Protein AF-A0A286EX34-F1 (afdb_monomer_lite)

Radius of gyration: 94.33 Å; chains: 1; bounding box: 183×58×293 Å

Structure (mmCIF, N/CA/C/O backbone):
data_AF-A0A286EX34-F1
#
_entry.id   AF-A0A286EX34-F1
#
loop_
_atom_site.group_PDB
_atom_site.id
_atom_site.type_symbol
_atom_site.label_atom_id
_atom_site.label_alt_id
_atom_site.label_comp_id
_atom_site.label_asym_id
_atom_site.label_entity_id
_atom_site.label_seq_id
_atom_site.pdbx_PDB_ins_code
_atom_site.Cartn_x
_atom_site.Cartn_y
_atom_site.Cartn_z
_atom_site.occupancy
_atom_site.B_iso_or_equiv
_atom_site.auth_seq_id
_atom_site.auth_comp_id
_atom_site.auth_asym_id
_atom_site.auth_atom_id
_atom_site.pdbx_PDB_model_num
ATOM 1 N N . ALA A 1 1 ? 34.248 15.245 -59.001 1.00 52.22 1 ALA A N 1
ATOM 2 C CA . ALA A 1 1 ? 34.476 13.835 -59.404 1.00 52.22 1 ALA A CA 1
ATOM 3 C C . ALA A 1 1 ? 33.704 13.433 -60.669 1.00 52.22 1 ALA A C 1
ATOM 5 O O . ALA A 1 1 ? 34.344 13.367 -61.707 1.00 52.22 1 ALA A O 1
ATOM 6 N N . LYS A 1 2 ? 32.371 13.229 -60.643 1.00 54.66 2 LYS A N 1
ATOM 7 C CA . LYS A 1 2 ? 31.597 12.780 -61.829 1.00 54.66 2 LYS A CA 1
ATOM 8 C C . LYS A 1 2 ? 31.810 13.655 -63.076 1.00 54.66 2 LYS A C 1
ATOM 10 O O . LYS A 1 2 ? 32.207 13.139 -64.111 1.00 54.66 2 LYS A O 1
ATOM 15 N N . THR A 1 3 ? 31.658 14.972 -62.943 1.00 65.94 3 THR A N 1
ATOM 16 C CA . THR A 1 3 ? 31.879 15.931 -64.041 1.00 65.94 3 THR A CA 1
ATOM 17 C C . THR A 1 3 ? 33.315 15.898 -64.576 1.00 65.94 3 THR A C 1
ATOM 19 O O . THR A 1 3 ? 33.521 15.935 -65.779 1.00 65.94 3 THR A O 1
ATOM 22 N N . ALA A 1 4 ? 34.314 15.757 -63.697 1.00 57.31 4 ALA A N 1
ATOM 23 C CA . ALA A 1 4 ? 35.721 15.661 -64.099 1.00 57.31 4 ALA A CA 1
ATOM 24 C C . ALA A 1 4 ? 36.020 14.351 -64.853 1.00 57.31 4 ALA A C 1
ATOM 26 O O . ALA A 1 4 ? 36.755 14.364 -65.835 1.00 57.31 4 ALA A O 1
ATOM 27 N N . ALA A 1 5 ? 35.417 13.234 -64.432 1.00 59.47 5 ALA A N 1
ATOM 28 C CA . ALA A 1 5 ? 35.526 11.954 -65.130 1.00 59.47 5 ALA A CA 1
ATOM 29 C C . ALA A 1 5 ? 34.844 11.990 -66.510 1.00 59.47 5 ALA A C 1
ATOM 31 O O . ALA A 1 5 ? 35.367 11.422 -67.464 1.00 59.47 5 ALA A O 1
ATOM 32 N N . GLU A 1 6 ? 33.715 12.694 -66.641 1.00 67.31 6 GLU A N 1
ATOM 33 C CA . GLU A 1 6 ? 33.034 12.903 -67.928 1.00 67.31 6 GLU A CA 1
ATOM 34 C C . GLU A 1 6 ? 33.867 13.765 -68.883 1.00 67.31 6 GLU A C 1
ATOM 36 O O . GLU A 1 6 ? 34.083 13.365 -70.025 1.00 67.31 6 GLU A O 1
ATOM 41 N N . SER A 1 7 ? 34.443 14.870 -68.408 1.00 69.25 7 SER A N 1
ATOM 42 C CA . SER A 1 7 ? 35.353 15.685 -69.223 1.00 69.25 7 SER A CA 1
ATOM 43 C C . SER A 1 7 ? 36.636 14.939 -69.616 1.00 69.25 7 SER A C 1
ATOM 45 O O . SER A 1 7 ? 37.125 15.095 -70.734 1.00 69.25 7 SER A O 1
ATOM 47 N N . ALA A 1 8 ? 37.192 14.108 -68.727 1.00 62.59 8 ALA A N 1
ATOM 48 C CA . ALA A 1 8 ? 38.349 13.268 -69.042 1.00 62.59 8 ALA A CA 1
ATOM 49 C C . ALA A 1 8 ? 38.011 12.192 -70.088 1.00 62.59 8 ALA A C 1
ATOM 51 O O . ALA A 1 8 ? 38.824 11.934 -70.977 1.00 62.59 8 ALA A O 1
ATOM 52 N N . LYS A 1 9 ? 36.804 11.610 -70.024 1.00 71.38 9 LYS A N 1
ATOM 53 C CA . LYS A 1 9 ? 36.296 10.666 -71.025 1.00 71.38 9 LYS A CA 1
ATOM 54 C C . LYS A 1 9 ? 36.205 11.314 -72.409 1.00 71.38 9 LYS A C 1
ATOM 56 O O . LYS A 1 9 ? 36.759 10.767 -73.356 1.00 71.38 9 LYS A O 1
ATOM 61 N N . GLU A 1 10 ? 35.575 12.484 -72.522 1.00 73.00 10 GLU A N 1
ATOM 62 C CA . GLU A 1 10 ? 35.437 13.201 -73.803 1.00 73.00 10 GLU A CA 1
ATOM 63 C C . GLU A 1 10 ? 36.799 13.542 -74.432 1.00 73.00 10 GLU A C 1
ATOM 65 O O . GLU A 1 10 ? 37.005 13.382 -75.639 1.00 73.00 10 GLU A O 1
ATOM 70 N N . LEU A 1 11 ? 37.765 13.964 -73.612 1.00 71.25 11 LEU A N 1
ATOM 71 C CA . LEU A 1 11 ? 39.119 14.271 -74.073 1.00 71.25 11 LEU A CA 1
ATOM 72 C C . LEU A 1 11 ? 39.893 13.020 -74.507 1.00 71.25 11 LEU A C 1
ATOM 74 O O . LEU A 1 11 ? 40.565 13.056 -75.538 1.00 71.25 11 LEU A O 1
ATOM 78 N N . ALA A 1 12 ? 39.785 11.916 -73.764 1.00 69.00 12 ALA A N 1
ATOM 79 C CA . ALA A 1 12 ? 40.402 10.643 -74.138 1.00 69.00 12 ALA A CA 1
ATOM 80 C C . ALA A 1 12 ? 39.794 10.079 -75.434 1.00 69.00 12 ALA A C 1
ATOM 82 O O . ALA A 1 12 ? 40.514 9.558 -76.286 1.00 69.00 12 ALA A O 1
ATOM 83 N N . GLU A 1 13 ? 38.484 10.235 -75.622 1.00 72.56 13 GLU A N 1
ATOM 84 C CA . GLU A 1 13 ? 37.777 9.804 -76.827 1.00 72.56 13 GLU A CA 1
ATOM 85 C C . GLU A 1 13 ? 38.179 10.630 -78.058 1.00 72.56 13 GLU A C 1
ATOM 87 O O . GLU A 1 13 ? 38.445 10.069 -79.123 1.00 72.56 13 GLU A O 1
ATOM 92 N N . THR A 1 14 ? 38.351 11.941 -77.885 1.00 74.44 14 THR A N 1
ATOM 93 C CA . THR A 1 14 ? 38.894 12.833 -78.921 1.00 74.44 14 THR A CA 1
ATOM 94 C C . THR A 1 14 ? 40.343 12.471 -79.275 1.00 74.44 14 THR A C 1
ATOM 96 O O . THR A 1 14 ? 40.706 12.401 -80.450 1.00 74.44 14 THR A O 1
ATOM 99 N N . ALA A 1 15 ? 41.186 12.195 -78.273 1.00 67.69 15 ALA A N 1
ATOM 100 C CA . ALA A 1 15 ? 42.570 11.774 -78.489 1.00 67.69 15 ALA A CA 1
ATOM 101 C C . ALA A 1 15 ? 42.657 10.429 -79.232 1.00 67.69 15 ALA A C 1
ATOM 103 O O . ALA A 1 15 ? 43.482 10.285 -80.135 1.00 67.69 15 ALA A O 1
ATOM 104 N N . ARG A 1 16 ? 41.769 9.475 -78.913 1.00 77.50 16 ARG A N 1
ATOM 105 C CA . ARG A 1 16 ? 41.654 8.195 -79.628 1.00 77.50 16 ARG A CA 1
ATOM 106 C C . ARG A 1 16 ? 41.312 8.406 -81.101 1.00 77.50 16 ARG A C 1
ATOM 108 O O . ARG A 1 16 ? 41.998 7.852 -81.953 1.00 77.50 16 ARG A O 1
ATOM 115 N N . GLN A 1 17 ? 40.299 9.222 -81.402 1.00 74.62 17 GLN A N 1
ATOM 116 C CA . GLN A 1 17 ? 39.898 9.510 -82.786 1.00 74.62 17 GLN A CA 1
ATOM 117 C C . GLN A 1 17 ? 41.037 10.148 -83.594 1.00 74.62 17 GLN A C 1
ATOM 119 O O . GLN A 1 17 ? 41.278 9.766 -84.738 1.00 74.62 17 GLN A O 1
ATOM 124 N N . ASN A 1 18 ? 41.787 11.076 -82.995 1.00 72.94 18 ASN A N 1
ATOM 125 C CA . ASN A 1 18 ? 42.942 11.688 -83.652 1.00 72.94 18 ASN A CA 1
ATOM 126 C C . ASN A 1 18 ? 44.066 10.677 -83.918 1.00 72.94 18 ASN A C 1
ATOM 128 O O . ASN A 1 18 ? 44.618 10.667 -85.018 1.00 72.94 18 ASN A O 1
ATOM 132 N N . ALA A 1 19 ? 44.374 9.805 -82.955 1.00 70.06 19 ALA A N 1
ATOM 133 C CA . ALA A 1 19 ? 45.373 8.751 -83.132 1.00 70.06 19 ALA A CA 1
ATOM 134 C C . ALA A 1 19 ? 44.953 7.730 -84.207 1.00 70.06 19 ALA A C 1
ATOM 136 O O . ALA A 1 19 ? 45.782 7.301 -85.005 1.00 70.06 19 ALA A O 1
ATOM 137 N N . GLU A 1 20 ? 43.666 7.379 -84.285 1.00 73.06 20 GLU A N 1
ATOM 138 C CA . GLU A 1 20 ? 43.122 6.504 -85.334 1.00 73.06 20 GLU A CA 1
ATOM 139 C C . GLU A 1 20 ? 43.231 7.137 -86.727 1.00 73.06 20 GLU A C 1
ATOM 141 O O . GLU A 1 20 ? 43.667 6.476 -87.670 1.00 73.06 20 GLU A O 1
ATOM 146 N N . ASN A 1 21 ? 42.929 8.431 -86.855 1.00 76.94 21 ASN A N 1
ATOM 147 C CA . ASN A 1 21 ? 43.105 9.163 -88.111 1.00 76.94 21 ASN A CA 1
ATOM 148 C C . ASN A 1 21 ? 44.584 9.226 -88.539 1.00 76.94 21 ASN A C 1
ATOM 150 O O . ASN A 1 21 ? 44.898 9.044 -89.716 1.00 76.94 21 ASN A O 1
ATOM 154 N N . GLN A 1 22 ? 45.502 9.446 -87.592 1.00 73.69 22 GLN A N 1
ATOM 155 C CA . GLN A 1 22 ? 46.946 9.446 -87.855 1.00 73.69 22 GLN A CA 1
ATOM 156 C C . GLN A 1 22 ? 47.465 8.057 -88.237 1.00 73.69 22 GLN A C 1
ATOM 158 O O . GLN A 1 22 ? 48.274 7.943 -89.157 1.00 73.69 22 GLN A O 1
ATOM 163 N N . LEU A 1 23 ? 46.962 7.001 -87.594 1.00 76.62 23 LEU A N 1
ATOM 164 C CA . LEU A 1 23 ? 47.280 5.621 -87.950 1.00 76.62 23 LEU A CA 1
ATOM 165 C C . LEU A 1 23 ? 46.834 5.312 -89.382 1.00 76.62 23 LEU A C 1
ATOM 167 O O . LEU A 1 23 ? 47.608 4.759 -90.160 1.00 76.62 23 LEU A O 1
ATOM 171 N N . GLN A 1 24 ? 45.626 5.733 -89.761 1.00 78.25 24 GLN A N 1
ATOM 172 C CA . GLN A 1 24 ? 45.113 5.551 -91.118 1.00 78.25 24 GLN A CA 1
ATOM 173 C C . GLN A 1 24 ? 45.962 6.294 -92.163 1.00 78.25 24 GLN A C 1
ATOM 175 O O . GLN A 1 24 ? 46.261 5.747 -93.229 1.00 78.25 24 GLN A O 1
ATOM 180 N N . ALA A 1 25 ? 46.392 7.522 -91.857 1.00 74.94 25 ALA A N 1
ATOM 181 C CA . ALA A 1 25 ? 47.283 8.295 -92.720 1.00 74.94 25 ALA A CA 1
ATOM 182 C C . ALA A 1 25 ? 48.669 7.638 -92.857 1.00 74.94 25 ALA A C 1
ATOM 184 O O . ALA A 1 25 ? 49.197 7.548 -93.965 1.00 74.94 25 ALA A O 1
ATOM 185 N N . ALA A 1 26 ? 49.234 7.128 -91.759 1.00 74.19 26 ALA A N 1
ATOM 186 C CA . ALA A 1 26 ? 50.521 6.435 -91.759 1.00 74.19 26 ALA A CA 1
ATOM 187 C C . ALA A 1 26 ? 50.475 5.114 -92.544 1.00 74.19 26 ALA A C 1
ATOM 189 O O . ALA A 1 26 ? 51.391 4.833 -93.315 1.00 74.19 26 ALA A O 1
ATOM 190 N N . LEU A 1 27 ? 49.395 4.337 -92.406 1.00 76.06 27 LEU A N 1
ATOM 191 C CA . LEU A 1 27 ? 49.167 3.124 -93.200 1.00 76.06 27 LEU A CA 1
ATOM 192 C C . LEU A 1 27 ? 49.080 3.448 -94.697 1.00 76.06 27 LEU A C 1
ATOM 194 O O . LEU A 1 27 ? 49.754 2.817 -95.503 1.00 76.06 27 LEU A O 1
ATOM 198 N N . THR A 1 28 ? 48.345 4.502 -95.058 1.00 79.56 28 THR A N 1
ATOM 199 C CA . THR A 1 28 ? 48.249 4.956 -96.455 1.00 79.56 28 THR A CA 1
ATOM 200 C C . THR A 1 28 ? 49.618 5.380 -97.005 1.00 79.56 28 THR A C 1
ATOM 202 O O . THR A 1 28 ? 49.979 5.024 -98.125 1.00 79.56 28 THR A O 1
ATOM 205 N N . ALA A 1 29 ? 50.413 6.115 -96.221 1.00 74.38 29 ALA A N 1
ATOM 206 C CA . ALA A 1 29 ? 51.760 6.531 -96.613 1.00 74.38 29 ALA A CA 1
ATOM 207 C C . ALA A 1 29 ? 52.719 5.339 -96.777 1.00 74.38 29 ALA A C 1
ATOM 209 O O . ALA A 1 29 ? 53.559 5.344 -97.678 1.00 74.38 29 ALA A O 1
ATOM 210 N N . LYS A 1 30 ? 52.574 4.307 -95.938 1.00 77.56 30 LYS A N 1
ATOM 211 C CA . LYS A 1 30 ? 53.333 3.059 -96.046 1.00 77.56 30 LYS A CA 1
ATOM 212 C C . LYS A 1 30 ? 53.011 2.326 -97.346 1.00 77.56 30 LYS A C 1
ATOM 214 O O . LYS A 1 30 ? 53.942 1.967 -98.061 1.00 77.56 30 LYS A O 1
ATOM 219 N N . ASP A 1 31 ? 51.730 2.187 -97.685 1.00 79.25 31 ASP A N 1
ATOM 220 C CA . ASP A 1 31 ? 51.295 1.542 -98.931 1.00 79.25 31 ASP A CA 1
ATOM 221 C C . ASP A 1 31 ? 51.842 2.278 -100.169 1.00 79.25 31 ASP A C 1
ATOM 223 O O . ASP A 1 31 ? 52.289 1.655 -101.135 1.00 79.25 31 ASP A O 1
ATOM 227 N N . VAL A 1 32 ? 51.854 3.616 -100.147 1.00 79.44 32 VAL A N 1
ATOM 228 C CA . VAL A 1 32 ? 52.444 4.435 -101.223 1.00 79.44 32 VAL A CA 1
ATOM 229 C C . VAL A 1 32 ? 53.957 4.217 -101.317 1.00 79.44 32 VAL A C 1
ATOM 231 O O . VAL A 1 32 ? 54.465 3.934 -102.401 1.00 79.44 32 VAL A O 1
ATOM 234 N N . ALA A 1 33 ? 54.675 4.276 -100.193 1.00 76.12 33 ALA A N 1
ATOM 235 C CA . ALA A 1 33 ? 56.125 4.087 -100.170 1.00 76.12 33 ALA A CA 1
ATOM 236 C C . ALA A 1 33 ? 56.549 2.670 -100.605 1.00 76.12 33 ALA A C 1
ATOM 238 O O . ALA A 1 33 ? 57.570 2.500 -101.274 1.00 76.12 33 ALA A O 1
ATOM 239 N N . GLU A 1 34 ? 55.765 1.645 -100.263 1.00 78.94 34 GLU A N 1
ATOM 240 C CA . GLU A 1 34 ? 56.010 0.259 -100.671 1.00 78.94 34 GLU A CA 1
ATOM 241 C C . GLU A 1 34 ? 55.800 0.060 -102.182 1.00 78.94 34 GLU A C 1
ATOM 243 O O . GLU A 1 34 ? 56.613 -0.594 -102.850 1.00 78.94 34 GLU A O 1
ATOM 248 N N . ASN A 1 35 ? 54.779 0.705 -102.753 1.00 80.38 35 ASN A N 1
ATOM 249 C CA . ASN A 1 35 ? 54.565 0.745 -104.200 1.00 80.38 35 ASN A CA 1
ATOM 250 C C . ASN A 1 35 ? 55.704 1.477 -104.932 1.00 80.38 35 ASN A C 1
ATOM 252 O O . ASN A 1 35 ? 56.231 0.957 -105.920 1.00 80.38 35 ASN A O 1
ATOM 256 N N . ASP A 1 36 ? 56.136 2.636 -104.429 1.00 78.75 36 ASP A N 1
ATOM 257 C CA . ASP A 1 36 ? 57.233 3.415 -105.016 1.00 78.75 36 ASP A CA 1
ATOM 258 C C . ASP A 1 36 ? 58.569 2.672 -104.947 1.00 78.75 36 ASP A C 1
ATOM 260 O O . ASP A 1 36 ? 59.330 2.665 -105.916 1.00 78.75 36 ASP A O 1
ATOM 264 N N . LYS A 1 37 ? 58.838 1.966 -103.843 1.00 81.75 37 LYS A N 1
ATOM 265 C CA . LYS A 1 37 ? 60.002 1.083 -103.721 1.00 81.75 37 LYS A CA 1
ATOM 266 C C . LYS A 1 37 ? 59.957 -0.036 -104.753 1.00 81.75 37 LYS A C 1
ATOM 268 O O . LYS A 1 37 ? 60.956 -0.273 -105.429 1.00 81.75 37 LYS A O 1
ATOM 273 N N . THR A 1 38 ? 58.814 -0.703 -104.898 1.00 81.00 38 THR A N 1
ATOM 274 C CA . THR A 1 38 ? 58.636 -1.786 -105.879 1.00 81.00 38 THR A CA 1
ATOM 275 C C . THR A 1 38 ? 58.875 -1.276 -107.302 1.00 81.00 38 THR A C 1
ATOM 277 O O . THR A 1 38 ? 59.588 -1.907 -108.088 1.00 81.00 38 THR A O 1
ATOM 280 N N . LYS A 1 39 ? 58.355 -0.086 -107.620 1.00 82.25 39 LYS A N 1
ATOM 281 C CA . LYS A 1 39 ? 58.572 0.583 -108.905 1.00 82.25 39 LYS A CA 1
ATOM 282 C C . LYS A 1 39 ? 60.043 0.954 -109.122 1.00 82.25 39 LYS A C 1
ATOM 284 O O . LYS A 1 39 ? 60.600 0.615 -110.163 1.00 82.25 39 LYS A O 1
ATOM 289 N N . ALA A 1 40 ? 60.696 1.575 -108.141 1.00 78.38 40 ALA A N 1
ATOM 290 C CA . ALA A 1 40 ? 62.107 1.952 -108.219 1.00 78.38 40 ALA A CA 1
ATOM 291 C C . ALA A 1 40 ? 63.031 0.729 -108.373 1.00 78.38 40 ALA A C 1
ATOM 293 O O . ALA A 1 40 ? 63.992 0.775 -109.139 1.00 78.38 40 ALA A O 1
ATOM 294 N N . GLN A 1 41 ? 62.714 -0.395 -107.718 1.00 80.00 41 GLN A N 1
ATOM 295 C CA . GLN A 1 41 ? 63.430 -1.664 -107.901 1.00 80.00 41 GLN A CA 1
ATOM 296 C C . GLN A 1 41 ? 63.294 -2.204 -109.330 1.00 80.00 41 GLN A C 1
ATOM 298 O O . GLN A 1 41 ? 64.286 -2.641 -109.916 1.00 80.00 41 GLN A O 1
ATOM 303 N N . ALA A 1 42 ? 62.089 -2.159 -109.909 1.00 79.88 42 ALA A N 1
ATOM 304 C CA . ALA A 1 42 ? 61.852 -2.595 -111.285 1.00 79.88 42 ALA A CA 1
ATOM 305 C C . ALA A 1 42 ? 62.577 -1.703 -112.311 1.00 79.88 42 ALA A C 1
ATOM 307 O O . ALA A 1 42 ? 63.172 -2.201 -113.274 1.00 79.88 42 ALA A O 1
ATOM 308 N N . GLU A 1 43 ? 62.574 -0.388 -112.090 1.00 82.25 43 GLU A N 1
ATOM 309 C CA . GLU A 1 43 ? 63.277 0.580 -112.936 1.00 82.25 43 GLU A CA 1
ATOM 310 C C . GLU A 1 43 ? 64.802 0.425 -112.841 1.00 82.25 43 GLU A C 1
ATOM 312 O O . GLU A 1 43 ? 65.475 0.424 -113.872 1.00 82.25 43 GLU A O 1
ATOM 317 N N . LEU A 1 44 ? 65.351 0.207 -111.640 1.00 84.25 44 LEU A N 1
ATOM 318 C CA . LEU A 1 44 ? 66.775 -0.079 -111.446 1.00 84.25 44 LEU A CA 1
ATOM 319 C C . LEU A 1 44 ? 67.192 -1.389 -112.129 1.00 84.25 44 LEU A C 1
ATOM 321 O O . LEU A 1 44 ? 68.220 -1.440 -112.801 1.00 84.25 44 LEU A O 1
ATOM 325 N N . ALA A 1 45 ? 66.380 -2.443 -112.014 1.00 79.62 45 ALA A N 1
ATOM 326 C CA . ALA A 1 45 ? 66.643 -3.714 -112.688 1.00 79.62 45 ALA A CA 1
ATOM 327 C C . ALA A 1 45 ? 66.669 -3.569 -114.221 1.00 79.62 45 ALA A C 1
ATOM 329 O O . ALA A 1 45 ? 67.444 -4.253 -114.893 1.00 79.62 45 ALA A O 1
ATOM 330 N N . THR A 1 46 ? 65.848 -2.671 -114.771 1.00 82.19 46 THR A N 1
ATOM 331 C CA . THR A 1 46 ? 65.842 -2.343 -116.205 1.00 82.19 46 THR A CA 1
ATOM 332 C C . THR A 1 46 ? 67.099 -1.561 -116.590 1.00 82.19 46 THR A C 1
ATOM 334 O O . THR A 1 46 ? 67.817 -1.985 -117.491 1.00 82.19 46 THR A O 1
ATOM 337 N N . ALA A 1 47 ? 67.450 -0.515 -115.835 1.00 81.06 47 ALA A N 1
ATOM 338 C CA . ALA A 1 47 ? 68.659 0.279 -116.072 1.00 81.06 47 ALA A CA 1
ATOM 339 C C . ALA A 1 47 ? 69.949 -0.564 -116.004 1.00 81.06 47 ALA A C 1
ATOM 341 O O . ALA A 1 47 ? 70.854 -0.390 -116.818 1.00 81.06 47 ALA A O 1
ATOM 342 N N . LEU A 1 48 ? 70.024 -1.530 -115.081 1.00 80.44 48 LEU A N 1
ATOM 343 C CA . LEU A 1 48 ? 71.150 -2.466 -114.987 1.00 80.44 48 LEU A CA 1
ATOM 344 C C . LEU A 1 48 ? 71.243 -3.407 -116.199 1.00 80.44 48 LEU A C 1
ATOM 346 O O . LEU A 1 48 ? 72.349 -3.749 -116.621 1.00 80.44 48 LEU A O 1
ATOM 350 N N . ARG A 1 49 ? 70.107 -3.826 -116.778 1.00 82.75 49 ARG A N 1
ATOM 351 C CA . ARG A 1 49 ? 70.102 -4.595 -118.034 1.00 82.75 49 ARG A CA 1
ATOM 352 C C . ARG A 1 49 ? 70.588 -3.747 -119.201 1.00 82.75 49 ARG A C 1
ATOM 354 O O . ARG A 1 49 ? 71.426 -4.225 -119.959 1.00 82.75 49 ARG A O 1
ATOM 361 N N . ASP A 1 50 ? 70.112 -2.512 -119.314 1.00 80.44 50 ASP A N 1
ATOM 362 C CA . ASP A 1 50 ? 70.502 -1.598 -120.392 1.00 80.44 50 ASP A CA 1
ATOM 363 C C . ASP A 1 50 ? 71.996 -1.260 -120.319 1.00 80.44 50 ASP A C 1
ATOM 365 O O . ASP A 1 50 ? 72.697 -1.306 -121.330 1.00 80.44 50 ASP A O 1
ATOM 369 N N . LYS A 1 51 ? 72.519 -1.047 -119.103 1.00 83.94 51 LYS A N 1
ATOM 370 C CA . LYS A 1 51 ? 73.960 -0.935 -118.850 1.00 83.94 51 LYS A CA 1
ATOM 371 C C . LYS A 1 51 ? 74.716 -2.168 -119.336 1.00 83.94 51 LYS A C 1
ATOM 373 O O . LYS A 1 51 ? 75.697 -2.021 -120.056 1.00 83.94 51 LYS A O 1
ATOM 378 N N . LYS A 1 52 ? 74.259 -3.373 -118.988 1.00 82.06 52 LYS A N 1
ATOM 379 C CA . LYS A 1 52 ? 74.912 -4.616 -119.417 1.00 82.06 52 LYS A CA 1
ATOM 380 C C . LYS A 1 52 ? 74.922 -4.773 -120.943 1.00 82.06 52 LYS A C 1
ATOM 382 O O . LYS A 1 52 ? 75.935 -5.171 -121.505 1.00 82.06 52 LYS A O 1
ATOM 387 N N . ILE A 1 53 ? 73.827 -4.414 -121.616 1.00 81.38 53 ILE A N 1
ATOM 388 C CA . ILE A 1 53 ? 73.753 -4.409 -123.085 1.00 81.38 53 ILE A CA 1
ATOM 389 C C . ILE A 1 53 ? 74.773 -3.419 -123.671 1.00 81.38 53 ILE A C 1
ATOM 391 O O . ILE A 1 53 ? 75.465 -3.759 -124.630 1.00 81.38 53 ILE A O 1
ATOM 395 N N . ALA A 1 54 ? 74.904 -2.224 -123.086 1.00 78.69 54 ALA A N 1
ATOM 396 C CA . ALA A 1 54 ? 75.887 -1.227 -123.512 1.00 78.69 54 ALA A CA 1
ATOM 397 C C . ALA A 1 54 ? 77.342 -1.685 -123.274 1.00 78.69 54 ALA A C 1
ATOM 399 O O . ALA A 1 54 ? 78.200 -1.453 -124.126 1.00 78.69 54 ALA A O 1
ATOM 400 N N . GLU A 1 55 ? 77.624 -2.376 -122.163 1.00 79.56 55 GLU A N 1
ATOM 401 C CA . GLU A 1 55 ? 78.937 -2.978 -121.870 1.00 79.56 55 GLU A CA 1
ATOM 402 C C . GLU A 1 55 ? 79.302 -4.075 -122.879 1.00 79.56 55 GLU A C 1
ATOM 404 O O . GLU A 1 55 ? 80.400 -4.057 -123.443 1.00 79.56 55 GLU A O 1
ATOM 409 N N . ASP A 1 56 ? 78.378 -5.003 -123.144 1.00 79.62 56 ASP A N 1
ATOM 410 C CA . ASP A 1 56 ? 78.581 -6.104 -124.090 1.00 79.62 56 ASP A CA 1
ATOM 411 C C . ASP A 1 56 ? 78.772 -5.575 -125.525 1.00 79.62 56 ASP A C 1
ATOM 413 O O . ASP A 1 56 ? 79.657 -6.039 -126.251 1.00 79.62 56 ASP A O 1
ATOM 417 N N . ALA A 1 57 ? 78.000 -4.554 -125.922 1.00 75.94 57 ALA A N 1
ATOM 418 C CA . ALA A 1 57 ? 78.136 -3.892 -127.218 1.00 75.94 57 ALA A CA 1
ATOM 419 C C . ALA A 1 57 ? 79.486 -3.169 -127.362 1.00 75.94 57 ALA A C 1
ATOM 421 O O . ALA A 1 57 ? 80.139 -3.284 -128.403 1.00 75.94 57 ALA A O 1
ATOM 422 N N . LEU A 1 58 ? 79.935 -2.464 -126.317 1.00 77.75 58 LEU A N 1
ATOM 423 C CA . LEU A 1 58 ? 81.232 -1.789 -126.306 1.00 77.75 58 LEU A CA 1
ATOM 424 C C . LEU A 1 58 ? 82.393 -2.788 -126.417 1.00 77.75 58 LEU A C 1
ATOM 426 O O . LEU A 1 58 ? 83.318 -2.565 -127.199 1.00 77.75 58 LEU A O 1
ATOM 430 N N . LYS A 1 59 ? 82.327 -3.905 -125.685 1.00 78.44 59 LYS A N 1
ATOM 431 C CA . LYS A 1 59 ? 83.343 -4.963 -125.725 1.00 78.44 59 LYS A CA 1
ATOM 432 C C . LYS A 1 59 ? 83.444 -5.606 -127.112 1.00 78.44 59 LYS A C 1
ATOM 434 O O . LYS A 1 59 ? 84.539 -5.743 -127.649 1.00 78.44 59 LYS A O 1
ATOM 439 N N . LEU A 1 60 ? 82.303 -5.904 -127.739 1.00 76.19 60 LEU A N 1
ATOM 440 C CA . LEU A 1 60 ? 82.252 -6.455 -129.097 1.00 76.19 60 LEU A CA 1
ATOM 441 C C . LEU A 1 60 ? 82.867 -5.499 -130.140 1.00 76.19 60 LEU A C 1
ATOM 443 O O . LEU A 1 60 ? 83.559 -5.939 -131.059 1.00 76.19 60 LEU A O 1
ATOM 447 N N . ALA A 1 61 ? 82.638 -4.188 -130.003 1.00 68.75 61 ALA A N 1
ATOM 448 C CA . ALA A 1 61 ? 83.204 -3.171 -130.893 1.00 68.75 61 ALA A CA 1
ATOM 449 C C . ALA A 1 61 ? 84.723 -2.991 -130.711 1.00 68.75 61 ALA A C 1
ATOM 451 O O . ALA A 1 61 ? 85.434 -2.762 -131.690 1.00 68.75 61 ALA A O 1
ATOM 452 N N . GLN A 1 62 ? 85.225 -3.139 -129.480 1.00 71.75 62 GLN A N 1
ATOM 453 C CA . GLN A 1 62 ? 86.659 -3.109 -129.176 1.00 71.75 62 GLN A CA 1
ATOM 454 C C . GLN A 1 62 ? 87.393 -4.342 -129.729 1.00 71.75 62 GLN A C 1
ATOM 456 O O . GLN A 1 62 ? 88.470 -4.193 -130.304 1.00 71.75 62 GLN A O 1
ATOM 461 N N . ASP A 1 63 ? 86.787 -5.530 -129.641 1.00 70.19 63 ASP A N 1
ATOM 462 C CA . ASP A 1 63 ? 87.372 -6.787 -130.137 1.00 70.19 63 ASP A CA 1
ATOM 463 C C . ASP A 1 63 ? 87.388 -6.887 -131.680 1.00 70.19 63 ASP A C 1
ATOM 465 O O . ASP A 1 63 ? 88.192 -7.623 -132.252 1.00 70.19 63 ASP A O 1
ATOM 469 N N . SER A 1 64 ? 86.520 -6.141 -132.376 1.00 65.88 64 SER A N 1
ATOM 470 C CA . SER A 1 64 ? 86.354 -6.194 -133.841 1.00 65.88 64 SER A CA 1
ATOM 471 C C . SER A 1 64 ? 87.091 -5.092 -134.619 1.00 65.88 64 SER A C 1
ATOM 473 O O . SER A 1 64 ? 87.028 -5.071 -135.849 1.00 65.88 64 SER A O 1
ATOM 475 N N . GLY A 1 65 ? 87.808 -4.187 -133.939 1.00 57.97 65 GLY A N 1
ATOM 476 C CA . GLY A 1 65 ? 88.560 -3.095 -134.579 1.00 57.97 65 GLY A CA 1
ATOM 477 C C . GLY A 1 65 ? 87.683 -2.049 -135.283 1.00 57.97 65 GLY A C 1
ATOM 478 O O . GLY A 1 65 ? 88.144 -1.376 -136.206 1.00 57.97 65 GLY A O 1
ATOM 479 N N . ASN A 1 66 ? 86.414 -1.936 -134.882 1.00 59.41 66 ASN A N 1
ATOM 480 C CA . ASN A 1 66 ? 85.411 -1.102 -135.540 1.00 59.41 66 ASN A CA 1
ATOM 481 C C . ASN A 1 66 ? 85.483 0.372 -135.075 1.00 59.41 66 ASN A C 1
ATOM 483 O O . ASN A 1 66 ? 85.816 0.649 -133.924 1.00 59.41 66 ASN A O 1
ATOM 487 N N . GLN A 1 67 ? 85.153 1.338 -135.942 1.00 56.16 67 GLN A N 1
ATOM 488 C CA . GLN A 1 67 ? 85.348 2.779 -135.671 1.00 56.16 67 GLN A CA 1
ATOM 489 C C . GLN A 1 67 ? 84.299 3.422 -134.728 1.00 56.16 67 GLN A C 1
ATOM 491 O O . GLN A 1 67 ? 84.438 4.591 -134.374 1.00 56.16 67 GLN A O 1
ATOM 496 N N . ASP A 1 68 ? 83.298 2.671 -134.251 1.00 67.38 68 ASP A N 1
ATOM 497 C CA . ASP A 1 68 ? 82.166 3.182 -133.447 1.00 67.38 68 ASP A CA 1
ATOM 498 C C . ASP A 1 68 ? 82.381 3.177 -131.914 1.00 67.38 68 ASP A C 1
ATOM 500 O O . ASP A 1 68 ? 81.473 3.516 -131.148 1.00 67.38 68 ASP A O 1
ATOM 504 N N . VAL A 1 69 ? 83.581 2.825 -131.436 1.00 69.62 69 VAL A N 1
ATOM 505 C CA . VAL A 1 69 ? 83.903 2.681 -129.997 1.00 69.62 69 VAL A CA 1
ATOM 506 C C . VAL A 1 69 ? 83.564 3.939 -129.181 1.00 69.62 69 VAL A C 1
ATOM 508 O O . VAL A 1 69 ? 83.061 3.824 -128.065 1.00 69.62 69 VAL A O 1
ATOM 511 N N . ALA A 1 70 ? 83.761 5.138 -129.737 1.00 70.88 70 ALA A N 1
ATOM 512 C CA . ALA A 1 70 ? 83.487 6.398 -129.036 1.00 70.88 70 ALA A CA 1
ATOM 513 C C . ALA A 1 70 ? 81.991 6.617 -128.734 1.00 70.88 70 ALA A C 1
ATOM 515 O O . ALA A 1 70 ? 81.638 7.146 -127.680 1.00 70.88 70 ALA A O 1
ATOM 516 N N . LYS A 1 71 ? 81.095 6.179 -129.629 1.00 77.25 71 LYS A N 1
ATOM 517 C CA . LYS A 1 71 ? 79.644 6.296 -129.428 1.00 77.25 71 LYS A CA 1
ATOM 518 C C . LYS A 1 71 ? 79.165 5.329 -128.344 1.00 77.25 71 LYS A C 1
ATOM 520 O O . LYS A 1 71 ? 78.452 5.736 -127.434 1.00 77.25 71 LYS A O 1
ATOM 525 N N . LEU A 1 72 ? 79.634 4.082 -128.386 1.00 79.38 72 LEU A N 1
ATOM 526 C CA . LEU A 1 72 ? 79.289 3.059 -127.393 1.00 79.38 72 LEU A CA 1
ATOM 527 C C . LEU A 1 72 ? 79.846 3.379 -125.996 1.00 79.38 72 LEU A C 1
ATOM 529 O O . LEU A 1 72 ? 79.214 3.057 -124.994 1.00 79.38 72 LEU A O 1
ATOM 533 N N . GLN A 1 73 ? 80.984 4.077 -125.909 1.00 76.88 73 GLN A N 1
ATOM 534 C CA . GLN A 1 73 ? 81.474 4.632 -124.642 1.00 76.88 73 GLN A CA 1
ATOM 535 C C . GLN A 1 73 ? 80.531 5.700 -124.079 1.00 76.88 73 GLN A C 1
ATOM 537 O O . GLN A 1 73 ? 80.305 5.735 -122.870 1.00 76.88 73 GLN A O 1
ATOM 542 N N . SER A 1 74 ? 79.957 6.548 -124.938 1.00 78.06 74 SER A N 1
ATOM 543 C CA . SER A 1 74 ? 78.971 7.543 -124.511 1.00 78.06 74 SER A CA 1
ATOM 544 C C . SER A 1 74 ? 77.657 6.898 -124.065 1.00 78.06 74 SER A C 1
ATOM 546 O O . SER A 1 74 ? 77.100 7.326 -123.056 1.00 78.06 74 SER A O 1
ATOM 548 N N . ASP A 1 75 ? 77.179 5.875 -124.775 1.00 78.38 75 ASP A N 1
ATOM 549 C CA . ASP A 1 75 ? 75.962 5.137 -124.412 1.00 78.38 75 ASP A CA 1
ATOM 550 C C . ASP A 1 75 ? 76.149 4.393 -123.076 1.00 78.38 75 ASP A C 1
ATOM 552 O O . ASP A 1 75 ? 75.273 4.424 -122.212 1.00 78.38 75 ASP A O 1
ATOM 556 N N . LEU A 1 76 ? 77.332 3.812 -122.839 1.00 81.62 76 LEU A N 1
ATOM 557 C CA . LEU A 1 76 ? 77.679 3.212 -121.549 1.00 81.62 76 LEU A CA 1
ATOM 558 C C . LEU A 1 76 ? 77.766 4.255 -120.421 1.00 81.62 76 LEU A C 1
ATOM 560 O O . LEU A 1 76 ? 77.332 3.987 -119.300 1.00 81.62 76 LEU A O 1
ATOM 564 N N . ALA A 1 77 ? 78.303 5.449 -120.687 1.00 76.31 77 ALA A N 1
ATOM 565 C CA . ALA A 1 77 ? 78.328 6.533 -119.705 1.00 76.31 77 ALA A CA 1
ATOM 566 C C . ALA A 1 77 ? 76.908 6.998 -119.333 1.00 76.31 77 ALA A C 1
ATOM 568 O O . ALA A 1 77 ?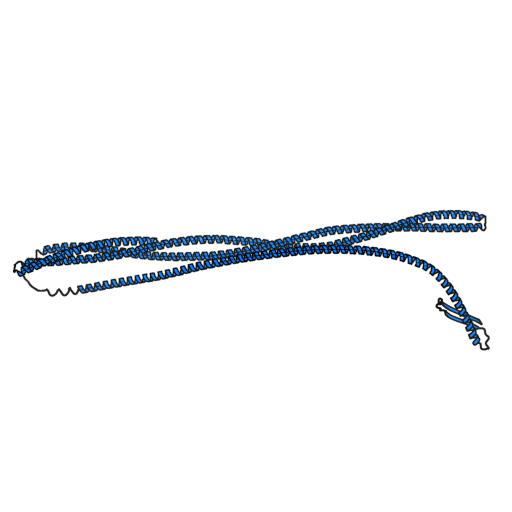 76.618 7.187 -118.152 1.00 76.31 77 ALA A O 1
ATOM 569 N N . GLN A 1 78 ? 76.002 7.101 -120.312 1.00 79.12 78 GLN A N 1
ATOM 570 C CA . GLN A 1 78 ? 74.588 7.403 -120.065 1.00 79.12 78 GLN A CA 1
ATOM 571 C C . GLN A 1 78 ? 73.890 6.287 -119.281 1.00 79.12 78 GLN A C 1
ATOM 573 O O . GLN A 1 78 ? 73.155 6.574 -118.339 1.00 79.12 78 GLN A O 1
ATOM 578 N N . ALA A 1 79 ? 74.152 5.020 -119.610 1.00 78.69 79 ALA A N 1
ATOM 579 C CA . ALA A 1 79 ? 73.592 3.891 -118.874 1.00 78.69 79 ALA A CA 1
ATOM 580 C C . ALA A 1 79 ? 74.116 3.819 -117.426 1.00 78.69 79 ALA A C 1
ATOM 582 O O . ALA A 1 79 ? 73.359 3.502 -116.511 1.00 78.69 79 ALA A O 1
ATOM 583 N N . ASN A 1 80 ? 75.383 4.175 -117.189 1.00 79.31 80 ASN A N 1
ATOM 584 C CA . ASN A 1 80 ? 75.943 4.300 -115.841 1.00 79.31 80 ASN A CA 1
ATOM 585 C C . ASN A 1 80 ? 75.282 5.425 -115.038 1.00 79.31 80 ASN A C 1
ATOM 587 O O . ASN A 1 80 ? 74.940 5.208 -113.877 1.00 79.31 80 ASN A O 1
ATOM 591 N N . GLN A 1 81 ? 75.059 6.589 -115.655 1.00 81.25 81 GLN A N 1
ATOM 592 C CA . GLN A 1 81 ? 74.336 7.684 -115.009 1.00 81.25 81 GLN A CA 1
ATOM 593 C C . GLN A 1 81 ? 72.899 7.272 -114.671 1.00 81.25 81 GLN A C 1
ATOM 595 O O . GLN A 1 81 ? 72.437 7.499 -113.559 1.00 81.25 81 GLN A O 1
ATOM 600 N N . LEU A 1 82 ? 72.214 6.586 -115.592 1.00 80.94 82 LEU A N 1
ATOM 601 C CA . LEU A 1 82 ? 70.852 6.107 -115.367 1.00 80.94 82 LEU A CA 1
ATOM 602 C C . LEU A 1 82 ? 70.779 5.109 -114.202 1.00 80.94 82 LEU A C 1
ATOM 604 O O . LEU A 1 82 ? 69.859 5.184 -113.393 1.00 80.94 82 LEU A O 1
ATOM 608 N N . VAL A 1 83 ? 71.745 4.191 -114.085 1.00 81.31 83 VAL A N 1
ATOM 609 C CA . VAL A 1 83 ? 71.835 3.282 -112.930 1.00 81.31 83 VAL A CA 1
ATOM 610 C C . VAL A 1 83 ? 72.022 4.071 -111.636 1.00 81.31 83 VAL A C 1
ATOM 612 O O . VAL A 1 83 ? 71.300 3.814 -110.677 1.00 81.31 83 VAL A O 1
ATOM 615 N N . GLN A 1 84 ? 72.913 5.064 -111.619 1.00 79.31 84 GLN A N 1
ATOM 616 C CA . GLN A 1 84 ? 73.148 5.899 -110.441 1.00 79.31 84 GLN A CA 1
ATOM 617 C C . GLN A 1 84 ? 71.886 6.672 -110.017 1.00 79.31 84 GLN A C 1
ATOM 619 O O . GLN A 1 84 ? 71.534 6.679 -108.837 1.00 79.31 84 GLN A O 1
ATOM 624 N N . ASP A 1 85 ? 71.160 7.255 -110.972 1.00 78.88 85 ASP A N 1
ATOM 625 C CA . ASP A 1 85 ? 69.907 7.972 -110.713 1.00 78.88 85 ASP A CA 1
ATOM 626 C C . ASP A 1 85 ? 68.822 7.022 -110.161 1.00 78.88 85 ASP A C 1
ATOM 628 O O . ASP A 1 85 ? 68.067 7.376 -109.251 1.00 78.88 85 ASP A O 1
ATOM 632 N N . LYS A 1 86 ? 68.745 5.782 -110.673 1.00 83.69 86 LYS A N 1
ATOM 633 C CA . LYS A 1 86 ? 67.786 4.772 -110.190 1.00 83.69 86 LYS A CA 1
ATOM 634 C C . LYS A 1 86 ? 68.168 4.170 -108.838 1.00 83.69 86 LYS A C 1
ATOM 636 O O . LYS A 1 86 ? 67.273 3.869 -108.049 1.00 83.69 86 LYS A O 1
ATOM 641 N N . GLU A 1 87 ? 69.455 4.047 -108.526 1.00 79.44 87 GLU A N 1
ATOM 642 C CA . GLU A 1 87 ? 69.930 3.678 -107.186 1.00 79.44 87 GLU A CA 1
ATOM 643 C C . GLU A 1 87 ? 69.563 4.752 -106.156 1.00 79.44 87 GLU A C 1
ATOM 645 O O . GLU A 1 87 ? 69.047 4.424 -105.085 1.00 79.44 87 GLU A O 1
ATOM 650 N N . GLN A 1 88 ? 69.729 6.033 -106.500 1.00 78.81 88 GLN A N 1
ATOM 651 C CA . GLN A 1 88 ? 69.294 7.145 -105.650 1.00 78.81 88 GLN A CA 1
ATOM 652 C C . GLN A 1 88 ? 67.773 7.157 -105.450 1.00 78.81 88 GLN A C 1
ATOM 654 O O . GLN A 1 88 ? 67.305 7.319 -104.321 1.00 78.81 88 GLN A O 1
ATOM 659 N N . ALA A 1 89 ? 66.990 6.918 -106.508 1.00 75.31 89 ALA A N 1
ATOM 660 C CA . ALA A 1 89 ? 65.532 6.817 -106.410 1.00 75.31 89 ALA A CA 1
ATOM 661 C C . ALA A 1 89 ? 65.086 5.652 -105.505 1.00 75.31 89 ALA A C 1
ATOM 663 O O . ALA A 1 89 ? 64.173 5.808 -104.691 1.00 75.31 89 ALA A O 1
ATOM 664 N N . LEU A 1 90 ? 65.756 4.497 -105.588 1.00 80.50 90 LEU A N 1
ATOM 665 C CA . LEU A 1 90 ? 65.496 3.365 -104.699 1.00 80.50 90 LEU A CA 1
ATOM 666 C C . LEU A 1 90 ? 65.845 3.691 -103.240 1.00 80.50 90 LEU A C 1
ATOM 668 O O . LEU A 1 90 ? 65.084 3.345 -102.335 1.00 80.50 90 LEU A O 1
ATOM 672 N N . GLN A 1 91 ? 66.964 4.375 -102.999 1.00 77.38 91 GLN A N 1
ATOM 673 C CA . GLN A 1 91 ? 67.368 4.792 -101.656 1.00 77.38 91 GLN A CA 1
ATOM 674 C C . GLN A 1 91 ? 66.378 5.801 -101.049 1.00 77.38 91 GLN A C 1
ATOM 676 O O . GLN A 1 91 ? 66.027 5.694 -99.869 1.00 77.38 91 GLN A O 1
ATOM 681 N N . ALA A 1 92 ? 65.863 6.734 -101.856 1.00 74.06 92 ALA A N 1
ATOM 682 C CA . ALA A 1 92 ? 64.809 7.661 -101.452 1.00 74.06 92 ALA A CA 1
ATOM 683 C C . ALA A 1 92 ? 63.509 6.921 -101.079 1.00 74.06 92 ALA A C 1
ATOM 685 O O . ALA A 1 92 ? 62.947 7.173 -100.012 1.00 74.06 92 ALA A O 1
ATOM 686 N N . ALA A 1 93 ? 63.080 5.946 -101.889 1.00 75.50 93 ALA A N 1
ATOM 687 C CA . ALA A 1 93 ? 61.891 5.138 -101.606 1.00 75.50 93 ALA A CA 1
ATOM 688 C C . ALA A 1 93 ? 62.042 4.273 -100.337 1.00 75.50 93 ALA A C 1
ATOM 690 O O . ALA A 1 93 ? 61.116 4.166 -99.534 1.00 75.50 93 ALA A O 1
ATOM 691 N N . GLN A 1 94 ? 63.226 3.698 -100.095 1.00 78.31 94 GLN A N 1
ATOM 692 C CA . GLN A 1 94 ? 63.513 2.956 -98.859 1.00 78.31 94 GLN A CA 1
ATOM 693 C C . GLN A 1 94 ? 63.482 3.854 -97.615 1.00 78.31 94 GLN A C 1
ATOM 695 O O . GLN A 1 94 ? 62.980 3.446 -96.569 1.00 78.31 94 GLN A O 1
ATOM 700 N N . THR A 1 95 ? 63.976 5.086 -97.736 1.00 77.19 95 THR A N 1
ATOM 701 C CA . THR A 1 95 ? 63.937 6.077 -96.650 1.00 77.19 95 THR A CA 1
ATOM 702 C C . THR A 1 95 ? 62.495 6.493 -96.343 1.00 77.19 95 THR A C 1
ATOM 704 O O . THR A 1 95 ? 62.108 6.567 -95.177 1.00 77.19 95 THR A O 1
ATOM 707 N N . ALA A 1 96 ? 61.672 6.691 -97.379 1.00 72.19 96 ALA A N 1
ATOM 708 C CA . ALA A 1 96 ? 60.247 6.982 -97.233 1.00 72.19 96 ALA A CA 1
ATOM 709 C C . ALA A 1 96 ? 59.484 5.833 -96.545 1.00 72.19 96 ALA A C 1
ATOM 711 O O . ALA A 1 96 ? 58.671 6.089 -95.657 1.00 72.19 96 ALA A O 1
ATOM 712 N N . GLN A 1 97 ? 59.797 4.572 -96.871 1.00 78.44 97 GLN A N 1
ATOM 713 C CA . GLN A 1 97 ? 59.210 3.405 -96.198 1.00 78.44 97 GLN A CA 1
ATOM 714 C C . GLN A 1 97 ? 59.545 3.382 -94.697 1.00 78.44 97 GLN A C 1
ATOM 716 O O . GLN A 1 97 ? 58.650 3.220 -93.869 1.00 78.44 97 GLN A O 1
ATOM 721 N N . GLN A 1 98 ? 60.815 3.575 -94.329 1.00 77.19 98 GLN A N 1
ATOM 722 C CA . GLN A 1 98 ? 61.235 3.579 -92.920 1.00 77.19 98 GLN A CA 1
ATOM 723 C C . GLN A 1 98 ? 60.578 4.714 -92.118 1.00 77.19 98 GLN A C 1
ATOM 725 O O . GLN A 1 98 ? 60.218 4.530 -90.950 1.00 77.19 98 GLN A O 1
ATOM 730 N N . ALA A 1 99 ? 60.386 5.879 -92.744 1.00 71.06 99 ALA A N 1
ATOM 731 C CA . ALA A 1 99 ? 59.660 6.993 -92.144 1.00 71.06 99 ALA A CA 1
ATOM 732 C C . ALA A 1 99 ? 58.174 6.653 -91.922 1.00 71.06 99 ALA A C 1
ATOM 734 O O . ALA A 1 99 ? 57.645 6.919 -90.842 1.00 71.06 99 ALA A O 1
ATOM 735 N N . ALA A 1 100 ? 57.521 6.005 -92.893 1.00 72.44 100 ALA A N 1
ATOM 736 C CA . ALA A 1 100 ? 56.124 5.588 -92.780 1.00 72.44 100 ALA A CA 1
ATOM 737 C C . ALA A 1 100 ? 55.909 4.509 -91.699 1.00 72.44 100 ALA A C 1
ATOM 739 O O . ALA A 1 100 ? 54.976 4.608 -90.905 1.00 72.44 100 ALA A O 1
ATOM 740 N N . GLU A 1 101 ? 56.802 3.521 -91.595 1.00 77.06 101 GLU A N 1
ATOM 741 C CA . GLU A 1 101 ? 56.756 2.494 -90.539 1.00 77.06 101 GLU A CA 1
ATOM 742 C C . GLU A 1 101 ? 56.979 3.089 -89.140 1.00 77.06 101 GLU A C 1
ATOM 744 O O . GLU A 1 101 ? 56.317 2.706 -88.172 1.00 77.06 101 GLU A O 1
ATOM 749 N N . SER A 1 102 ? 57.870 4.077 -89.030 1.00 74.94 102 SER A N 1
ATOM 750 C CA . SER A 1 102 ? 58.083 4.813 -87.779 1.00 74.94 102 SER A CA 1
ATOM 751 C C . SER A 1 102 ? 56.843 5.623 -87.386 1.00 74.94 102 SER A C 1
ATOM 753 O O . SER A 1 102 ? 56.446 5.605 -86.219 1.00 74.94 102 SER A O 1
ATOM 755 N N . ALA A 1 103 ? 56.191 6.281 -88.351 1.00 70.50 103 ALA A N 1
ATOM 756 C CA . ALA A 1 103 ? 54.944 7.012 -88.133 1.00 70.50 103 ALA A CA 1
ATOM 757 C C . ALA A 1 103 ? 53.790 6.083 -87.712 1.00 70.50 103 ALA A C 1
ATOM 759 O O . ALA A 1 103 ? 53.058 6.413 -86.778 1.00 70.50 103 ALA A O 1
ATOM 760 N N . GLN A 1 104 ? 53.674 4.895 -88.323 1.00 78.19 104 GLN A N 1
ATOM 761 C CA . GLN A 1 104 ? 52.693 3.874 -87.937 1.00 78.19 104 GLN A CA 1
ATOM 762 C C . GLN A 1 104 ? 52.862 3.488 -86.460 1.00 78.19 104 GLN A C 1
ATOM 764 O O . GLN A 1 104 ? 51.907 3.546 -85.687 1.00 78.19 104 GLN A O 1
ATOM 769 N N . LYS A 1 105 ? 54.091 3.161 -86.043 1.00 75.50 105 LYS A N 1
ATOM 770 C CA . LYS A 1 105 ? 54.387 2.745 -84.664 1.00 75.50 105 LYS A CA 1
ATOM 771 C C . LYS A 1 105 ? 54.090 3.843 -83.635 1.00 75.50 105 LYS A C 1
ATOM 773 O O . LYS A 1 105 ? 53.654 3.551 -82.522 1.00 75.50 105 LYS A O 1
ATOM 778 N N . ILE A 1 106 ? 54.324 5.109 -83.985 1.00 74.56 106 ILE A N 1
ATOM 779 C CA . ILE A 1 106 ? 53.990 6.253 -83.123 1.00 74.56 106 ILE A CA 1
ATOM 780 C C . ILE A 1 106 ? 52.470 6.372 -82.955 1.00 74.56 106 ILE A C 1
ATOM 782 O O . ILE A 1 106 ? 51.999 6.504 -81.825 1.00 74.56 106 ILE A O 1
ATOM 786 N N . ALA A 1 107 ? 51.711 6.265 -84.047 1.00 69.19 107 ALA A N 1
ATOM 787 C CA . ALA A 1 107 ? 50.254 6.351 -84.009 1.00 69.19 107 ALA A CA 1
ATOM 788 C C . ALA A 1 107 ? 49.612 5.182 -83.232 1.00 69.19 107 ALA A C 1
ATOM 790 O O . ALA A 1 107 ? 48.673 5.394 -82.464 1.00 69.19 107 ALA A O 1
ATOM 791 N N . GLU A 1 108 ? 50.150 3.962 -83.351 1.00 73.44 108 GLU A N 1
ATOM 792 C CA . GLU A 1 108 ? 49.713 2.796 -82.562 1.00 73.44 108 GLU A CA 1
ATOM 793 C C . GLU A 1 108 ? 49.920 3.016 -81.055 1.00 73.44 108 GLU A C 1
ATOM 795 O O . GLU A 1 108 ? 48.982 2.861 -80.271 1.00 73.44 108 GLU A O 1
ATOM 800 N N . ASN A 1 109 ? 51.105 3.481 -80.647 1.00 73.12 109 ASN A N 1
ATOM 801 C CA . ASN A 1 109 ? 51.393 3.783 -79.240 1.00 73.12 109 ASN A CA 1
ATOM 802 C C . ASN A 1 109 ? 50.483 4.891 -78.678 1.00 73.12 109 ASN A C 1
ATOM 804 O O . ASN A 1 109 ? 50.063 4.839 -77.517 1.00 73.12 109 ASN A O 1
ATOM 808 N N . GLN A 1 110 ? 50.166 5.904 -79.489 1.00 71.12 110 GLN A N 1
ATOM 809 C CA . GLN A 1 110 ? 49.245 6.976 -79.104 1.00 71.12 110 GLN A CA 1
ATOM 810 C C . GLN A 1 110 ? 47.811 6.462 -78.935 1.00 71.12 110 GLN A C 1
ATOM 812 O O . GLN A 1 110 ? 47.148 6.822 -77.959 1.00 71.12 110 GLN A O 1
ATOM 817 N N . ARG A 1 111 ? 47.347 5.577 -79.827 1.00 75.94 111 ARG A N 1
ATOM 818 C CA . ARG A 1 111 ? 46.028 4.938 -79.722 1.00 75.94 111 ARG A CA 1
ATOM 819 C C . ARG A 1 111 ? 45.910 4.108 -78.443 1.00 75.94 111 ARG A C 1
ATOM 821 O O . ARG A 1 111 ? 44.925 4.240 -77.719 1.00 75.94 111 ARG A O 1
ATOM 828 N N . ASP A 1 112 ? 46.916 3.295 -78.137 1.00 73.81 112 ASP A N 1
ATOM 829 C CA . ASP A 1 112 ? 46.900 2.418 -76.961 1.00 73.81 112 ASP A CA 1
ATOM 830 C C . ASP A 1 112 ? 46.958 3.223 -75.644 1.00 73.81 112 ASP A C 1
ATOM 832 O O . ASP A 1 112 ? 46.284 2.892 -74.660 1.00 73.81 112 ASP A O 1
ATOM 836 N N . THR A 1 113 ? 47.679 4.350 -75.648 1.00 71.69 113 THR A N 1
ATOM 837 C CA . THR A 1 113 ? 47.677 5.317 -74.537 1.00 71.69 113 THR A CA 1
ATOM 838 C C . THR A 1 113 ? 46.286 5.926 -74.338 1.00 71.69 113 THR A C 1
ATOM 840 O O . THR A 1 113 ? 45.775 5.939 -73.217 1.00 71.69 113 THR A O 1
ATOM 843 N N . ALA A 1 114 ? 45.632 6.370 -75.417 1.00 66.06 114 ALA A N 1
ATOM 844 C CA . ALA A 1 114 ? 44.292 6.952 -75.353 1.00 66.06 114 ALA A CA 1
ATOM 845 C C . ALA A 1 114 ? 43.235 5.947 -74.853 1.00 66.06 114 ALA A C 1
ATOM 847 O O . ALA A 1 114 ? 42.388 6.301 -74.032 1.00 66.06 114 ALA A O 1
ATOM 848 N N . LEU A 1 115 ? 43.317 4.681 -75.281 1.00 71.25 115 LEU A N 1
ATOM 849 C CA . LEU A 1 115 ? 42.445 3.601 -74.799 1.00 71.25 115 LEU A CA 1
ATOM 850 C C . LEU A 1 115 ? 42.625 3.333 -73.299 1.00 71.25 115 LEU A C 1
ATOM 852 O O . LEU A 1 115 ? 41.643 3.156 -72.577 1.00 71.25 115 LEU A O 1
ATOM 856 N N . THR A 1 116 ? 43.866 3.357 -72.813 1.00 70.56 116 THR A N 1
ATOM 857 C CA . THR A 1 116 ? 44.163 3.189 -71.384 1.00 70.56 116 THR A CA 1
ATOM 858 C C . THR A 1 116 ? 43.584 4.341 -70.556 1.00 70.56 116 THR A C 1
ATOM 860 O O . THR A 1 116 ? 42.957 4.107 -69.520 1.00 70.56 116 THR A O 1
ATOM 863 N N . SER A 1 117 ? 43.728 5.584 -71.026 1.00 65.38 117 SER A N 1
ATOM 864 C CA . SER A 1 117 ? 43.142 6.760 -70.368 1.00 65.38 117 SER A CA 1
ATOM 865 C C . SER A 1 117 ? 41.609 6.729 -70.359 1.00 65.38 117 SER A C 1
ATOM 867 O O . SER A 1 117 ? 40.999 7.102 -69.356 1.00 65.38 117 SER A O 1
ATOM 869 N N . LEU A 1 118 ? 40.981 6.233 -71.430 1.00 70.25 118 LEU A N 1
ATOM 870 C CA . LEU A 1 118 ? 39.528 6.068 -71.503 1.00 70.25 118 LEU A CA 1
ATOM 871 C C . LEU A 1 118 ? 39.021 5.067 -70.451 1.00 70.25 118 LEU A C 1
ATOM 873 O O . LEU A 1 118 ? 38.103 5.382 -69.693 1.00 70.25 118 LEU A O 1
ATOM 877 N N . ALA A 1 119 ? 39.667 3.903 -70.338 1.00 69.00 119 ALA A N 1
ATOM 878 C CA . ALA A 1 119 ? 39.308 2.883 -69.351 1.00 69.00 119 ALA A CA 1
ATOM 879 C C . ALA A 1 119 ? 39.447 3.390 -67.900 1.00 69.00 119 ALA A C 1
ATOM 881 O O . ALA A 1 119 ? 38.609 3.100 -67.043 1.00 69.00 119 ALA A O 1
ATOM 882 N N . GLN A 1 120 ? 40.481 4.191 -67.618 1.00 68.25 120 GLN A N 1
ATOM 883 C CA . GLN A 1 120 ? 40.675 4.813 -66.304 1.00 68.25 120 GLN A CA 1
ATOM 884 C C . GLN A 1 120 ? 39.577 5.838 -65.978 1.00 68.25 120 GLN A C 1
ATOM 886 O O . GLN A 1 120 ? 39.078 5.858 -64.849 1.00 68.25 120 GLN A O 1
ATOM 891 N N . ALA A 1 121 ? 39.163 6.649 -66.956 1.00 61.25 121 ALA A N 1
ATOM 892 C CA . ALA A 1 121 ? 38.087 7.623 -66.782 1.00 61.25 121 ALA A CA 1
ATOM 893 C C . ALA A 1 121 ? 36.725 6.947 -66.523 1.00 61.25 121 ALA A C 1
ATOM 895 O O . ALA A 1 121 ? 35.981 7.371 -65.635 1.00 61.25 121 ALA A O 1
ATOM 896 N N . GLU A 1 122 ? 36.411 5.859 -67.232 1.00 68.81 122 GLU A N 1
ATOM 897 C CA . GLU A 1 122 ? 35.164 5.103 -67.033 1.00 68.81 122 GLU A CA 1
ATOM 898 C C . GLU A 1 122 ? 35.107 4.401 -65.673 1.00 68.81 122 GLU A C 1
ATOM 900 O O . GLU A 1 122 ? 34.072 4.425 -64.993 1.00 68.81 122 GLU A O 1
ATOM 905 N N . LYS A 1 123 ? 36.236 3.844 -65.223 1.00 70.75 123 LYS A N 1
ATOM 906 C CA . LYS A 1 123 ? 36.345 3.282 -63.877 1.00 70.75 123 LYS A CA 1
ATOM 907 C C . LYS A 1 123 ? 36.127 4.356 -62.805 1.00 70.75 123 LYS A C 1
ATOM 909 O O . LYS A 1 123 ? 35.326 4.155 -61.896 1.00 70.75 123 LYS A O 1
ATOM 914 N N . ALA A 1 124 ? 36.768 5.519 -62.940 1.00 60.91 124 ALA A N 1
ATOM 915 C CA . ALA A 1 124 ? 36.610 6.628 -61.997 1.00 60.91 124 ALA A CA 1
ATOM 916 C C . ALA A 1 124 ? 35.167 7.164 -61.939 1.00 60.91 124 ALA A C 1
ATOM 918 O O . ALA A 1 124 ? 34.689 7.536 -60.865 1.00 60.91 124 ALA A O 1
ATOM 919 N N . LYS A 1 125 ? 34.449 7.174 -63.073 1.00 67.00 125 LYS A N 1
ATOM 920 C CA . LYS A 1 125 ? 33.021 7.523 -63.114 1.00 67.00 125 LYS A CA 1
ATOM 921 C C . LYS A 1 125 ? 32.178 6.532 -62.308 1.00 67.00 125 LYS A C 1
ATOM 923 O O . LYS A 1 125 ? 31.372 6.959 -61.483 1.00 67.00 125 LYS A O 1
ATOM 928 N N . THR A 1 126 ? 32.397 5.235 -62.512 1.00 67.81 126 THR A N 1
ATOM 929 C CA . THR A 1 126 ? 31.657 4.167 -61.819 1.00 67.81 126 THR A CA 1
ATOM 930 C C . THR A 1 126 ? 31.892 4.215 -60.307 1.00 67.81 126 THR A C 1
ATOM 932 O O . THR A 1 126 ? 30.937 4.192 -59.530 1.00 67.81 126 THR A O 1
ATOM 935 N N . ASP A 1 127 ? 33.150 4.377 -59.888 1.00 67.25 127 ASP A N 1
ATOM 936 C CA . ASP A 1 127 ? 33.526 4.479 -58.474 1.00 67.25 127 ASP A CA 1
ATOM 937 C C . ASP A 1 127 ? 32.862 5.708 -57.807 1.00 67.25 127 ASP A C 1
ATOM 939 O O . ASP A 1 127 ? 32.376 5.635 -56.675 1.00 67.25 127 ASP A O 1
ATOM 943 N N . ALA A 1 128 ? 32.767 6.836 -58.524 1.00 58.94 128 ALA A N 1
ATOM 944 C CA . ALA A 1 128 ? 32.102 8.042 -58.030 1.00 58.94 128 ALA A CA 1
ATOM 945 C C . ALA A 1 128 ? 30.574 7.879 -57.894 1.00 58.94 128 ALA A C 1
ATOM 947 O O . ALA A 1 128 ? 29.992 8.366 -56.924 1.00 58.94 128 ALA A O 1
ATOM 948 N N . GLU A 1 129 ? 29.912 7.201 -58.835 1.00 69.38 129 GLU A N 1
ATOM 949 C CA . GLU A 1 129 ? 28.460 6.954 -58.787 1.00 69.38 129 GLU A CA 1
ATOM 950 C C . GLU A 1 129 ? 28.074 5.986 -57.655 1.00 69.38 129 GLU A C 1
ATOM 952 O O . GLU A 1 129 ? 27.081 6.205 -56.949 1.00 69.38 129 GLU A O 1
ATOM 957 N N . GLN A 1 130 ? 28.897 4.964 -57.411 1.00 69.50 130 GLN A N 1
ATOM 958 C CA . GLN A 1 130 ? 28.719 4.057 -56.276 1.00 69.50 130 GLN A CA 1
ATOM 959 C C . GLN A 1 130 ? 28.895 4.776 -54.931 1.00 69.50 130 GLN A C 1
ATOM 961 O O . GLN A 1 130 ? 28.079 4.585 -54.028 1.00 69.50 130 GLN A O 1
ATOM 966 N N . ALA A 1 131 ? 29.899 5.649 -54.806 1.00 61.62 131 ALA A N 1
ATOM 967 C CA . ALA A 1 131 ? 30.127 6.422 -53.585 1.00 61.62 131 ALA A CA 1
ATOM 968 C C . ALA A 1 131 ? 28.947 7.352 -53.249 1.00 61.62 131 ALA A C 1
ATOM 970 O O . ALA A 1 131 ? 28.516 7.406 -52.099 1.00 61.62 131 ALA A O 1
ATOM 971 N N . VAL A 1 132 ? 28.369 8.034 -54.246 1.00 66.25 132 VAL A N 1
ATOM 972 C CA . VAL A 1 132 ? 27.181 8.888 -54.041 1.00 66.25 132 VAL A CA 1
ATOM 973 C C . VAL A 1 132 ? 25.997 8.069 -53.525 1.00 66.25 132 VAL A C 1
ATOM 975 O O . VAL A 1 132 ? 25.351 8.467 -52.558 1.00 66.25 132 VAL A O 1
ATOM 978 N N . THR A 1 133 ? 25.755 6.894 -54.111 1.00 70.94 133 THR A N 1
ATOM 979 C CA . THR A 1 133 ? 24.658 6.005 -53.697 1.00 70.94 133 THR A CA 1
ATOM 980 C C . THR A 1 133 ? 24.819 5.544 -52.243 1.00 70.94 133 THR A C 1
ATOM 982 O O . THR A 1 133 ? 23.858 5.560 -51.473 1.00 70.94 133 THR A O 1
ATOM 985 N N . GLN A 1 134 ? 26.041 5.189 -51.835 1.00 69.06 134 GLN A N 1
ATOM 986 C CA . GLN A 1 134 ? 26.341 4.774 -50.461 1.00 69.06 134 GLN A CA 1
ATOM 987 C C . GLN A 1 134 ? 26.165 5.915 -49.451 1.00 69.06 134 GLN A C 1
ATOM 989 O O . GLN A 1 134 ? 25.558 5.709 -48.400 1.00 69.06 134 GLN A O 1
ATOM 994 N N . ILE A 1 135 ? 26.633 7.124 -49.779 1.00 67.69 135 ILE A N 1
ATOM 995 C CA . ILE A 1 135 ? 26.464 8.309 -48.924 1.00 67.69 135 ILE A CA 1
ATOM 996 C C . ILE A 1 135 ? 24.978 8.625 -48.736 1.00 67.69 135 ILE A C 1
ATOM 998 O O . ILE A 1 135 ? 24.541 8.930 -47.628 1.00 67.69 135 ILE A O 1
ATOM 1002 N N . GLN A 1 136 ? 24.183 8.519 -49.800 1.00 69.38 136 GLN A N 1
ATOM 1003 C CA . GLN A 1 136 ? 22.759 8.837 -49.756 1.00 69.38 136 GLN A CA 1
ATOM 1004 C C . GLN A 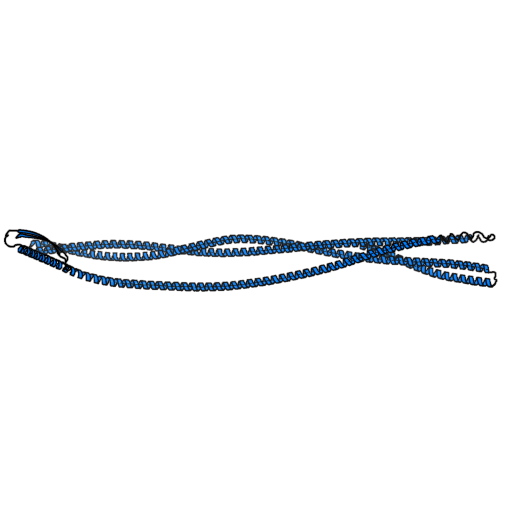1 136 ? 21.962 7.822 -48.919 1.00 69.38 136 GLN A C 1
ATOM 1006 O O . GLN A 1 136 ? 21.086 8.213 -48.143 1.00 69.38 136 GLN A O 1
ATOM 1011 N N . ALA A 1 137 ? 22.316 6.535 -49.002 1.00 67.44 137 ALA A N 1
ATOM 1012 C CA . ALA A 1 137 ? 21.761 5.494 -48.138 1.00 67.44 137 ALA A CA 1
ATOM 1013 C C . ALA A 1 137 ? 22.139 5.710 -46.660 1.00 67.44 137 ALA A C 1
ATOM 1015 O O . ALA A 1 137 ? 21.266 5.674 -45.793 1.00 67.44 137 ALA A O 1
ATOM 1016 N N . ALA A 1 138 ? 23.410 6.014 -46.374 1.00 63.41 138 ALA A N 1
ATOM 1017 C CA . ALA A 1 138 ? 23.884 6.283 -45.015 1.00 63.41 138 ALA A CA 1
ATOM 1018 C C . ALA A 1 138 ? 23.221 7.526 -44.395 1.00 63.41 138 ALA A C 1
ATOM 1020 O O . ALA A 1 138 ? 22.844 7.508 -43.224 1.00 63.41 138 ALA A O 1
ATOM 1021 N N . LEU A 1 139 ? 23.021 8.590 -45.181 1.00 65.69 139 LEU A N 1
ATOM 1022 C CA . LEU A 1 139 ? 22.344 9.807 -44.728 1.00 65.69 139 LEU A CA 1
ATOM 1023 C C . LEU A 1 139 ? 20.868 9.546 -44.392 1.00 65.69 139 LEU A C 1
ATOM 1025 O O . LEU A 1 139 ? 20.370 10.036 -43.380 1.00 65.69 139 LEU A O 1
ATOM 1029 N N . THR A 1 140 ? 20.187 8.754 -45.224 1.00 70.69 140 THR A N 1
ATOM 1030 C CA . THR A 1 140 ? 18.783 8.375 -45.005 1.00 70.69 140 THR A CA 1
ATOM 1031 C C . THR A 1 140 ? 18.643 7.540 -43.734 1.00 70.69 140 THR A C 1
ATOM 1033 O O . THR A 1 140 ? 17.781 7.825 -42.904 1.00 70.69 140 THR A O 1
ATOM 1036 N N . GLN A 1 141 ? 19.531 6.562 -43.532 1.00 69.50 141 GLN A N 1
ATOM 1037 C CA . GLN A 1 141 ? 19.538 5.740 -42.323 1.00 69.50 141 GLN A CA 1
ATOM 1038 C C . GLN A 1 141 ? 19.795 6.585 -41.065 1.00 69.50 141 GLN A C 1
ATOM 1040 O O . GLN A 1 141 ? 19.040 6.491 -40.103 1.00 69.50 141 GLN A O 1
ATOM 1045 N N . ALA A 1 142 ? 20.774 7.495 -41.101 1.00 62.72 142 ALA A N 1
ATOM 1046 C CA . ALA A 1 142 ? 21.066 8.385 -39.977 1.00 62.72 142 ALA A CA 1
ATOM 1047 C C . ALA A 1 142 ? 19.892 9.324 -39.628 1.00 62.72 142 ALA A C 1
ATOM 1049 O O . ALA A 1 142 ? 19.670 9.638 -38.458 1.00 62.72 142 ALA A O 1
ATOM 1050 N N . GLN A 1 143 ? 19.117 9.773 -40.623 1.00 69.94 143 GLN A N 1
ATOM 1051 C CA . GLN A 1 143 ? 17.908 10.571 -40.387 1.00 69.94 143 GLN A CA 1
ATOM 1052 C C . GLN A 1 143 ? 16.799 9.758 -39.708 1.00 69.94 143 GLN A C 1
ATOM 1054 O O . GLN A 1 143 ? 16.163 10.267 -38.784 1.00 69.94 143 GLN A O 1
ATOM 1059 N N . VAL A 1 144 ? 16.597 8.504 -40.123 1.00 71.06 144 VAL A N 1
ATOM 1060 C CA . VAL A 1 144 ? 15.624 7.588 -39.504 1.00 71.06 144 VAL A CA 1
ATOM 1061 C C . VAL A 1 144 ? 16.023 7.257 -38.064 1.00 71.06 144 VAL A C 1
ATOM 1063 O O . VAL A 1 144 ? 15.188 7.352 -37.163 1.00 71.06 144 VAL A O 1
ATOM 1066 N N . ASP A 1 145 ? 17.298 6.952 -37.821 1.00 66.75 145 ASP A N 1
ATOM 1067 C CA . ASP A 1 145 ? 17.806 6.624 -36.484 1.00 66.75 145 ASP A CA 1
ATOM 1068 C C . ASP A 1 145 ? 17.665 7.813 -35.520 1.00 66.75 145 ASP A C 1
ATOM 1070 O O . ASP A 1 145 ? 17.261 7.646 -34.365 1.00 66.75 145 ASP A O 1
ATOM 1074 N N . LYS A 1 146 ? 17.903 9.039 -36.009 1.00 70.69 146 LYS A N 1
ATOM 1075 C CA . LYS A 1 146 ? 17.680 10.267 -35.235 1.00 70.69 146 LYS A CA 1
ATOM 1076 C C . LYS A 1 146 ? 16.205 10.456 -34.868 1.00 70.69 146 LYS A C 1
ATOM 1078 O O . LYS A 1 146 ? 15.901 10.733 -33.711 1.00 70.69 146 LYS A O 1
ATOM 1083 N N . GLN A 1 147 ? 15.286 10.279 -35.819 1.00 72.62 147 GLN A N 1
ATOM 1084 C CA . GLN A 1 147 ? 13.846 10.407 -35.556 1.00 72.62 147 GLN A CA 1
ATOM 1085 C C . GLN A 1 147 ? 13.344 9.364 -34.548 1.00 72.62 147 GLN A C 1
ATOM 1087 O O . GLN A 1 147 ? 12.567 9.699 -33.654 1.00 72.62 147 GLN A O 1
ATOM 1092 N N . ALA A 1 148 ? 13.806 8.115 -34.655 1.00 68.12 148 ALA A N 1
ATOM 1093 C CA . ALA A 1 148 ? 13.461 7.058 -33.706 1.00 68.12 148 ALA A CA 1
ATOM 1094 C C . ALA A 1 148 ? 13.981 7.363 -32.288 1.00 68.12 148 ALA A C 1
ATOM 1096 O O . ALA A 1 148 ? 13.266 7.151 -31.308 1.00 68.12 148 ALA A O 1
ATOM 1097 N N . SER A 1 149 ? 15.195 7.911 -32.186 1.00 65.50 149 SER A N 1
ATOM 1098 C CA . SER A 1 149 ? 15.801 8.345 -30.922 1.00 65.50 149 SER A CA 1
ATOM 1099 C C . SER A 1 149 ? 15.031 9.499 -30.266 1.00 65.50 149 SER A C 1
ATOM 1101 O O . SER A 1 149 ? 14.750 9.451 -29.067 1.00 65.50 149 SER A O 1
ATOM 1103 N N . ASP A 1 150 ? 14.662 10.527 -31.036 1.00 71.25 150 ASP A N 1
ATOM 1104 C CA . ASP A 1 150 ? 13.916 11.685 -30.524 1.00 71.25 150 ASP A CA 1
ATOM 1105 C C . ASP A 1 150 ? 12.527 11.271 -29.997 1.00 71.25 150 ASP A C 1
ATOM 1107 O O . ASP A 1 150 ? 12.101 11.717 -28.928 1.00 71.25 150 ASP A O 1
ATOM 1111 N N . LEU A 1 151 ? 11.846 10.353 -30.695 1.00 71.56 151 LEU A N 1
ATOM 1112 C CA . LEU A 1 151 ? 10.550 9.815 -30.269 1.00 71.56 151 LEU A CA 1
ATOM 1113 C C . LEU A 1 151 ? 10.662 8.970 -28.989 1.00 71.56 151 LEU A C 1
ATOM 1115 O O . LEU A 1 151 ? 9.825 9.081 -28.090 1.00 71.56 151 LEU A O 1
ATOM 1119 N N . ALA A 1 152 ? 11.706 8.144 -28.877 1.00 67.94 152 ALA A N 1
ATOM 1120 C CA . ALA A 1 152 ? 11.960 7.355 -27.675 1.00 67.94 152 ALA A CA 1
ATOM 1121 C C . ALA A 1 152 ? 12.268 8.245 -26.456 1.00 67.94 152 ALA A C 1
ATOM 1123 O O . ALA A 1 152 ? 11.823 7.939 -25.349 1.00 67.94 152 ALA A O 1
ATOM 1124 N N . LYS A 1 153 ? 12.937 9.391 -26.663 1.00 69.44 153 LYS A N 1
ATOM 1125 C CA . LYS A 1 153 ? 13.179 10.393 -25.615 1.00 69.44 153 LYS A CA 1
ATOM 1126 C C . LYS A 1 153 ? 11.885 10.973 -25.059 1.00 69.44 153 LYS A C 1
ATOM 1128 O O . LYS A 1 153 ? 11.700 10.964 -23.846 1.00 69.44 153 LYS A O 1
ATOM 1133 N N . GLN A 1 154 ? 11.005 11.457 -25.939 1.00 73.31 154 GLN A N 1
ATOM 1134 C CA . GLN A 1 154 ? 9.722 12.033 -25.528 1.00 73.31 154 GLN A CA 1
ATOM 1135 C C . GLN A 1 154 ? 8.924 11.042 -24.685 1.00 73.31 154 GLN A C 1
ATOM 1137 O O . GLN A 1 154 ? 8.436 11.397 -23.616 1.00 73.31 154 GLN A O 1
ATOM 1142 N N . LYS A 1 155 ? 8.870 9.782 -25.126 1.00 72.81 155 LYS A N 1
ATOM 1143 C CA . LYS A 1 155 ? 8.146 8.734 -24.412 1.00 72.81 155 LYS A CA 1
ATOM 1144 C C . LYS A 1 155 ? 8.772 8.398 -23.055 1.00 72.81 155 LYS A C 1
ATOM 1146 O O . LYS A 1 155 ? 8.050 8.239 -22.080 1.00 72.81 155 LYS A O 1
ATOM 1151 N N . ALA A 1 156 ? 10.101 8.343 -22.962 1.00 66.12 156 ALA A N 1
ATOM 1152 C CA . ALA A 1 156 ? 10.790 8.101 -21.694 1.00 66.12 156 ALA A CA 1
ATOM 1153 C C . ALA A 1 156 ? 10.644 9.270 -20.698 1.00 66.12 156 ALA A C 1
ATOM 1155 O O . ALA A 1 156 ? 10.518 9.036 -19.496 1.00 66.12 156 ALA A O 1
ATOM 1156 N N . GLU A 1 157 ? 10.650 10.522 -21.173 1.00 71.12 157 GLU A N 1
ATOM 1157 C CA . GLU A 1 157 ? 10.395 11.708 -20.340 1.00 71.12 157 GLU A CA 1
ATOM 1158 C C . GLU A 1 157 ? 8.946 11.756 -19.843 1.00 71.12 157 GLU A C 1
ATOM 1160 O O . GLU A 1 157 ? 8.720 12.035 -18.665 1.00 71.12 157 GLU A O 1
ATOM 1165 N N . GLU A 1 158 ? 7.981 11.424 -20.700 1.00 74.25 158 GLU A N 1
ATOM 1166 C CA . GLU A 1 158 ? 6.565 11.325 -20.335 1.00 74.25 158 GLU A CA 1
ATOM 1167 C C . GLU A 1 158 ? 6.315 10.198 -19.319 1.00 74.25 158 GLU A C 1
ATOM 1169 O O . GLU A 1 158 ? 5.708 10.434 -18.273 1.00 74.25 158 GLU A O 1
ATOM 1174 N N . ASP A 1 159 ? 6.857 9.000 -19.559 1.00 71.56 159 ASP A N 1
ATOM 1175 C CA . ASP A 1 159 ? 6.753 7.861 -18.639 1.00 71.56 159 ASP A CA 1
ATOM 1176 C C . ASP A 1 159 ? 7.385 8.182 -17.274 1.00 71.56 159 ASP A C 1
ATOM 1178 O O . ASP A 1 159 ? 6.833 7.833 -16.227 1.00 71.56 159 ASP A O 1
ATOM 1182 N N . LYS A 1 160 ? 8.522 8.893 -17.258 1.00 73.31 160 LYS A N 1
ATOM 1183 C CA . LYS A 1 160 ? 9.166 9.356 -16.022 1.00 73.31 160 LYS A CA 1
ATOM 1184 C C . LYS A 1 160 ? 8.303 10.381 -15.284 1.00 73.31 160 LYS A C 1
ATOM 1186 O O . LYS A 1 160 ? 8.155 10.270 -14.069 1.00 73.31 160 LYS A O 1
ATOM 1191 N N . ALA A 1 161 ? 7.747 11.368 -15.987 1.00 73.56 161 ALA A N 1
ATOM 1192 C CA . ALA A 1 161 ? 6.896 12.391 -15.384 1.00 73.56 161 ALA A CA 1
ATOM 1193 C C . ALA A 1 161 ? 5.624 11.780 -14.776 1.00 73.56 161 ALA A C 1
ATOM 1195 O O . ALA A 1 161 ? 5.290 12.075 -13.628 1.00 73.56 161 ALA A O 1
ATOM 1196 N N . ASN A 1 162 ? 4.973 10.864 -15.498 1.00 74.12 162 ASN A N 1
ATOM 1197 C CA . ASN A 1 162 ? 3.790 10.150 -15.020 1.00 74.12 162 ASN A CA 1
ATOM 1198 C C . ASN A 1 162 ? 4.105 9.272 -13.802 1.00 74.12 162 ASN A C 1
ATOM 1200 O O . ASN A 1 162 ? 3.347 9.269 -12.833 1.00 74.12 162 ASN A O 1
ATOM 1204 N N . ALA A 1 163 ? 5.241 8.570 -13.809 1.00 69.56 163 ALA A N 1
ATOM 1205 C CA . ALA A 1 163 ? 5.645 7.736 -12.682 1.00 69.56 163 ALA A CA 1
ATOM 1206 C C . ALA A 1 163 ? 5.983 8.553 -11.421 1.00 69.56 163 ALA A C 1
ATOM 1208 O O . ALA A 1 163 ? 5.666 8.121 -10.315 1.00 69.56 163 ALA A O 1
ATOM 1209 N N . ILE A 1 164 ? 6.592 9.737 -11.571 1.00 74.06 164 ILE A N 1
ATOM 1210 C CA . ILE A 1 164 ? 6.855 10.652 -10.447 1.00 74.06 164 ILE A CA 1
ATOM 1211 C C . ILE A 1 164 ? 5.541 11.201 -9.884 1.00 74.06 164 ILE A C 1
ATOM 1213 O O . ILE A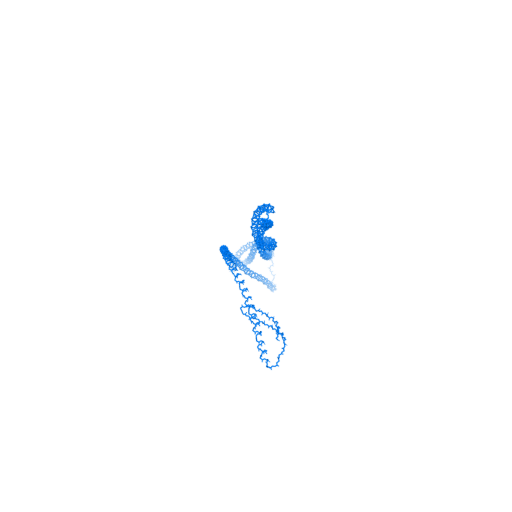 1 164 ? 5.337 11.145 -8.675 1.00 74.06 164 ILE A O 1
ATOM 1217 N N . ALA A 1 165 ? 4.634 11.672 -10.743 1.00 74.75 165 ALA A N 1
ATOM 1218 C CA . ALA A 1 165 ? 3.347 12.214 -10.311 1.00 74.75 165 ALA A CA 1
ATOM 1219 C C . ALA A 1 165 ? 2.491 11.167 -9.573 1.00 74.75 165 ALA A C 1
ATOM 1221 O O . ALA A 1 165 ? 1.890 11.468 -8.540 1.00 74.75 165 ALA A O 1
ATOM 1222 N N . GLU A 1 166 ? 2.467 9.923 -10.061 1.00 71.50 166 GLU A N 1
ATOM 1223 C CA . GLU A 1 166 ? 1.767 8.829 -9.383 1.00 71.50 166 GLU A CA 1
ATOM 1224 C C . GLU A 1 166 ? 2.446 8.469 -8.052 1.00 71.50 166 GLU A C 1
ATOM 1226 O O . GLU A 1 166 ? 1.761 8.296 -7.045 1.00 71.50 166 GLU A O 1
ATOM 1231 N N . ALA A 1 167 ? 3.782 8.436 -7.993 1.00 70.00 167 ALA A N 1
ATOM 1232 C CA . ALA A 1 167 ? 4.504 8.195 -6.743 1.00 70.00 167 ALA A CA 1
ATOM 1233 C C . ALA A 1 167 ? 4.241 9.286 -5.690 1.00 70.00 167 ALA A C 1
ATOM 1235 O O . ALA A 1 167 ? 4.033 8.964 -4.521 1.00 70.00 167 ALA A O 1
ATOM 1236 N N . GLU A 1 168 ? 4.195 10.561 -6.083 1.00 75.38 168 GLU A N 1
ATOM 1237 C CA . GLU A 1 168 ? 3.864 11.674 -5.184 1.00 75.38 168 GLU A CA 1
ATOM 1238 C C . GLU A 1 168 ? 2.424 11.583 -4.668 1.00 75.38 168 GLU A C 1
ATOM 1240 O O . GLU A 1 168 ? 2.184 11.712 -3.464 1.00 75.38 168 GLU A O 1
ATOM 1245 N N . ARG A 1 169 ? 1.462 11.290 -5.553 1.00 76.56 169 ARG A N 1
ATOM 1246 C CA . ARG A 1 169 ? 0.057 11.091 -5.174 1.00 76.56 169 ARG A CA 1
ATOM 1247 C C . ARG A 1 169 ? -0.098 9.947 -4.171 1.00 76.56 169 ARG A C 1
ATOM 1249 O O . ARG A 1 169 ? -0.837 10.078 -3.194 1.00 76.56 169 ARG A O 1
ATOM 1256 N N . GLN A 1 170 ? 0.594 8.836 -4.400 1.00 73.69 170 GLN A N 1
ATOM 1257 C CA . GLN A 1 170 ? 0.532 7.664 -3.530 1.00 73.69 170 GLN A CA 1
ATOM 1258 C C . GLN A 1 170 ? 1.268 7.891 -2.201 1.00 73.69 170 GLN A C 1
ATOM 1260 O O . GLN A 1 170 ? 0.794 7.449 -1.156 1.00 73.69 170 GLN A O 1
ATOM 1265 N N . ALA A 1 171 ? 2.368 8.651 -2.194 1.00 71.50 171 ALA A N 1
ATOM 1266 C CA . ALA A 1 171 ? 3.051 9.060 -0.966 1.00 71.50 171 ALA A CA 1
ATOM 1267 C C . ALA A 1 171 ? 2.173 9.965 -0.081 1.00 71.50 171 ALA A C 1
ATOM 1269 O O . ALA A 1 171 ? 2.168 9.823 1.145 1.00 71.50 171 ALA A O 1
ATOM 1270 N N . GLU A 1 172 ? 1.394 10.864 -0.685 1.00 76.75 172 GLU A N 1
ATOM 1271 C CA . GLU A 1 172 ? 0.434 11.700 0.041 1.00 76.75 172 GLU A CA 1
ATOM 1272 C C . GLU A 1 172 ? -0.731 10.869 0.608 1.00 76.75 172 GLU A C 1
ATOM 1274 O O . GLU A 1 172 ? -1.082 11.010 1.781 1.00 76.75 172 GLU A O 1
ATOM 1279 N N . LEU A 1 173 ? -1.265 9.917 -0.168 1.00 72.69 173 LEU A N 1
ATOM 1280 C CA . LEU A 1 173 ? -2.250 8.947 0.329 1.00 72.69 173 LEU A CA 1
ATOM 1281 C C . LEU A 1 173 ? -1.697 8.107 1.492 1.00 72.69 173 LEU A C 1
ATOM 1283 O O . LEU A 1 173 ? -2.408 7.883 2.471 1.00 72.69 173 LEU A O 1
ATOM 1287 N N . ALA A 1 174 ? -0.425 7.699 1.445 1.00 69.94 174 ALA A N 1
ATOM 1288 C CA . ALA A 1 174 ? 0.225 6.984 2.543 1.00 69.94 174 ALA A CA 1
ATOM 1289 C C . ALA A 1 174 ? 0.381 7.846 3.807 1.00 69.94 174 ALA A C 1
ATOM 1291 O O . ALA A 1 174 ? 0.175 7.350 4.915 1.00 69.94 174 ALA A O 1
ATOM 1292 N N . ARG A 1 175 ? 0.686 9.145 3.677 1.00 76.50 175 ARG A N 1
ATOM 1293 C CA . ARG A 1 175 ? 0.698 10.075 4.823 1.00 76.50 175 ARG A CA 1
ATOM 1294 C C . ARG A 1 175 ? -0.680 10.220 5.459 1.00 76.50 175 ARG A C 1
ATOM 1296 O O . ARG A 1 175 ? -0.800 10.188 6.687 1.00 76.50 175 ARG A O 1
ATOM 1303 N N . GLN A 1 176 ? -1.719 10.353 4.638 1.00 74.25 176 GLN A N 1
ATOM 1304 C CA . GLN A 1 176 ? -3.101 10.403 5.114 1.00 74.25 176 GLN A CA 1
ATOM 1305 C C . GLN A 1 176 ? -3.501 9.085 5.785 1.00 74.25 176 GLN A C 1
ATOM 1307 O O . GLN A 1 176 ? -4.132 9.102 6.840 1.00 74.25 176 GLN A O 1
ATOM 1312 N N . ALA A 1 177 ? -3.061 7.949 5.242 1.00 70.00 177 ALA A N 1
ATOM 1313 C CA . ALA A 1 177 ? -3.276 6.634 5.828 1.00 70.00 177 ALA A CA 1
ATOM 1314 C C . ALA A 1 177 ? -2.561 6.454 7.177 1.00 70.00 177 ALA A C 1
ATOM 1316 O O . ALA A 1 177 ? -3.154 5.894 8.099 1.00 70.00 177 ALA A O 1
ATOM 1317 N N . GLU A 1 178 ? -1.325 6.936 7.340 1.00 73.88 178 GLU A N 1
ATOM 1318 C CA . GLU A 1 178 ? -0.622 6.876 8.632 1.00 73.88 178 GLU A CA 1
ATOM 1319 C C . GLU A 1 178 ? -1.294 7.797 9.661 1.00 73.88 178 GLU A C 1
ATOM 1321 O O . GLU A 1 178 ? -1.504 7.405 10.807 1.00 73.88 178 GLU A O 1
ATOM 1326 N N . THR A 1 179 ? -1.744 8.981 9.236 1.00 75.88 179 THR A N 1
ATOM 1327 C CA . THR A 1 179 ? -2.544 9.882 10.083 1.00 75.88 179 THR A CA 1
ATOM 1328 C C . THR A 1 179 ? -3.847 9.210 10.528 1.00 75.88 179 THR A C 1
ATOM 1330 O O . THR A 1 179 ? -4.194 9.234 11.711 1.00 75.88 179 THR A O 1
ATOM 1333 N N . ALA A 1 180 ? -4.545 8.543 9.604 1.00 70.50 180 ALA A N 1
ATOM 1334 C CA . ALA A 1 180 ? -5.764 7.793 9.891 1.00 70.50 180 ALA A CA 1
ATOM 1335 C C . ALA A 1 180 ? -5.511 6.593 10.817 1.00 70.50 180 ALA A C 1
ATOM 1337 O O . ALA A 1 180 ? -6.343 6.296 11.670 1.00 70.50 180 ALA A O 1
ATOM 1338 N N . LYS A 1 181 ? -4.357 5.928 10.710 1.00 75.00 181 LYS A N 1
ATOM 1339 C CA . LYS A 1 181 ? -3.955 4.837 11.608 1.00 75.00 181 LYS A CA 1
ATOM 1340 C C . LYS A 1 181 ? -3.690 5.322 13.025 1.00 75.00 181 LYS A C 1
ATOM 1342 O O . LYS A 1 181 ? -4.141 4.673 13.962 1.00 75.00 181 LYS A O 1
ATOM 1347 N N . VAL A 1 182 ? -3.013 6.457 13.195 1.00 78.50 182 VAL A N 1
ATOM 1348 C CA . VAL A 1 182 ? -2.830 7.071 14.522 1.00 78.50 182 VAL A CA 1
ATOM 1349 C C . VAL A 1 182 ? -4.188 7.448 15.119 1.00 78.50 182 VAL A C 1
ATOM 1351 O O . VAL A 1 182 ? -4.454 7.157 16.285 1.00 78.50 182 VAL A O 1
ATOM 1354 N N . ALA A 1 183 ? -5.090 8.021 14.316 1.00 71.44 183 ALA A N 1
ATOM 1355 C CA . ALA A 1 183 ? -6.455 8.307 14.750 1.00 71.44 183 ALA A CA 1
ATOM 1356 C C . ALA A 1 183 ? -7.223 7.029 15.143 1.00 71.44 183 ALA A C 1
ATOM 1358 O O . ALA A 1 183 ? -7.873 7.008 16.186 1.00 71.44 183 ALA A O 1
ATOM 1359 N N . ALA A 1 184 ? -7.096 5.947 14.367 1.00 69.12 184 ALA A N 1
ATOM 1360 C CA . ALA A 1 184 ? -7.704 4.654 14.670 1.00 69.12 184 ALA A CA 1
ATOM 1361 C C . ALA A 1 184 ? -7.143 4.043 15.963 1.00 69.12 184 ALA A C 1
ATOM 1363 O O . ALA A 1 184 ? -7.910 3.577 16.800 1.00 69.12 184 ALA A O 1
ATOM 1364 N N . GLN A 1 185 ? -5.827 4.100 16.186 1.00 76.94 185 GLN A N 1
ATOM 1365 C CA . GLN A 1 185 ? -5.199 3.638 17.429 1.00 76.94 185 GLN A CA 1
ATOM 1366 C C . GLN A 1 185 ? -5.696 4.421 18.649 1.00 76.94 185 GLN A C 1
ATOM 1368 O O . GLN A 1 185 ? -6.011 3.824 19.676 1.00 76.94 185 GLN A O 1
ATOM 1373 N N . ASN A 1 186 ? -5.826 5.744 18.526 1.00 75.06 186 ASN A N 1
ATOM 1374 C CA . ASN A 1 186 ? -6.399 6.572 19.585 1.00 75.06 186 ASN A CA 1
ATOM 1375 C C . ASN A 1 186 ? -7.870 6.213 19.848 1.00 75.06 186 ASN A C 1
ATOM 1377 O O . ASN A 1 186 ? -8.269 6.098 21.004 1.00 75.06 186 ASN A O 1
ATOM 1381 N N . ALA A 1 187 ? -8.660 5.985 18.795 1.00 70.19 187 ALA A N 1
ATOM 1382 C CA . ALA A 1 187 ? -10.050 5.548 18.915 1.00 70.19 187 ALA A CA 1
ATOM 1383 C C . ALA A 1 187 ? -10.174 4.149 19.545 1.00 70.19 187 ALA A C 1
ATOM 1385 O O . ALA A 1 187 ? -11.046 3.937 20.380 1.00 70.19 187 ALA A O 1
ATOM 1386 N N . LEU A 1 188 ? -9.273 3.217 19.211 1.00 75.94 188 LEU A N 1
ATOM 1387 C CA . LEU A 1 188 ? -9.224 1.882 19.814 1.00 75.94 188 LEU A CA 1
ATOM 1388 C C . LEU A 1 188 ? -8.962 1.973 21.315 1.00 75.94 188 LEU A C 1
ATOM 1390 O O . LEU A 1 188 ? -9.656 1.331 22.096 1.00 75.94 188 LEU A O 1
ATOM 1394 N N . LYS A 1 189 ? -7.992 2.804 21.711 1.00 82.25 189 LYS A N 1
ATOM 1395 C CA . LYS A 1 189 ? -7.683 3.037 23.120 1.00 82.25 189 LYS A CA 1
ATOM 1396 C C . LYS A 1 189 ? -8.896 3.601 23.864 1.00 82.25 189 LYS A C 1
ATOM 1398 O O . LYS A 1 189 ? -9.238 3.101 24.926 1.00 82.25 189 LYS A O 1
ATOM 1403 N N . LEU A 1 190 ? -9.575 4.596 23.288 1.00 74.81 190 LEU A N 1
ATOM 1404 C CA . LEU A 1 190 ? -10.798 5.159 23.870 1.00 74.81 190 LEU A CA 1
ATOM 1405 C C . LEU A 1 190 ? -11.918 4.116 23.989 1.00 74.81 190 LEU A C 1
ATOM 1407 O O . LEU A 1 190 ? -12.612 4.091 25.001 1.00 74.81 190 LEU A O 1
ATOM 1411 N N . ALA A 1 191 ? -12.078 3.241 22.993 1.00 69.44 191 ALA A N 1
ATOM 1412 C CA . ALA A 1 191 ? -13.055 2.156 23.033 1.00 69.44 191 ALA A CA 1
ATOM 1413 C C . ALA A 1 191 ? -12.710 1.101 24.103 1.00 69.44 191 ALA A C 1
ATOM 1415 O O . ALA A 1 191 ? -13.605 0.601 24.783 1.00 69.44 191 ALA A O 1
ATOM 1416 N N . GLU A 1 192 ? -11.428 0.778 24.296 1.00 75.38 192 GLU A N 1
ATOM 1417 C CA . GLU A 1 192 ? -10.971 -0.094 25.386 1.00 75.38 192 GLU A CA 1
ATOM 1418 C C . GLU A 1 192 ? -11.179 0.540 26.763 1.00 75.38 192 GLU A C 1
ATOM 1420 O O . GLU A 1 192 ? -11.717 -0.119 27.652 1.00 75.38 192 GLU A O 1
ATOM 1425 N N . ASP A 1 193 ? -10.830 1.816 26.931 1.00 77.75 193 ASP A N 1
ATOM 1426 C CA . ASP A 1 193 ? -11.064 2.562 28.170 1.00 77.75 193 ASP A CA 1
ATOM 1427 C C . ASP A 1 193 ? -12.573 2.609 28.495 1.00 77.75 193 ASP A C 1
ATOM 1429 O O . ASP A 1 193 ? -12.979 2.309 29.620 1.00 77.75 193 ASP A O 1
ATOM 1433 N N . ALA A 1 194 ? -13.422 2.884 27.496 1.00 71.00 194 ALA A N 1
ATOM 1434 C CA . ALA A 1 194 ? -14.879 2.877 27.637 1.00 71.00 194 ALA A CA 1
ATOM 1435 C C . ALA A 1 194 ? -15.430 1.487 27.989 1.00 71.00 194 ALA A C 1
ATOM 1437 O O . ALA A 1 194 ? -16.316 1.370 28.836 1.00 71.00 194 ALA A O 1
ATOM 1438 N N . LYS A 1 195 ? -14.890 0.420 27.388 1.00 76.25 195 LYS A N 1
ATOM 1439 C CA . LYS A 1 195 ? -15.257 -0.959 27.729 1.00 76.25 195 LYS A CA 1
ATOM 1440 C C . LYS A 1 195 ? -14.891 -1.292 29.177 1.00 76.25 195 LYS A C 1
ATOM 1442 O O . LYS A 1 195 ? -15.715 -1.867 29.884 1.00 76.25 195 LYS A O 1
ATOM 1447 N N . ASN A 1 196 ? -13.684 -0.942 29.619 1.00 79.75 196 ASN A N 1
ATOM 1448 C CA . ASN A 1 196 ? -13.232 -1.188 30.991 1.00 79.75 196 ASN A CA 1
ATOM 1449 C C . ASN A 1 196 ? -14.098 -0.427 32.007 1.00 79.75 196 ASN A C 1
ATOM 1451 O O . ASN A 1 196 ? -14.467 -0.977 33.049 1.00 79.75 196 ASN A O 1
ATOM 1455 N N . GLN A 1 197 ? -14.478 0.812 31.680 1.00 78.88 197 GLN A N 1
ATOM 1456 C CA . GLN A 1 197 ? -15.407 1.592 32.493 1.00 78.88 197 GLN A CA 1
ATOM 1457 C C . GLN A 1 197 ? -16.789 0.929 32.547 1.00 78.88 197 GLN A C 1
ATOM 1459 O O . GLN A 1 197 ? -17.290 0.672 33.636 1.00 78.88 197 GLN A O 1
ATOM 1464 N N . ALA A 1 198 ? -17.358 0.543 31.402 1.00 71.69 198 ALA A N 1
ATOM 1465 C CA . ALA A 1 198 ? -18.655 -0.129 31.346 1.00 71.69 198 ALA A CA 1
ATOM 1466 C C . ALA A 1 198 ? -18.663 -1.468 32.109 1.00 71.69 198 ALA A C 1
ATOM 1468 O O . ALA A 1 198 ? -19.660 -1.815 32.731 1.00 71.69 198 ALA A O 1
ATOM 1469 N N . GLN A 1 199 ? -17.553 -2.213 32.115 1.00 75.50 199 GLN A N 1
ATOM 1470 C CA . GLN A 1 199 ? -17.410 -3.429 32.927 1.00 75.50 199 GLN A CA 1
ATOM 1471 C C . GLN A 1 199 ? -17.368 -3.137 34.434 1.00 75.50 199 GLN A C 1
ATOM 1473 O O . GLN A 1 199 ? -17.920 -3.899 35.226 1.00 75.50 199 GLN A O 1
ATOM 1478 N N . THR A 1 200 ? -16.744 -2.030 34.837 1.00 76.56 200 THR A N 1
ATOM 1479 C CA . THR A 1 200 ? -16.739 -1.576 36.237 1.00 76.56 200 THR A CA 1
ATOM 1480 C C . THR A 1 200 ? -18.140 -1.138 36.674 1.00 76.56 200 THR A C 1
ATOM 1482 O O . THR A 1 200 ? -18.610 -1.498 37.758 1.00 76.56 200 THR A O 1
ATOM 1485 N N . ASP A 1 201 ? -18.835 -0.411 35.802 1.00 74.94 201 ASP A N 1
ATOM 1486 C CA . ASP A 1 201 ? -20.207 0.035 36.029 1.00 74.94 201 ASP A CA 1
ATOM 1487 C C . ASP A 1 201 ? -21.167 -1.162 36.082 1.00 74.94 201 ASP A C 1
ATOM 1489 O O . ASP A 1 201 ? -22.059 -1.186 36.929 1.00 74.94 201 ASP A O 1
ATOM 1493 N N . LEU A 1 202 ? -20.946 -2.194 35.252 1.00 77.06 202 LEU A N 1
ATOM 1494 C CA . LEU A 1 202 ? -21.702 -3.452 35.273 1.00 77.06 202 LEU A CA 1
ATOM 1495 C C . LEU A 1 202 ? -21.617 -4.124 36.643 1.00 77.06 202 LEU A C 1
ATOM 1497 O O . LEU A 1 202 ? -22.649 -4.385 37.256 1.00 77.06 202 LEU A O 1
ATOM 1501 N N . ALA A 1 203 ? -20.400 -4.330 37.155 1.00 78.38 203 ALA A N 1
ATOM 1502 C CA . ALA A 1 203 ? -20.193 -4.931 38.472 1.00 78.38 203 ALA A CA 1
ATOM 1503 C C . ALA A 1 203 ? -20.870 -4.112 39.587 1.00 78.38 203 ALA A C 1
ATOM 1505 O O . ALA A 1 203 ? -21.461 -4.667 40.514 1.00 78.38 203 ALA A O 1
ATOM 1506 N N . THR A 1 204 ? -20.832 -2.782 39.475 1.00 78.38 204 THR A N 1
ATOM 1507 C CA . THR A 1 204 ? -21.484 -1.874 40.429 1.00 78.38 204 THR A CA 1
ATOM 1508 C C . THR A 1 204 ? -23.010 -1.989 40.366 1.00 78.38 204 THR A C 1
ATOM 1510 O O . THR A 1 204 ? -23.668 -2.063 41.405 1.00 78.38 204 THR A O 1
ATOM 1513 N N . ALA A 1 205 ? -23.587 -2.039 39.165 1.00 73.69 205 ALA A N 1
ATOM 1514 C CA . ALA A 1 205 ? -25.026 -2.162 38.964 1.00 73.69 205 ALA A CA 1
ATOM 1515 C C . ALA A 1 205 ? -25.560 -3.542 39.393 1.00 73.69 205 ALA A C 1
ATOM 1517 O O . ALA A 1 205 ? -26.618 -3.621 40.016 1.00 73.69 205 ALA A O 1
ATOM 1518 N N . GLU A 1 206 ? -24.817 -4.622 39.138 1.00 76.44 206 GLU A N 1
ATOM 1519 C CA . GLU A 1 206 ? -25.148 -5.974 39.612 1.00 76.44 206 GLU A CA 1
ATOM 1520 C C . GLU A 1 206 ? -25.109 -6.071 41.144 1.00 76.44 206 GLU A C 1
ATOM 1522 O O . GLU A 1 206 ? -26.016 -6.646 41.758 1.00 76.44 206 GLU A O 1
ATOM 1527 N N . ALA A 1 207 ? -24.112 -5.448 41.782 1.00 76.88 207 ALA A N 1
ATOM 1528 C CA . ALA A 1 207 ? -24.043 -5.350 43.237 1.00 76.88 207 ALA A CA 1
ATOM 1529 C C . ALA A 1 207 ? -25.221 -4.542 43.809 1.00 76.88 207 ALA A C 1
ATOM 1531 O O . ALA A 1 207 ? -25.847 -4.968 44.781 1.00 76.88 207 ALA A O 1
ATOM 1532 N N . ALA A 1 208 ? -25.572 -3.413 43.183 1.00 74.00 208 ALA A N 1
ATOM 1533 C CA . ALA A 1 208 ? -26.716 -2.596 43.582 1.00 74.00 208 ALA A CA 1
ATOM 1534 C C . ALA A 1 208 ? -28.048 -3.352 43.440 1.00 74.00 208 ALA A C 1
ATOM 1536 O O . ALA A 1 208 ? -28.883 -3.293 44.343 1.00 74.00 208 ALA A O 1
ATOM 1537 N N . LYS A 1 209 ? -28.230 -4.112 42.352 1.00 78.62 209 LYS A N 1
ATOM 1538 C CA . LYS A 1 209 ? -29.403 -4.976 42.155 1.00 78.62 209 LYS A CA 1
ATOM 1539 C C . LYS A 1 209 ? -29.497 -6.046 43.245 1.00 78.62 209 LYS A C 1
ATOM 1541 O O . LYS A 1 209 ? -30.553 -6.193 43.855 1.00 78.62 209 LYS A O 1
ATOM 1546 N N . SER A 1 210 ? -28.391 -6.731 43.534 1.00 79.19 210 SER A N 1
ATOM 1547 C CA . SER A 1 210 ? -28.332 -7.767 44.578 1.00 79.19 210 SER A CA 1
ATOM 1548 C C . SER A 1 210 ? -28.648 -7.194 45.968 1.00 79.19 210 SER A C 1
ATOM 1550 O O . SER A 1 210 ? -29.378 -7.800 46.757 1.00 79.19 210 SER A O 1
ATOM 1552 N N . ALA A 1 211 ? -28.151 -5.987 46.262 1.00 75.25 211 ALA A N 1
ATOM 1553 C CA . ALA A 1 211 ? -28.450 -5.274 47.501 1.00 75.25 211 ALA A CA 1
ATOM 1554 C C . ALA A 1 211 ? -29.927 -4.856 47.592 1.00 75.25 211 ALA A C 1
ATOM 1556 O O . ALA A 1 211 ? -30.531 -4.979 48.658 1.00 75.25 211 ALA A O 1
ATOM 1557 N N . ALA A 1 212 ? -30.526 -4.401 46.487 1.00 73.88 212 ALA A N 1
ATOM 1558 C CA . ALA A 1 212 ? -31.945 -4.057 46.428 1.00 73.88 212 ALA A CA 1
ATOM 1559 C C . ALA A 1 212 ? -32.846 -5.289 46.623 1.00 73.88 212 ALA A C 1
ATOM 1561 O O . ALA A 1 212 ? -33.845 -5.208 47.336 1.00 73.88 212 ALA A O 1
ATOM 1562 N N . GLU A 1 213 ? -32.482 -6.439 46.049 1.00 79.19 213 GLU A N 1
ATOM 1563 C CA . GLU A 1 213 ? -33.199 -7.706 46.251 1.00 79.19 213 GLU A CA 1
ATOM 1564 C C . GLU A 1 213 ? -33.115 -8.176 47.709 1.00 79.19 213 GLU A C 1
ATOM 1566 O O . GLU A 1 213 ? -34.145 -8.478 48.311 1.00 79.19 213 GLU A O 1
ATOM 1571 N N . SER A 1 214 ? -31.930 -8.102 48.320 1.00 80.12 214 SER A N 1
ATOM 1572 C CA . SER A 1 214 ? -31.753 -8.403 49.751 1.00 80.12 214 SER A CA 1
ATOM 1573 C C . SER A 1 214 ? -32.573 -7.459 50.646 1.00 80.12 214 SER A C 1
ATOM 1575 O O . SER A 1 214 ? -33.213 -7.886 51.607 1.00 80.12 214 SER A O 1
ATOM 1577 N N . ALA A 1 215 ? -32.595 -6.158 50.328 1.00 76.50 215 ALA A N 1
ATOM 1578 C CA . ALA A 1 215 ? -33.385 -5.168 51.061 1.00 76.50 215 ALA A CA 1
ATOM 1579 C C . ALA A 1 215 ? -34.895 -5.413 50.924 1.00 76.50 215 ALA A C 1
ATOM 1581 O O . ALA A 1 215 ? -35.632 -5.242 51.898 1.00 76.50 215 ALA A O 1
ATOM 1582 N N . LYS A 1 216 ? -35.353 -5.846 49.741 1.00 81.56 216 LYS A N 1
ATOM 1583 C CA . LYS A 1 216 ? -36.747 -6.234 49.508 1.00 81.56 216 LYS A CA 1
ATOM 1584 C C . LYS A 1 216 ? -37.141 -7.408 50.404 1.00 81.56 216 LYS A C 1
ATOM 1586 O O . LYS A 1 216 ? -38.163 -7.329 51.077 1.00 81.56 216 LYS A O 1
ATOM 1591 N N . GLU A 1 217 ? -36.322 -8.454 50.461 1.00 83.06 217 GLU A N 1
ATOM 1592 C CA . GLU A 1 217 ? -36.591 -9.656 51.262 1.00 83.06 217 GLU A CA 1
ATOM 1593 C C . GLU A 1 217 ? -36.640 -9.356 52.774 1.00 83.06 217 GLU A C 1
ATOM 1595 O O . GLU A 1 217 ? -37.527 -9.828 53.497 1.00 83.06 217 GLU A O 1
ATOM 1600 N N . LEU A 1 218 ? -35.752 -8.477 53.253 1.00 82.50 218 LEU A N 1
ATOM 1601 C CA . LEU A 1 218 ? -35.780 -7.973 54.630 1.00 82.50 218 LEU A CA 1
ATOM 1602 C C . LEU A 1 218 ? -37.045 -7.154 54.926 1.00 82.50 218 LEU A C 1
ATOM 1604 O O . LEU A 1 218 ? -37.659 -7.332 55.981 1.00 82.50 218 LEU A O 1
ATOM 1608 N N . ALA A 1 219 ? -37.453 -6.271 54.010 1.00 80.38 219 ALA A N 1
ATOM 1609 C CA . ALA A 1 219 ? -38.669 -5.471 54.160 1.00 80.38 219 ALA A CA 1
ATOM 1610 C C . ALA A 1 219 ? -39.937 -6.345 54.147 1.00 80.38 219 ALA A C 1
ATOM 1612 O O . ALA A 1 219 ? -40.848 -6.121 54.945 1.00 80.38 219 ALA A O 1
ATOM 1613 N N . GLU A 1 220 ? -39.975 -7.378 53.304 1.00 84.31 220 GLU A N 1
ATOM 1614 C CA . GLU A 1 220 ? -41.053 -8.370 53.244 1.00 84.31 220 GLU A CA 1
ATOM 1615 C C . GLU A 1 220 ? -41.167 -9.143 54.569 1.00 84.31 220 GLU A C 1
ATOM 1617 O O . GLU A 1 220 ? -42.251 -9.256 55.146 1.00 84.31 220 GLU A O 1
ATOM 1622 N N . THR A 1 221 ? -40.030 -9.575 55.122 1.00 87.19 221 THR A N 1
ATOM 1623 C CA . THR A 1 221 ? -39.962 -10.231 56.436 1.00 87.19 221 THR A CA 1
ATOM 1624 C C . THR A 1 221 ? -40.455 -9.306 57.554 1.00 87.19 221 THR A C 1
ATOM 1626 O O . THR A 1 221 ? -41.234 -9.718 58.418 1.00 87.19 221 THR A O 1
ATOM 1629 N N . ALA A 1 222 ? -40.046 -8.033 57.537 1.00 81.81 222 ALA A N 1
ATOM 1630 C CA . ALA A 1 222 ? -40.502 -7.035 58.502 1.00 81.81 222 ALA A CA 1
ATOM 1631 C C . ALA A 1 222 ? -42.017 -6.786 58.405 1.00 81.81 222 ALA A C 1
ATOM 1633 O O . ALA A 1 222 ? -42.686 -6.707 59.438 1.00 81.81 222 ALA A O 1
ATOM 1634 N N . ARG A 1 223 ? -42.574 -6.735 57.185 1.00 89.62 223 ARG A N 1
ATOM 1635 C CA . ARG A 1 223 ? -44.022 -6.620 56.944 1.00 89.62 223 ARG A CA 1
ATOM 1636 C C . ARG A 1 223 ? -44.771 -7.810 57.542 1.00 89.62 223 ARG A C 1
ATOM 1638 O O . ARG A 1 223 ? -45.730 -7.604 58.282 1.00 89.62 223 ARG A O 1
ATOM 1645 N N . GLN A 1 224 ? -44.305 -9.032 57.280 1.00 89.19 224 GLN A N 1
ATOM 1646 C CA . GLN A 1 224 ? -44.912 -10.259 57.802 1.00 89.19 224 GLN A CA 1
ATOM 1647 C C . GLN A 1 224 ? -44.910 -10.281 59.342 1.00 89.19 224 GLN A C 1
ATOM 1649 O O . GLN A 1 224 ? -45.907 -10.633 59.973 1.00 89.19 224 GLN A O 1
ATOM 1654 N N . ASN A 1 225 ? -43.805 -9.858 59.964 1.00 86.31 225 ASN A N 1
ATOM 1655 C CA . ASN A 1 225 ? -43.695 -9.757 61.419 1.00 86.31 225 ASN A CA 1
ATOM 1656 C C . ASN A 1 225 ? -44.656 -8.715 62.003 1.00 86.31 225 ASN A C 1
ATOM 1658 O O . ASN A 1 225 ? -45.318 -8.995 63.003 1.00 86.31 225 ASN A O 1
ATOM 1662 N N . ALA A 1 226 ? -44.762 -7.541 61.376 1.00 85.38 226 ALA A N 1
ATOM 1663 C CA . ALA A 1 226 ? -45.697 -6.502 61.794 1.00 85.38 226 ALA A CA 1
ATOM 1664 C C . ALA A 1 226 ? -47.160 -6.960 61.654 1.00 85.38 226 ALA A C 1
ATOM 1666 O O . ALA A 1 226 ? -47.970 -6.702 62.540 1.00 85.38 226 ALA A O 1
ATOM 1667 N N . GLU A 1 227 ? -47.499 -7.703 60.596 1.00 88.50 227 GLU A N 1
ATOM 1668 C CA . GLU A 1 227 ? -48.831 -8.299 60.417 1.00 88.50 227 GLU A CA 1
ATOM 1669 C C . GLU A 1 227 ? -49.155 -9.340 61.492 1.00 88.50 227 GLU A C 1
ATOM 1671 O O . GLU A 1 227 ? -50.244 -9.311 62.066 1.00 88.50 227 GLU A O 1
ATOM 1676 N N . ASN A 1 228 ? -48.199 -10.204 61.840 1.00 90.75 228 ASN A N 1
ATOM 1677 C CA . ASN A 1 228 ? -48.367 -11.162 62.933 1.00 90.75 228 ASN A CA 1
ATOM 1678 C C . ASN A 1 228 ? -48.581 -10.455 64.284 1.00 90.75 228 ASN A C 1
ATOM 1680 O O . ASN A 1 228 ? -49.436 -10.865 65.073 1.00 90.75 228 ASN A O 1
ATOM 1684 N N . GLN A 1 229 ? -47.839 -9.374 64.552 1.00 90.25 229 GLN A N 1
ATOM 1685 C CA . GLN A 1 229 ? -48.016 -8.562 65.761 1.00 90.25 229 GLN A CA 1
ATOM 1686 C C . GLN A 1 229 ? -49.363 -7.837 65.782 1.00 90.25 229 GLN A C 1
ATOM 1688 O O . GLN A 1 229 ? -50.013 -7.792 66.826 1.00 90.25 229 GLN A O 1
ATOM 1693 N N . LEU A 1 230 ? -49.808 -7.314 64.637 1.00 91.56 230 LEU A N 1
ATOM 1694 C CA . LEU A 1 230 ? -51.114 -6.677 64.500 1.00 91.56 230 LEU A CA 1
ATOM 1695 C C . LEU A 1 230 ? -52.233 -7.675 64.810 1.00 91.56 230 LEU A C 1
ATOM 1697 O O . LEU A 1 230 ? -53.128 -7.372 65.596 1.00 91.56 230 LEU A O 1
ATOM 1701 N N . GLN A 1 231 ? -52.141 -8.891 64.268 1.00 92.31 231 GLN A N 1
ATOM 1702 C CA . GLN A 1 231 ? -53.105 -9.954 64.536 1.00 92.31 231 GLN A CA 1
ATOM 1703 C C . GLN A 1 231 ? -53.139 -10.343 66.023 1.00 92.31 231 GLN A C 1
ATOM 1705 O O . GLN A 1 231 ? -54.217 -10.525 66.597 1.00 92.31 231 GLN A O 1
ATOM 1710 N N . ALA A 1 232 ? -51.973 -10.436 66.670 1.00 90.50 232 ALA A N 1
ATOM 1711 C CA . ALA A 1 232 ? -51.878 -10.707 68.103 1.00 90.50 232 ALA A CA 1
ATOM 1712 C C . ALA A 1 232 ? -52.488 -9.574 68.948 1.00 90.50 232 ALA A C 1
ATOM 1714 O O . ALA A 1 232 ? -53.208 -9.847 69.908 1.00 90.50 232 ALA A O 1
ATOM 1715 N N . ALA A 1 233 ? -52.252 -8.312 68.575 1.00 91.75 233 ALA A N 1
ATOM 1716 C CA . ALA A 1 233 ? -52.812 -7.149 69.260 1.00 91.75 233 ALA A CA 1
ATOM 1717 C C . ALA A 1 233 ? -54.341 -7.072 69.125 1.00 91.75 233 ALA A C 1
ATOM 1719 O O . ALA A 1 233 ? -55.024 -6.817 70.117 1.00 91.75 233 ALA A O 1
ATOM 1720 N N . LEU A 1 234 ? -54.885 -7.354 67.935 1.00 91.56 234 LEU A N 1
ATOM 1721 C CA . LEU A 1 234 ? -56.333 -7.444 67.710 1.00 91.56 234 LEU A CA 1
ATOM 1722 C C . LEU A 1 234 ? -56.957 -8.555 68.563 1.00 91.56 234 LEU A C 1
ATOM 1724 O O . LEU A 1 234 ? -57.931 -8.315 69.268 1.00 91.56 234 LEU A O 1
ATOM 1728 N N . THR A 1 235 ? -56.325 -9.730 68.600 1.00 93.56 235 THR A N 1
ATOM 1729 C CA . THR A 1 235 ? -56.779 -10.846 69.447 1.00 93.56 235 THR A CA 1
ATOM 1730 C C . THR A 1 235 ? -56.773 -10.464 70.933 1.00 93.56 235 THR A C 1
ATOM 1732 O O . THR A 1 235 ? -57.725 -10.746 71.658 1.00 93.56 235 THR A O 1
ATOM 1735 N N . ALA A 1 236 ? -55.717 -9.793 71.408 1.00 90.75 236 ALA A N 1
ATOM 1736 C CA . ALA A 1 236 ? -55.623 -9.331 72.793 1.00 90.75 236 ALA A CA 1
ATOM 1737 C C . ALA A 1 236 ? -56.685 -8.273 73.133 1.00 90.75 236 ALA A C 1
ATOM 1739 O O . ALA A 1 236 ? -57.208 -8.265 74.249 1.00 90.75 236 ALA A O 1
ATOM 1740 N N . LYS A 1 237 ? -57.023 -7.404 72.173 1.00 92.31 237 LYS A N 1
ATOM 1741 C CA . LYS A 1 237 ? -58.091 -6.413 72.313 1.00 92.31 237 LYS A CA 1
ATOM 1742 C C . LYS A 1 237 ? -59.451 -7.090 72.475 1.00 92.31 237 LYS A C 1
ATOM 1744 O O . LYS A 1 237 ? -60.156 -6.757 73.423 1.00 92.31 237 LYS A O 1
ATOM 1749 N N . ASP A 1 238 ? -59.769 -8.074 71.634 1.00 92.38 238 ASP A N 1
ATOM 1750 C CA . ASP A 1 238 ? -61.029 -8.828 71.709 1.00 92.38 238 ASP A CA 1
ATOM 1751 C C . ASP A 1 238 ? -61.176 -9.559 73.058 1.00 92.38 238 ASP A C 1
ATOM 1753 O O . ASP A 1 238 ? -62.246 -9.555 73.677 1.00 92.38 238 ASP A O 1
ATOM 1757 N N . VAL A 1 239 ? -60.083 -10.147 73.564 1.00 92.81 239 VAL A N 1
ATOM 1758 C CA . VAL A 1 239 ? -60.044 -10.786 74.893 1.00 92.81 239 VAL A CA 1
ATOM 1759 C C . VAL A 1 239 ? -60.264 -9.761 76.005 1.00 92.81 239 VAL A C 1
ATOM 1761 O O . VAL A 1 239 ? -61.080 -9.992 76.898 1.00 92.81 239 VAL A O 1
ATOM 1764 N N . ALA A 1 240 ? -59.572 -8.620 75.960 1.00 91.06 240 ALA A N 1
ATOM 1765 C CA . ALA A 1 240 ? -59.722 -7.570 76.963 1.00 91.06 240 ALA A CA 1
ATOM 1766 C C . ALA A 1 240 ? -61.136 -6.968 76.963 1.00 91.06 240 ALA A C 1
ATOM 1768 O O . ALA A 1 240 ? -61.682 -6.678 78.027 1.00 91.06 240 ALA A O 1
ATOM 1769 N N . GLU A 1 241 ? -61.750 -6.813 75.789 1.00 92.62 241 GLU A N 1
ATOM 1770 C CA . GLU A 1 241 ? -63.125 -6.337 75.642 1.00 92.62 241 GLU A CA 1
ATOM 1771 C C . GLU A 1 241 ? -64.128 -7.349 76.214 1.00 92.62 241 GLU A C 1
ATOM 1773 O O . GLU A 1 241 ? -65.012 -6.971 76.985 1.00 92.62 241 GLU A O 1
ATOM 1778 N N . THR A 1 242 ? -63.914 -8.643 75.959 1.00 93.00 242 THR A N 1
ATOM 1779 C CA . THR A 1 242 ? -64.706 -9.731 76.552 1.00 93.00 242 THR A CA 1
ATOM 1780 C C . THR A 1 242 ? -64.611 -9.740 78.083 1.00 93.00 242 THR A C 1
ATOM 1782 O O . THR A 1 242 ? -65.636 -9.756 78.772 1.00 93.00 242 THR A O 1
ATOM 1785 N N . GLU A 1 243 ? -63.396 -9.680 78.641 1.00 91.12 243 GLU A N 1
ATOM 1786 C CA . GLU A 1 243 ? -63.175 -9.650 80.095 1.00 91.12 243 GLU A CA 1
ATOM 1787 C C . GLU A 1 243 ? -63.725 -8.372 80.737 1.00 91.12 243 GLU A C 1
ATOM 1789 O O . GLU A 1 243 ? -64.278 -8.413 81.836 1.00 91.12 243 GLU A O 1
ATOM 1794 N N . LYS A 1 244 ? -63.664 -7.234 80.039 1.00 93.12 244 LYS A N 1
ATOM 1795 C CA . LYS A 1 244 ? -64.282 -5.984 80.489 1.00 93.12 244 LYS A CA 1
ATOM 1796 C C . LYS A 1 244 ? -65.797 -6.124 80.591 1.00 93.12 244 LYS A C 1
ATOM 1798 O O . LYS A 1 244 ? -66.359 -5.753 81.619 1.00 93.12 244 LYS A O 1
ATOM 1803 N N . THR A 1 245 ? -66.464 -6.675 79.574 1.00 93.31 245 THR A N 1
ATOM 1804 C CA . THR A 1 245 ? -67.916 -6.919 79.611 1.00 93.31 245 THR A CA 1
ATOM 1805 C C . THR A 1 245 ? -68.296 -7.877 80.742 1.00 93.31 245 THR A C 1
ATOM 1807 O O . THR A 1 245 ? -69.278 -7.642 81.455 1.00 93.31 245 THR A O 1
ATOM 1810 N N . LYS A 1 246 ? -67.497 -8.927 80.961 1.00 93.44 246 LYS A N 1
ATOM 1811 C CA . LYS A 1 246 ? -67.682 -9.869 82.069 1.00 93.44 246 LYS A CA 1
ATOM 1812 C C . LYS A 1 246 ? -67.540 -9.180 83.430 1.00 93.44 246 LYS A C 1
ATOM 1814 O O . LYS A 1 246 ? -68.470 -9.242 84.231 1.00 93.44 246 LYS A O 1
ATOM 1819 N N . ALA A 1 247 ? -66.451 -8.447 83.658 1.00 91.75 247 ALA A N 1
ATOM 1820 C CA . ALA A 1 247 ? -66.210 -7.724 84.905 1.00 91.75 247 ALA A CA 1
ATOM 1821 C C . ALA A 1 247 ? -67.281 -6.656 85.182 1.00 91.75 247 ALA A C 1
ATOM 1823 O O . ALA A 1 247 ? -67.708 -6.494 86.322 1.00 91.75 247 ALA A O 1
ATOM 1824 N N . GLN A 1 248 ? -67.775 -5.958 84.151 1.00 92.12 248 GLN A N 1
ATOM 1825 C CA . GLN A 1 248 ? -68.901 -5.023 84.281 1.00 92.12 248 GLN A CA 1
ATOM 1826 C C . GLN A 1 248 ? -70.185 -5.725 84.738 1.00 92.12 248 GLN A C 1
ATOM 1828 O O . GLN A 1 248 ? -70.897 -5.209 85.600 1.00 92.12 248 GLN A O 1
ATOM 1833 N N . THR A 1 249 ? -70.470 -6.900 84.175 1.00 92.69 249 THR A N 1
ATOM 1834 C CA . THR A 1 249 ? -71.653 -7.698 84.525 1.00 92.69 249 THR A CA 1
ATOM 1835 C C . THR A 1 249 ? -71.566 -8.207 85.964 1.00 92.69 249 THR A C 1
ATOM 1837 O O . THR A 1 249 ? -72.518 -8.068 86.734 1.00 92.69 249 THR A O 1
ATOM 1840 N N . GLU A 1 250 ? -70.413 -8.750 86.355 1.00 93.06 250 GLU A N 1
ATOM 1841 C CA . GLU A 1 250 ? -70.171 -9.255 87.708 1.00 93.06 250 GLU A CA 1
ATOM 1842 C C . GLU A 1 250 ? -70.171 -8.132 88.756 1.00 93.06 250 GLU A C 1
ATOM 1844 O O . GLU A 1 250 ? -70.764 -8.288 89.824 1.00 93.06 250 GLU A O 1
ATOM 1849 N N . LEU A 1 251 ? -69.599 -6.964 88.439 1.00 93.56 251 LEU A N 1
ATOM 1850 C CA . LEU A 1 251 ? -69.648 -5.785 89.304 1.00 93.56 251 LEU A CA 1
ATOM 1851 C C . LEU A 1 251 ? -71.086 -5.298 89.515 1.00 93.56 251 LEU A C 1
ATOM 1853 O O . LEU A 1 251 ? -71.474 -5.011 90.647 1.00 93.56 251 LEU A O 1
ATOM 1857 N N . ALA A 1 252 ? -71.895 -5.236 88.452 1.00 91.88 252 ALA A N 1
ATOM 1858 C CA . ALA A 1 252 ? -73.304 -4.864 88.559 1.00 91.88 252 ALA A CA 1
ATOM 1859 C C . ALA A 1 252 ? -74.077 -5.829 89.476 1.00 91.88 252 ALA A C 1
ATOM 1861 O O . ALA A 1 252 ? -74.873 -5.387 90.308 1.00 91.88 252 ALA A O 1
ATOM 1862 N N . GLN A 1 253 ? -73.800 -7.134 89.380 1.00 92.44 253 GLN A N 1
ATOM 1863 C CA . GLN A 1 253 ? -74.390 -8.136 90.266 1.00 92.44 253 GLN A CA 1
ATOM 1864 C C . GLN A 1 253 ? -73.902 -7.986 91.715 1.00 92.44 253 GLN A C 1
ATOM 1866 O O . GLN A 1 253 ? -74.714 -8.011 92.634 1.00 92.44 253 GLN A O 1
ATOM 1871 N N . ALA A 1 254 ? -72.607 -7.765 91.943 1.00 92.06 254 ALA A N 1
ATOM 1872 C CA . ALA A 1 254 ? -72.056 -7.578 93.286 1.00 92.06 254 ALA A CA 1
ATOM 1873 C C . ALA A 1 254 ? -72.572 -6.299 93.970 1.00 92.06 254 ALA A C 1
ATOM 1875 O O . ALA A 1 254 ? -72.793 -6.289 95.182 1.00 92.06 254 ALA A O 1
ATOM 1876 N N . LEU A 1 255 ? -72.805 -5.226 93.207 1.00 92.38 255 LEU A N 1
ATOM 1877 C CA . LEU A 1 255 ? -73.442 -4.005 93.709 1.00 92.38 255 LEU A CA 1
ATOM 1878 C C . LEU A 1 255 ? -74.888 -4.261 94.146 1.00 92.38 255 LEU A C 1
ATOM 1880 O O . LEU A 1 255 ? -75.302 -3.756 95.190 1.00 92.38 255 LEU A O 1
ATOM 1884 N N . LYS A 1 256 ? -75.627 -5.085 93.397 1.00 92.50 256 LYS A N 1
ATOM 1885 C CA . LYS A 1 256 ? -76.973 -5.525 93.776 1.00 92.50 256 LYS A CA 1
ATOM 1886 C C . LYS A 1 256 ? -76.952 -6.384 95.045 1.00 92.50 256 LYS A C 1
ATOM 1888 O O . LYS A 1 256 ? -77.686 -6.086 95.983 1.00 92.50 256 LYS A O 1
ATOM 1893 N N . ASP A 1 257 ? -76.058 -7.372 95.122 1.00 89.94 257 ASP A N 1
ATOM 1894 C CA . ASP A 1 257 ? -75.873 -8.215 96.314 1.00 89.94 257 ASP A CA 1
ATOM 1895 C C . ASP A 1 257 ? -75.517 -7.371 97.554 1.00 89.94 257 ASP A C 1
ATOM 1897 O O . ASP A 1 257 ? -75.986 -7.639 98.662 1.00 89.94 257 ASP A O 1
ATOM 1901 N N . LYS A 1 258 ? -74.701 -6.322 97.379 1.00 92.44 258 LYS A N 1
ATOM 1902 C CA . LYS A 1 258 ? -74.370 -5.355 98.433 1.00 92.44 258 LYS A CA 1
ATOM 1903 C C . LYS A 1 258 ? -75.595 -4.568 98.887 1.00 92.44 258 LYS A C 1
ATOM 1905 O O . LYS A 1 258 ? -75.770 -4.398 100.091 1.00 92.44 258 LYS A O 1
ATOM 1910 N N . GLU A 1 259 ? -76.426 -4.088 97.965 1.00 91.62 259 GLU A N 1
ATOM 1911 C CA . GLU A 1 259 ? -77.667 -3.378 98.296 1.00 91.62 259 GLU A CA 1
ATOM 1912 C C . GLU A 1 259 ? -78.630 -4.282 99.087 1.00 91.62 259 GLU A C 1
ATOM 1914 O O . GLU A 1 259 ? -79.185 -3.870 100.109 1.00 91.62 259 GLU A O 1
ATOM 1919 N N . ASP A 1 260 ? -78.773 -5.541 98.668 1.00 90.06 260 ASP A N 1
ATOM 1920 C CA . ASP A 1 260 ? -79.596 -6.538 99.357 1.00 90.06 260 ASP A CA 1
ATOM 1921 C C . ASP A 1 260 ? -79.036 -6.869 100.755 1.00 90.06 260 ASP A C 1
ATOM 1923 O O . ASP A 1 260 ? -79.789 -6.919 101.733 1.00 90.06 260 ASP A O 1
ATOM 1927 N N . ALA A 1 261 ? -77.711 -6.999 100.896 1.00 88.56 261 ALA A N 1
ATOM 1928 C CA . ALA A 1 261 ? -77.050 -7.192 102.188 1.00 88.56 261 ALA A CA 1
ATOM 1929 C C . ALA A 1 261 ? -77.183 -5.967 103.117 1.00 88.56 261 ALA A C 1
ATOM 1931 O O . ALA A 1 261 ? -77.364 -6.129 104.324 1.00 88.56 261 ALA A O 1
ATOM 1932 N N . GLN A 1 262 ? -77.147 -4.741 102.578 1.00 89.69 262 GLN A N 1
ATOM 1933 C CA . GLN A 1 262 ? -77.396 -3.510 103.342 1.00 89.69 262 GLN A CA 1
ATOM 1934 C C . GLN A 1 262 ? -78.831 -3.461 103.881 1.00 89.69 262 GLN A C 1
ATOM 1936 O O . GLN A 1 262 ? -79.029 -3.164 105.061 1.00 89.69 262 GLN A O 1
ATOM 1941 N N . LYS A 1 263 ? -79.825 -3.807 103.050 1.00 88.00 263 LYS A N 1
ATOM 1942 C CA . LYS A 1 263 ? -81.231 -3.927 103.476 1.00 88.00 263 LYS A CA 1
ATOM 1943 C C . LYS A 1 263 ? -81.395 -4.996 104.562 1.00 88.00 263 LYS A C 1
ATOM 1945 O O . LYS A 1 263 ? -82.078 -4.763 105.558 1.00 88.00 263 LYS A O 1
ATOM 1950 N N . ALA A 1 264 ? -80.740 -6.150 104.410 1.00 84.94 264 ALA A N 1
ATOM 1951 C CA . ALA A 1 264 ? -80.759 -7.220 105.408 1.00 84.94 264 ALA A CA 1
ATOM 1952 C C . ALA A 1 264 ? -80.133 -6.788 106.748 1.00 84.94 264 ALA A C 1
ATOM 1954 O O . ALA A 1 264 ? -80.700 -7.071 107.804 1.00 84.94 264 ALA A O 1
ATOM 1955 N N . LEU A 1 265 ? -79.016 -6.051 106.717 1.00 86.44 265 LEU A N 1
ATOM 1956 C CA . LEU A 1 265 ? -78.387 -5.484 107.912 1.00 86.44 265 LEU A CA 1
ATOM 1957 C C . LEU A 1 265 ? -79.311 -4.484 108.620 1.00 86.44 265 LEU A C 1
ATOM 1959 O O . LEU A 1 265 ? -79.465 -4.559 109.838 1.00 86.44 265 LEU A O 1
ATOM 1963 N N . GLN A 1 266 ? -79.966 -3.595 107.868 1.00 85.12 266 GLN A N 1
ATOM 1964 C CA . GLN A 1 266 ? -80.925 -2.626 108.409 1.00 85.12 266 GLN A CA 1
ATOM 1965 C C . GLN A 1 266 ? -82.105 -3.318 109.115 1.00 85.12 266 GLN A C 1
ATOM 1967 O O . GLN A 1 266 ? -82.519 -2.892 110.191 1.00 85.12 266 GLN A O 1
ATOM 1972 N N . ASN A 1 267 ? -82.604 -4.424 108.556 1.00 83.50 267 ASN A N 1
ATOM 1973 C CA . ASN A 1 267 ? -83.664 -5.223 109.176 1.00 83.50 267 ASN A CA 1
ATOM 1974 C C . ASN A 1 267 ? -83.184 -5.956 110.446 1.00 83.50 267 ASN A C 1
ATOM 1976 O O . ASN A 1 267 ? -83.903 -5.996 111.443 1.00 83.50 267 ASN A O 1
ATOM 1980 N N . ALA A 1 268 ? -81.964 -6.505 110.445 1.00 81.50 268 ALA A N 1
ATOM 1981 C CA . ALA A 1 268 ? -81.396 -7.238 111.583 1.00 81.50 268 ALA A CA 1
ATOM 1982 C C . ALA A 1 268 ? -81.042 -6.340 112.790 1.00 81.50 268 ALA A C 1
ATOM 1984 O O . ALA A 1 268 ? -81.017 -6.811 113.933 1.00 81.50 268 ALA A O 1
ATOM 1985 N N . GLN A 1 269 ? -80.819 -5.039 112.564 1.00 79.19 269 GLN A N 1
ATOM 1986 C CA . GLN A 1 269 ? -80.615 -4.033 113.618 1.00 79.19 269 GLN A CA 1
ATOM 1987 C C . GLN A 1 269 ? -81.832 -3.872 114.547 1.00 79.19 269 GLN A C 1
ATOM 1989 O O . GLN A 1 269 ? -81.659 -3.465 115.694 1.00 79.19 269 GLN A O 1
ATOM 1994 N N . ALA A 1 270 ? -83.039 -4.240 114.101 1.00 70.06 270 ALA A N 1
ATOM 1995 C CA . ALA A 1 270 ? -84.256 -4.189 114.913 1.00 70.06 270 ALA A CA 1
ATOM 1996 C C . ALA A 1 270 ? -84.422 -5.387 115.873 1.00 70.06 270 ALA A C 1
ATOM 1998 O O . ALA A 1 270 ? -85.169 -5.289 116.845 1.00 70.06 270 ALA A O 1
ATOM 1999 N N . THR A 1 271 ? -83.748 -6.516 115.618 1.00 66.38 271 THR A N 1
ATOM 2000 C CA . THR A 1 271 ? -83.953 -7.788 116.345 1.00 66.38 271 THR A CA 1
ATOM 2001 C C . THR A 1 271 ? -82.831 -8.150 117.327 1.00 66.38 271 THR A C 1
ATOM 2003 O O . THR A 1 271 ? -83.083 -8.881 118.280 1.00 66.38 271 THR A O 1
ATOM 2006 N N . GLY A 1 272 ? -81.611 -7.627 117.135 1.00 69.69 272 GLY A N 1
ATOM 2007 C CA . GLY A 1 272 ? -80.449 -7.877 118.005 1.00 69.69 272 GLY A CA 1
ATOM 2008 C C . GLY A 1 272 ? -79.889 -9.314 117.954 1.00 69.69 272 GLY A C 1
ATOM 2009 O O . GLY A 1 272 ? -80.511 -10.234 117.429 1.00 69.69 272 GLY A O 1
ATOM 2010 N N . GLY A 1 273 ? -78.681 -9.527 118.492 1.00 75.62 273 GLY A N 1
ATOM 2011 C CA . GLY A 1 273 ? -78.070 -10.862 118.620 1.00 75.62 273 GLY A CA 1
ATOM 2012 C C . GLY A 1 273 ? -77.398 -11.406 117.346 1.00 75.62 273 GLY A C 1
ATOM 2013 O O . GLY A 1 273 ? -76.765 -10.665 116.600 1.00 75.62 273 GLY A O 1
ATOM 2014 N N . GLN A 1 274 ? -77.488 -12.720 117.111 1.00 75.62 274 GLN A N 1
ATOM 2015 C CA . GLN A 1 274 ? -76.706 -13.445 116.092 1.00 75.62 274 GLN A CA 1
ATOM 2016 C C . GLN A 1 274 ? -77.055 -13.072 114.637 1.00 75.62 274 GLN A C 1
ATOM 2018 O O . GLN A 1 274 ? -76.165 -13.007 113.793 1.00 75.62 274 GLN A O 1
ATOM 2023 N N . ALA A 1 275 ? -78.313 -12.706 114.363 1.00 79.94 275 ALA A N 1
ATOM 2024 C CA . ALA A 1 275 ? -78.759 -12.254 113.041 1.00 79.94 275 ALA A CA 1
ATOM 2025 C C . ALA A 1 275 ? -78.051 -10.968 112.568 1.00 79.94 275 ALA A C 1
ATOM 2027 O O . ALA A 1 275 ? -77.820 -10.786 111.374 1.00 79.94 275 ALA A O 1
ATOM 2028 N N . LEU A 1 276 ? -77.666 -10.090 113.502 1.00 83.25 276 LEU A N 1
ATOM 2029 C CA . LEU A 1 276 ? -76.903 -8.880 113.195 1.00 83.25 276 LEU A CA 1
ATOM 2030 C C . LEU A 1 276 ? -75.469 -9.219 112.757 1.00 83.25 276 LEU A C 1
ATOM 2032 O O . LEU A 1 276 ? -74.956 -8.618 111.816 1.00 83.25 276 LEU A O 1
ATOM 2036 N N . ALA A 1 277 ? -74.836 -10.198 113.411 1.00 81.94 277 ALA A N 1
ATOM 2037 C CA . ALA A 1 277 ? -73.485 -10.645 113.078 1.00 81.94 277 ALA A CA 1
ATOM 2038 C C . ALA A 1 277 ? -73.430 -11.330 111.701 1.00 81.94 277 ALA A C 1
ATOM 2040 O O . ALA A 1 277 ? -72.520 -11.058 110.916 1.00 81.94 277 ALA A O 1
ATOM 2041 N N . ASP A 1 278 ? -74.426 -12.159 111.377 1.00 84.62 278 ASP A N 1
ATOM 2042 C CA . ASP A 1 278 ? -74.523 -12.825 110.074 1.00 84.62 278 ASP A CA 1
ATOM 2043 C C . ASP A 1 278 ? -74.789 -11.823 108.935 1.00 84.62 278 ASP A C 1
ATOM 2045 O O . ASP A 1 278 ? -74.148 -11.900 107.884 1.00 84.62 278 ASP A O 1
ATOM 2049 N N . ALA A 1 279 ? -75.665 -10.833 109.154 1.00 84.81 279 ALA A N 1
ATOM 2050 C CA . ALA A 1 279 ? -75.931 -9.775 108.178 1.00 84.81 279 ALA A CA 1
ATOM 2051 C C . ALA A 1 279 ? -74.713 -8.859 107.956 1.00 84.81 279 ALA A C 1
ATOM 2053 O O . ALA A 1 279 ? -74.420 -8.490 106.818 1.00 84.81 279 ALA A O 1
ATOM 2054 N N . GLN A 1 280 ? -73.956 -8.541 109.013 1.00 87.25 280 GLN A N 1
ATOM 2055 C CA . GLN A 1 280 ? -72.708 -7.782 108.892 1.00 87.25 280 GLN A CA 1
ATOM 2056 C C . GLN A 1 280 ? -71.660 -8.565 108.091 1.00 87.25 280 GLN A C 1
ATOM 2058 O O . GLN A 1 280 ? -71.057 -8.022 107.170 1.00 87.25 280 GLN A O 1
ATOM 2063 N N . LYS A 1 281 ? -71.503 -9.865 108.368 1.00 89.00 281 LYS A N 1
ATOM 2064 C CA . LYS A 1 281 ? -70.600 -10.747 107.617 1.00 89.00 281 LYS A CA 1
ATOM 2065 C C . LYS A 1 281 ? -70.989 -10.850 106.137 1.00 89.00 281 LYS A C 1
ATOM 2067 O O . LYS A 1 281 ? -70.109 -10.863 105.277 1.00 89.00 281 LYS A O 1
ATOM 2072 N N . ALA A 1 282 ? -72.287 -10.904 105.82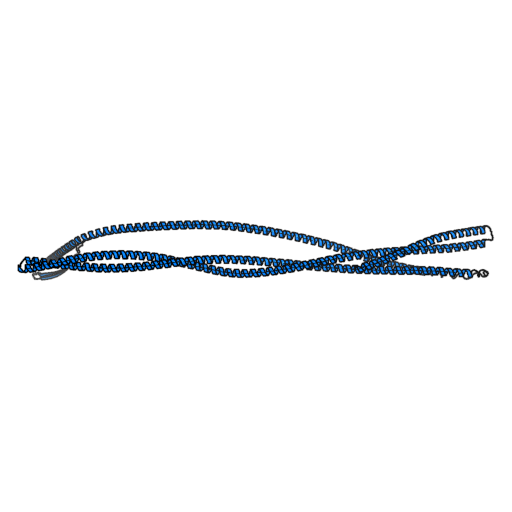8 1.00 87.44 282 ALA A N 1
ATOM 2073 C CA . ALA A 1 282 ? -72.790 -10.895 104.454 1.00 87.44 282 ALA A CA 1
ATOM 2074 C C . ALA A 1 282 ? -72.496 -9.564 103.740 1.00 87.44 282 ALA A C 1
ATOM 2076 O O . ALA A 1 282 ? -72.068 -9.573 102.585 1.00 87.44 282 ALA A O 1
ATOM 2077 N N . LEU A 1 283 ? -72.655 -8.430 104.432 1.00 89.69 283 LEU A N 1
ATOM 2078 C CA . LEU A 1 283 ? -72.295 -7.116 103.899 1.00 89.69 283 LEU A CA 1
ATOM 2079 C C . LEU A 1 283 ? -70.785 -6.988 103.652 1.00 89.69 283 LEU A C 1
ATOM 2081 O O . LEU A 1 283 ? -70.375 -6.469 102.614 1.00 89.69 283 LEU A O 1
ATOM 2085 N N . ASP A 1 284 ? -69.951 -7.476 104.568 1.00 89.81 284 ASP A N 1
ATOM 2086 C CA . ASP A 1 284 ? -68.494 -7.467 104.411 1.00 89.81 284 ASP A CA 1
ATOM 2087 C C . ASP A 1 284 ? -68.057 -8.344 103.227 1.00 89.81 284 ASP A C 1
ATOM 2089 O O . ASP A 1 284 ? -67.214 -7.928 102.430 1.00 89.81 284 ASP A O 1
ATOM 2093 N N . ALA A 1 285 ? -68.688 -9.510 103.047 1.00 89.44 285 ALA A N 1
ATOM 2094 C CA . ALA A 1 285 ? -68.470 -10.375 101.890 1.00 89.44 285 ALA A CA 1
ATOM 2095 C C . ALA A 1 285 ? -68.913 -9.715 100.571 1.00 89.44 285 ALA A C 1
ATOM 2097 O O . ALA A 1 285 ? -68.189 -9.783 99.578 1.00 89.44 285 ALA A O 1
ATOM 2098 N N . ALA A 1 286 ? -70.063 -9.033 100.551 1.00 90.12 286 ALA A N 1
ATOM 2099 C CA . ALA A 1 286 ? -70.527 -8.298 99.375 1.00 90.12 286 ALA A CA 1
ATOM 2100 C C . ALA A 1 286 ? -69.606 -7.110 99.040 1.00 90.12 286 ALA A C 1
ATOM 2102 O O . ALA A 1 286 ? -69.253 -6.902 97.882 1.00 90.12 286 ALA A O 1
ATOM 2103 N N . ASN A 1 287 ? -69.133 -6.371 100.050 1.00 90.56 287 ASN A N 1
ATOM 2104 C CA . ASN A 1 287 ? -68.138 -5.312 99.866 1.00 90.56 287 ASN A CA 1
ATOM 2105 C C . ASN A 1 287 ? -66.794 -5.854 99.352 1.00 90.56 287 ASN A C 1
ATOM 2107 O O . ASN A 1 287 ? -66.143 -5.184 98.550 1.00 90.56 287 ASN A O 1
ATOM 2111 N N . ALA A 1 288 ? -66.370 -7.043 99.791 1.00 91.56 288 ALA A N 1
ATOM 2112 C CA . ALA A 1 288 ? -65.172 -7.699 99.270 1.00 91.56 288 ALA A CA 1
ATOM 2113 C C . ALA A 1 288 ? -65.328 -8.058 97.783 1.00 91.56 288 ALA A C 1
ATOM 2115 O O . ALA A 1 288 ? -64.447 -7.715 96.998 1.00 91.56 288 ALA A O 1
ATOM 2116 N N . LYS A 1 289 ? -66.473 -8.633 97.383 1.00 92.75 289 LYS A N 1
ATOM 2117 C CA . LYS A 1 289 ? -66.783 -8.920 95.970 1.00 92.75 289 LYS A CA 1
ATOM 2118 C C . LYS A 1 289 ? -66.809 -7.662 95.103 1.00 92.75 289 LYS A C 1
ATOM 2120 O O . LYS A 1 289 ? -66.254 -7.668 94.013 1.00 92.75 289 LYS A O 1
ATOM 2125 N N . VAL A 1 290 ? -67.417 -6.569 95.577 1.00 92.50 290 VAL A N 1
ATOM 2126 C CA . VAL A 1 290 ? -67.411 -5.290 94.841 1.00 92.50 290 VAL A CA 1
ATOM 2127 C C . VAL A 1 290 ? -65.978 -4.822 94.585 1.00 92.50 290 VAL A C 1
ATOM 2129 O O . VAL A 1 290 ? -65.649 -4.505 93.448 1.00 92.50 290 VAL A O 1
ATOM 2132 N N . ARG A 1 291 ? -65.101 -4.855 95.600 1.00 92.75 291 ARG A N 1
ATOM 2133 C CA . ARG A 1 291 ? -63.682 -4.495 95.421 1.00 92.75 291 ARG A CA 1
ATOM 2134 C C . ARG A 1 291 ? -62.964 -5.416 94.437 1.00 92.75 291 ARG A C 1
ATOM 2136 O O . ARG A 1 291 ? -62.165 -4.934 93.642 1.00 92.75 291 ARG A O 1
ATOM 2143 N N . GLU A 1 292 ? -63.228 -6.718 94.494 1.00 92.38 292 GLU A N 1
ATOM 2144 C CA . GLU A 1 292 ? -62.639 -7.704 93.583 1.00 92.38 292 GLU A CA 1
ATOM 2145 C C . GLU A 1 292 ? -63.051 -7.440 92.127 1.00 92.38 292 GLU A C 1
ATOM 2147 O O . GLU A 1 292 ? -62.192 -7.354 91.250 1.00 92.38 292 GLU A O 1
ATOM 2152 N N . HIS A 1 293 ? -64.341 -7.211 91.864 1.00 92.50 293 HIS A N 1
ATOM 2153 C CA . HIS A 1 293 ? -64.824 -6.934 90.509 1.00 92.50 293 HIS A CA 1
ATOM 2154 C C . HIS A 1 293 ? -64.461 -5.525 90.010 1.00 92.50 293 HIS A C 1
ATOM 2156 O O . HIS A 1 293 ? -64.224 -5.353 88.816 1.00 92.50 293 HIS A O 1
ATOM 2162 N N . GLU A 1 294 ? -64.337 -4.521 90.887 1.00 92.38 294 GLU A N 1
ATOM 2163 C CA . GLU A 1 294 ? -63.753 -3.215 90.535 1.00 92.38 294 GLU A CA 1
ATOM 2164 C C . GLU A 1 294 ? -62.286 -3.360 90.105 1.00 92.38 294 GLU A C 1
ATOM 2166 O O . GLU A 1 294 ? -61.874 -2.786 89.095 1.00 92.38 294 GLU A O 1
ATOM 2171 N N . GLN A 1 295 ? -61.502 -4.170 90.825 1.00 92.88 295 GLN A N 1
ATOM 2172 C CA . GLN A 1 295 ? -60.122 -4.479 90.447 1.00 92.88 295 GLN A CA 1
ATOM 2173 C C . GLN A 1 295 ? -60.052 -5.253 89.125 1.00 92.88 295 GLN A C 1
ATOM 2175 O O . GLN A 1 295 ? -59.212 -4.931 88.285 1.00 92.88 295 GLN A O 1
ATOM 2180 N N . ALA A 1 296 ? -60.948 -6.220 88.904 1.00 91.75 296 ALA A N 1
ATOM 2181 C CA . ALA A 1 296 ? -61.041 -6.958 87.644 1.00 91.75 296 ALA A CA 1
ATOM 2182 C C . ALA A 1 296 ? -61.412 -6.040 86.466 1.00 91.75 296 ALA A C 1
ATOM 2184 O O . ALA A 1 296 ? -60.793 -6.117 85.404 1.00 91.75 296 ALA A O 1
ATOM 2185 N N . LEU A 1 297 ? -62.358 -5.114 86.661 1.00 93.00 297 LEU A N 1
ATOM 2186 C CA . LEU A 1 297 ? -62.729 -4.121 85.653 1.00 93.00 297 LEU A CA 1
ATOM 2187 C C . LEU A 1 297 ? -61.554 -3.195 85.322 1.00 93.00 297 LEU A C 1
ATOM 2189 O O . LEU A 1 297 ? -61.284 -2.946 84.146 1.00 93.00 297 LEU A O 1
ATOM 2193 N N . GLN A 1 298 ? -60.830 -2.717 86.336 1.00 93.50 298 GLN A N 1
ATOM 2194 C CA . GLN A 1 298 ? -59.637 -1.898 86.129 1.00 93.50 298 GLN A CA 1
ATOM 2195 C C . GLN A 1 298 ? -58.544 -2.676 85.382 1.00 93.50 298 GLN A C 1
ATOM 2197 O O . GLN A 1 298 ? -57.917 -2.136 84.471 1.00 93.50 298 GLN A O 1
ATOM 2202 N N . ALA A 1 299 ? -58.328 -3.949 85.726 1.00 91.81 299 ALA A N 1
ATOM 2203 C CA . ALA A 1 299 ? -57.372 -4.810 85.038 1.00 91.81 299 ALA A CA 1
ATOM 2204 C C . ALA A 1 299 ? -57.749 -5.011 83.560 1.00 91.81 299 ALA A C 1
ATOM 2206 O O . ALA A 1 299 ? -56.885 -4.886 82.693 1.00 91.81 299 ALA A O 1
ATOM 2207 N N . ALA A 1 300 ? -59.033 -5.235 83.259 1.00 92.56 300 ALA A N 1
ATOM 2208 C CA . ALA A 1 300 ? -59.525 -5.373 81.889 1.00 92.56 300 ALA A CA 1
ATOM 2209 C C . ALA A 1 300 ? -59.397 -4.067 81.081 1.00 92.56 300 ALA A C 1
ATOM 2211 O O . ALA A 1 300 ? -58.990 -4.093 79.922 1.00 92.56 300 ALA A O 1
ATOM 2212 N N . GLN A 1 301 ? -59.667 -2.908 81.692 1.00 92.81 301 GLN A N 1
ATOM 2213 C CA . GLN A 1 301 ? -59.451 -1.602 81.053 1.00 92.81 301 GLN A CA 1
ATOM 2214 C C . GLN A 1 301 ? -57.968 -1.337 80.759 1.00 92.81 301 GLN A C 1
ATOM 2216 O O . GLN A 1 301 ? -57.630 -0.879 79.667 1.00 92.81 301 GLN A O 1
ATOM 2221 N N . ASN A 1 302 ? -57.079 -1.667 81.699 1.00 93.50 302 ASN A N 1
ATOM 2222 C CA . ASN A 1 302 ? -55.635 -1.553 81.494 1.00 93.50 302 ASN A CA 1
ATOM 2223 C C . ASN A 1 302 ? -55.155 -2.502 80.380 1.00 93.50 302 ASN A C 1
ATOM 2225 O O . ASN A 1 302 ? -54.338 -2.109 79.548 1.00 93.50 302 ASN A O 1
ATOM 2229 N N . ALA A 1 303 ? -55.689 -3.728 80.323 1.00 91.25 303 ALA A N 1
ATOM 2230 C CA . ALA A 1 303 ? -55.402 -4.685 79.256 1.00 91.25 303 ALA A CA 1
ATOM 2231 C C . ALA A 1 303 ? -55.886 -4.184 77.883 1.00 91.25 303 ALA A C 1
ATOM 2233 O O . ALA A 1 303 ? -55.148 -4.292 76.905 1.00 91.25 303 ALA A O 1
ATOM 2234 N N . GLN A 1 304 ? -57.069 -3.561 77.813 1.00 92.69 304 GLN A N 1
ATOM 2235 C CA . GLN A 1 304 ? -57.584 -2.945 76.586 1.00 92.69 304 GLN A CA 1
ATOM 2236 C C . GLN A 1 304 ? -56.658 -1.818 76.096 1.00 92.69 304 GLN A C 1
ATOM 2238 O O . GLN A 1 304 ? -56.279 -1.798 74.927 1.00 92.69 304 GLN A O 1
ATOM 2243 N N . GLN A 1 305 ? -56.244 -0.903 76.981 1.00 92.81 305 GLN A N 1
ATOM 2244 C CA . GLN A 1 305 ? -55.327 0.189 76.622 1.00 92.81 305 GLN A CA 1
ATOM 2245 C C . GLN A 1 305 ? -53.958 -0.326 76.152 1.00 92.81 305 GLN A C 1
ATOM 2247 O O . GLN A 1 305 ? -53.376 0.219 75.208 1.00 92.81 305 GLN A O 1
ATOM 2252 N N . ALA A 1 306 ? -53.446 -1.386 76.784 1.00 90.94 306 ALA A N 1
ATOM 2253 C CA . ALA A 1 306 ? -52.214 -2.040 76.358 1.00 90.94 306 ALA A CA 1
ATOM 2254 C C . ALA A 1 306 ? -52.359 -2.665 74.959 1.00 90.94 306 ALA A C 1
ATOM 2256 O O . ALA A 1 306 ? -51.469 -2.494 74.125 1.00 90.94 306 ALA A O 1
ATOM 2257 N N . ALA A 1 307 ? -53.490 -3.318 74.672 1.00 91.88 307 ALA A N 1
ATOM 2258 C CA . ALA A 1 307 ? -53.775 -3.897 73.361 1.00 91.88 307 ALA A CA 1
ATOM 2259 C C . ALA A 1 307 ? -53.923 -2.827 72.262 1.00 91.88 307 ALA A C 1
ATOM 2261 O O . ALA A 1 307 ? -53.341 -2.969 71.190 1.00 91.88 307 ALA A O 1
ATOM 2262 N N . GLU A 1 308 ? -54.614 -1.716 72.532 1.00 92.56 308 GLU A N 1
ATOM 2263 C CA . GLU A 1 308 ? -54.731 -0.587 71.592 1.00 92.56 308 GLU A CA 1
ATOM 2264 C C . GLU A 1 308 ? -53.375 0.083 71.313 1.00 92.56 308 GLU A C 1
ATOM 2266 O O . GLU A 1 308 ? -53.083 0.478 70.181 1.00 92.56 308 GLU A O 1
ATOM 2271 N N . SER A 1 309 ? -52.514 0.176 72.330 1.00 92.62 309 SER A N 1
ATOM 2272 C CA . SER A 1 309 ? -51.145 0.678 72.168 1.00 92.62 309 SER A CA 1
ATOM 2273 C C . SER A 1 309 ? -50.292 -0.273 71.322 1.00 92.62 309 SER A C 1
ATOM 2275 O O . SER A 1 309 ? -49.558 0.180 70.441 1.00 92.62 309 SER A O 1
ATOM 2277 N N . ALA A 1 310 ? -50.420 -1.586 71.542 1.00 90.25 310 ALA A N 1
ATOM 2278 C CA . ALA A 1 310 ? -49.752 -2.610 70.743 1.00 90.25 310 ALA A CA 1
ATOM 2279 C C . ALA A 1 310 ? -50.241 -2.618 69.283 1.00 90.25 310 ALA A C 1
ATOM 2281 O O . ALA A 1 310 ? -49.421 -2.725 68.374 1.00 90.25 310 ALA A O 1
ATOM 2282 N N . GLN A 1 311 ? -51.546 -2.425 69.050 1.00 93.00 311 GLN A N 1
ATOM 2283 C CA . GLN A 1 311 ? -52.128 -2.312 67.710 1.00 93.00 311 GLN A CA 1
ATOM 2284 C C . GLN A 1 311 ? -51.503 -1.143 66.938 1.00 93.00 311 GLN A C 1
ATOM 2286 O O . GLN A 1 311 ? -50.976 -1.345 65.846 1.00 93.00 311 GLN A O 1
ATOM 2291 N N . LYS A 1 312 ? -51.490 0.065 67.522 1.00 93.44 312 LYS A N 1
ATOM 2292 C CA . LYS A 1 312 ? -50.882 1.250 66.886 1.00 93.44 312 LYS A CA 1
ATOM 2293 C C . LYS A 1 312 ? -49.399 1.058 66.581 1.00 93.44 312 LYS A C 1
ATOM 2295 O O . LYS A 1 312 ? -48.914 1.518 65.551 1.00 93.44 312 LYS A O 1
ATOM 2300 N N . LEU A 1 313 ? -48.662 0.402 67.479 1.00 91.94 313 LEU A N 1
ATOM 2301 C CA . LEU A 1 313 ? -47.250 0.108 67.251 1.00 91.94 313 LEU A CA 1
ATOM 2302 C C . LEU A 1 313 ? -47.064 -0.829 66.049 1.00 91.94 313 LEU A C 1
ATOM 2304 O O . LEU A 1 313 ? -46.217 -0.555 65.202 1.00 91.94 313 LEU A O 1
ATOM 2308 N N . ALA A 1 314 ? -47.868 -1.889 65.955 1.00 89.69 314 ALA A N 1
ATOM 2309 C CA . ALA A 1 314 ? -47.819 -2.831 64.841 1.00 89.69 314 ALA A CA 1
ATOM 2310 C C . ALA A 1 314 ? -48.225 -2.179 63.505 1.00 89.69 314 ALA A C 1
ATOM 2312 O O . ALA A 1 314 ? -47.574 -2.414 62.489 1.00 89.69 314 ALA A O 1
ATOM 2313 N N . GLU A 1 315 ? -49.238 -1.304 63.502 1.00 90.81 315 GLU A N 1
ATOM 2314 C CA . GLU A 1 315 ? -49.625 -0.508 62.325 1.00 90.81 315 GLU A CA 1
ATOM 2315 C C . GLU A 1 315 ? -48.470 0.384 61.844 1.00 90.81 315 GLU A C 1
ATOM 2317 O O . GLU A 1 315 ? -48.095 0.326 60.674 1.00 90.81 315 GLU A O 1
ATOM 2322 N N . ASN A 1 316 ? -47.822 1.119 62.754 1.00 91.06 316 ASN A N 1
ATOM 2323 C CA . ASN A 1 316 ? -46.663 1.954 62.419 1.00 91.06 316 ASN A CA 1
ATOM 2324 C C . ASN A 1 316 ? -45.485 1.134 61.865 1.00 91.06 316 ASN A C 1
ATOM 2326 O O . ASN A 1 316 ? -44.795 1.569 60.938 1.00 91.06 316 ASN A O 1
ATOM 2330 N N . GLN A 1 317 ? -45.234 -0.055 62.423 1.00 89.38 317 GLN A N 1
ATOM 2331 C CA . GLN A 1 317 ? -44.194 -0.958 61.922 1.00 89.38 317 GLN A CA 1
ATOM 2332 C C . GLN A 1 317 ? -44.527 -1.488 60.525 1.00 89.38 317 GLN A C 1
ATOM 2334 O O . GLN A 1 317 ? -43.643 -1.533 59.669 1.00 89.38 317 GLN A O 1
ATOM 2339 N N . ARG A 1 318 ? -45.794 -1.836 60.268 1.00 90.12 318 ARG A N 1
ATOM 2340 C CA . ARG A 1 318 ? -46.256 -2.279 58.947 1.00 90.12 318 ARG A CA 1
ATOM 2341 C C . ARG A 1 318 ? -46.082 -1.177 57.906 1.00 90.12 318 ARG A C 1
ATOM 2343 O O . ARG A 1 318 ? -45.552 -1.440 56.830 1.00 90.12 318 ARG A O 1
ATOM 2350 N N . ASP A 1 319 ? -46.477 0.050 58.227 1.00 91.50 319 ASP A N 1
ATOM 2351 C CA . ASP A 1 319 ? -46.364 1.184 57.308 1.00 91.50 319 ASP A CA 1
ATOM 2352 C C . ASP A 1 319 ? -44.890 1.531 57.023 1.00 91.50 319 ASP A C 1
ATOM 2354 O O . ASP A 1 319 ? -44.519 1.822 55.883 1.00 91.50 319 ASP A O 1
ATOM 2358 N N . THR A 1 320 ? -44.020 1.401 58.031 1.00 90.50 320 THR A N 1
ATOM 2359 C CA . THR A 1 320 ? -42.563 1.523 57.854 1.00 90.50 320 THR A CA 1
ATOM 2360 C C . THR A 1 320 ? -42.028 0.443 56.910 1.00 90.50 320 THR A C 1
ATOM 2362 O O . THR A 1 320 ? -41.301 0.763 55.971 1.00 90.50 320 THR A O 1
ATOM 2365 N N . ALA A 1 321 ? -42.425 -0.819 57.105 1.00 85.88 321 ALA A N 1
ATOM 2366 C CA . ALA A 1 321 ? -42.005 -1.928 56.251 1.00 85.88 321 ALA A CA 1
ATOM 2367 C C . ALA A 1 321 ? -42.482 -1.760 54.797 1.00 85.88 321 ALA A C 1
ATOM 2369 O O . ALA A 1 321 ? -41.712 -2.000 53.869 1.00 85.88 321 ALA A O 1
ATOM 2370 N N . LEU A 1 322 ? -43.713 -1.281 54.583 1.00 88.88 322 LEU A N 1
ATOM 2371 C CA . LEU A 1 322 ? -44.242 -0.971 53.250 1.00 88.88 322 LEU A CA 1
ATOM 2372 C C . LEU A 1 322 ? -43.455 0.152 52.559 1.00 88.88 322 LEU A C 1
ATOM 2374 O O . LEU A 1 322 ? -43.157 0.053 51.369 1.00 88.88 322 LEU A O 1
ATOM 2378 N N . SER A 1 323 ? -43.073 1.196 53.299 1.00 87.69 323 SER A N 1
ATOM 2379 C CA . SER A 1 323 ? -42.220 2.270 52.775 1.00 87.69 323 SER A CA 1
ATOM 2380 C C . SER A 1 323 ? -40.832 1.750 52.377 1.00 87.69 323 SER A C 1
ATOM 2382 O O . SER A 1 323 ? -40.339 2.058 51.289 1.00 87.69 323 SER A O 1
ATOM 2384 N N . SER A 1 324 ? -40.222 0.895 53.206 1.00 84.19 324 SER A N 1
ATOM 2385 C CA . SER A 1 324 ? -38.948 0.238 52.888 1.00 84.19 324 SER A CA 1
ATOM 2386 C C . SER A 1 324 ? -39.047 -0.681 51.667 1.00 84.19 324 SER A C 1
ATOM 2388 O O . SER A 1 324 ? -38.138 -0.681 50.838 1.00 84.19 324 SER A O 1
ATOM 2390 N N . LEU A 1 325 ? -40.157 -1.410 51.507 1.00 85.81 325 LEU A N 1
ATOM 2391 C CA . LEU A 1 325 ? -40.411 -2.248 50.333 1.00 85.81 325 LEU A CA 1
ATOM 2392 C C . LEU A 1 325 ? -40.470 -1.401 49.053 1.00 85.81 325 LEU A C 1
ATOM 2394 O O . LEU A 1 325 ? -39.785 -1.706 48.079 1.00 85.81 325 LEU A O 1
ATOM 2398 N N . ALA A 1 326 ? -41.217 -0.293 49.077 1.00 84.56 326 ALA A N 1
ATOM 2399 C CA . ALA A 1 326 ? -41.318 0.621 47.940 1.00 84.56 326 ALA A CA 1
ATOM 2400 C C . ALA A 1 326 ? -39.957 1.233 47.557 1.00 84.56 326 ALA A C 1
ATOM 2402 O O . ALA A 1 326 ? -39.641 1.373 46.373 1.00 84.56 326 ALA A O 1
ATOM 2403 N N . GLN A 1 327 ? -39.120 1.570 48.545 1.00 83.75 327 GLN A N 1
ATOM 2404 C CA . GLN A 1 327 ? -37.755 2.049 48.300 1.00 83.75 327 GLN A CA 1
ATOM 2405 C C . GLN A 1 327 ? -36.869 0.973 47.661 1.00 83.75 327 GLN A C 1
ATOM 2407 O O . GLN A 1 327 ? -36.138 1.277 46.717 1.00 83.75 327 GLN A O 1
ATOM 2412 N N . ALA A 1 328 ? -36.955 -0.275 48.130 1.00 80.19 328 ALA A N 1
ATOM 2413 C CA . ALA A 1 328 ? -36.201 -1.392 47.567 1.00 80.19 328 ALA A CA 1
ATOM 2414 C C . ALA A 1 328 ? -36.617 -1.698 46.116 1.00 80.19 328 ALA A C 1
ATOM 2416 O O . ALA A 1 328 ? -35.761 -1.898 45.255 1.00 80.19 328 ALA A O 1
ATOM 2417 N N . GLU A 1 329 ? -37.916 -1.658 45.803 1.00 83.38 329 GLU A N 1
ATOM 2418 C CA . GLU A 1 329 ? -38.414 -1.858 44.434 1.00 83.38 329 GLU A CA 1
ATOM 2419 C C . GLU A 1 329 ? -37.990 -0.740 43.480 1.00 83.38 329 GLU A C 1
ATOM 2421 O O . GLU A 1 329 ? -37.594 -1.006 42.339 1.00 83.38 329 GLU A O 1
ATOM 2426 N N . LYS A 1 330 ? -37.996 0.511 43.955 1.00 85.56 330 LYS A N 1
ATOM 2427 C CA . LYS A 1 330 ? -37.449 1.628 43.185 1.00 85.56 330 LYS A CA 1
ATOM 2428 C C . LYS A 1 330 ? -35.954 1.433 42.917 1.00 85.56 330 LYS A C 1
ATOM 2430 O O . LYS A 1 330 ? -35.531 1.562 41.773 1.00 85.56 330 LYS A O 1
ATOM 2435 N N . ALA A 1 331 ? -35.170 1.077 43.937 1.00 78.62 331 ALA A N 1
ATOM 2436 C CA . ALA A 1 331 ? -33.734 0.836 43.792 1.00 78.62 331 ALA A CA 1
ATOM 2437 C C . ALA A 1 331 ? -33.430 -0.305 42.806 1.00 78.62 331 ALA A C 1
ATOM 2439 O O . ALA A 1 331 ? -32.515 -0.187 41.992 1.00 78.62 331 ALA A O 1
ATOM 2440 N N . LYS A 1 332 ? -34.233 -1.378 42.822 1.00 80.25 332 LYS A N 1
ATOM 2441 C CA . LYS A 1 332 ? -34.139 -2.464 41.839 1.00 80.25 332 LYS A CA 1
ATOM 2442 C C . LYS A 1 332 ? -34.397 -1.963 40.416 1.00 80.25 332 LYS A C 1
ATOM 2444 O O . LYS A 1 332 ? -33.622 -2.268 39.516 1.00 80.25 332 LYS A O 1
ATOM 2449 N N . THR A 1 333 ? -35.452 -1.173 40.225 1.00 83.62 333 THR A N 1
ATOM 2450 C CA . THR A 1 333 ? -35.805 -0.612 38.911 1.00 83.62 333 THR A CA 1
ATOM 2451 C C . THR A 1 333 ? -34.698 0.302 38.378 1.00 83.62 333 THR A C 1
ATOM 2453 O O . THR A 1 333 ? -34.310 0.191 37.216 1.00 83.62 333 THR A O 1
ATOM 2456 N N . ASP A 1 334 ? -34.148 1.168 39.234 1.00 81.75 334 ASP A N 1
ATOM 2457 C CA . ASP A 1 334 ? -33.040 2.062 38.882 1.00 81.75 334 ASP A CA 1
ATOM 2458 C C . ASP A 1 334 ? -31.786 1.251 38.475 1.00 81.75 334 ASP A C 1
ATOM 2460 O O . ASP A 1 334 ? -31.134 1.569 37.478 1.00 81.75 334 ASP A O 1
ATOM 2464 N N . ALA A 1 335 ? -31.481 0.156 39.186 1.00 75.12 335 ALA A N 1
ATOM 2465 C CA . ALA A 1 335 ? -30.371 -0.740 38.852 1.00 75.12 335 ALA A CA 1
ATOM 2466 C C . ALA A 1 335 ? -30.587 -1.489 37.520 1.00 75.12 335 ALA A C 1
ATOM 2468 O O . ALA A 1 335 ? -29.663 -1.601 36.717 1.00 75.12 335 ALA A O 1
ATOM 2469 N N . GLU A 1 336 ? -31.803 -1.962 37.235 1.00 82.06 336 GLU A N 1
ATOM 2470 C CA . GLU A 1 336 ? -32.140 -2.622 35.962 1.00 82.06 336 GLU A CA 1
ATOM 2471 C C . GLU A 1 336 ? -32.057 -1.661 34.762 1.00 82.06 336 GLU A C 1
ATOM 2473 O O . GLU A 1 336 ? -31.573 -2.027 33.684 1.00 82.06 336 GLU A O 1
ATOM 2478 N N . GLN A 1 337 ? -32.461 -0.402 34.948 1.00 83.88 337 GLN A N 1
ATOM 2479 C CA . GLN A 1 337 ? -32.270 0.642 33.940 1.00 83.88 337 GLN A CA 1
ATOM 2480 C C . GLN A 1 337 ? -30.785 0.942 33.708 1.00 83.88 337 GLN A C 1
ATOM 2482 O O . GLN A 1 337 ? -30.364 1.050 32.552 1.00 83.88 337 GLN A O 1
ATOM 2487 N N . ALA A 1 338 ? -29.980 1.018 34.773 1.00 77.25 338 ALA A N 1
ATOM 2488 C CA . ALA A 1 338 ? -28.534 1.198 34.665 1.00 77.25 338 ALA A CA 1
ATOM 2489 C C . ALA A 1 338 ? -27.877 0.046 33.885 1.00 77.25 338 ALA A C 1
ATOM 2491 O O . ALA A 1 338 ? -27.112 0.301 32.957 1.00 77.25 338 ALA A O 1
ATOM 2492 N N . LEU A 1 339 ? -28.244 -1.211 34.169 1.00 79.56 339 LEU A N 1
ATOM 2493 C CA . LEU A 1 339 ? -27.765 -2.382 33.420 1.00 79.56 339 LEU A CA 1
ATOM 2494 C C . LEU A 1 339 ? -28.082 -2.284 31.922 1.00 79.56 339 LEU A C 1
ATOM 2496 O O . LEU A 1 339 ? -27.238 -2.594 31.082 1.00 79.56 339 LEU A O 1
ATOM 2500 N N . THR A 1 340 ? -29.274 -1.796 31.573 1.00 84.88 340 THR A N 1
ATOM 2501 C CA . THR A 1 340 ? -29.672 -1.601 30.171 1.00 84.88 340 THR A CA 1
ATOM 2502 C C . THR A 1 340 ? -28.795 -0.555 29.471 1.00 84.88 340 THR A C 1
ATOM 2504 O O . THR A 1 340 ? -28.367 -0.760 28.333 1.00 84.88 340 THR A O 1
ATOM 2507 N N . GLN A 1 341 ? -28.484 0.555 30.147 1.00 83.62 341 GLN A N 1
ATOM 2508 C CA . GLN A 1 341 ? -27.601 1.600 29.613 1.00 83.62 341 GLN A CA 1
ATOM 2509 C C . GLN A 1 341 ? -26.156 1.108 29.464 1.00 83.62 341 GLN A C 1
ATOM 2511 O O . GLN A 1 341 ? -25.524 1.356 28.437 1.00 83.62 341 GLN A O 1
ATOM 2516 N N . ILE A 1 342 ? -25.656 0.360 30.450 1.00 82.44 342 ILE A N 1
ATOM 2517 C CA . ILE A 1 342 ? -24.319 -0.243 30.427 1.00 82.44 342 ILE A CA 1
ATOM 2518 C C . ILE A 1 342 ? -24.191 -1.231 29.263 1.00 82.44 342 ILE A C 1
ATOM 2520 O O . ILE A 1 342 ? -23.197 -1.200 28.538 1.00 82.44 342 ILE A O 1
ATOM 2524 N N . GLN A 1 343 ? -25.214 -2.054 29.015 1.00 83.19 343 GLN A N 1
ATOM 2525 C CA . GLN A 1 343 ? -25.221 -2.969 27.873 1.00 83.19 343 GLN A CA 1
ATOM 2526 C C . GLN A 1 343 ? -25.167 -2.219 26.533 1.00 83.19 343 GLN A C 1
ATOM 2528 O O . GLN A 1 343 ? -24.448 -2.632 25.620 1.00 83.19 343 GLN A O 1
ATOM 2533 N N . ALA A 1 344 ? -25.897 -1.107 26.402 1.00 81.38 344 ALA A N 1
ATOM 2534 C CA . ALA A 1 344 ? -25.831 -0.266 25.209 1.00 81.38 344 ALA A CA 1
ATOM 2535 C C . ALA A 1 344 ? -24.431 0.348 25.018 1.00 81.38 344 ALA A C 1
ATOM 2537 O O . ALA A 1 344 ? -23.908 0.335 23.903 1.00 81.38 344 ALA A O 1
ATOM 2538 N N . ALA A 1 345 ? -23.797 0.815 26.099 1.00 77.81 345 ALA A N 1
ATOM 2539 C CA . ALA A 1 345 ? -22.433 1.343 26.071 1.00 77.81 345 ALA A CA 1
ATOM 2540 C C . ALA A 1 345 ? -21.397 0.273 25.679 1.00 77.81 345 ALA A C 1
ATOM 2542 O O . ALA A 1 345 ? -20.516 0.540 24.863 1.00 77.81 345 ALA A O 1
ATOM 2543 N N . LEU A 1 346 ? -21.537 -0.955 26.190 1.00 79.88 346 LEU A N 1
ATOM 2544 C CA . LEU A 1 346 ? -20.708 -2.103 25.806 1.00 79.88 346 LEU A CA 1
ATOM 2545 C C . LEU A 1 346 ? -20.835 -2.425 24.314 1.00 79.88 346 LEU A C 1
ATOM 2547 O O . LEU A 1 346 ? -19.819 -2.575 23.635 1.00 79.88 346 LEU A O 1
ATOM 2551 N N . ASN A 1 347 ? -22.063 -2.471 23.790 1.00 83.19 347 ASN A N 1
ATOM 2552 C CA . ASN A 1 347 ? -22.307 -2.707 22.366 1.00 83.19 347 ASN A CA 1
ATOM 2553 C C . ASN A 1 347 ? -21.687 -1.599 21.495 1.00 83.19 347 ASN A C 1
ATOM 2555 O O . ASN A 1 347 ? -21.077 -1.897 20.467 1.00 83.19 347 ASN A O 1
ATOM 2559 N N . GLN A 1 348 ? -21.801 -0.334 21.917 1.00 81.00 348 GLN A N 1
ATOM 2560 C CA . GLN A 1 348 ? -21.201 0.801 21.213 1.00 81.00 348 GLN A CA 1
ATOM 2561 C C . GLN A 1 348 ? -19.669 0.719 21.205 1.00 81.00 348 GLN A C 1
ATOM 2563 O O . GLN A 1 348 ? -19.063 0.801 20.140 1.00 81.00 348 GLN A O 1
ATOM 2568 N N . ALA A 1 349 ? -19.038 0.462 22.355 1.00 75.81 349 ALA A N 1
ATOM 2569 C CA . ALA A 1 349 ? -17.585 0.303 22.446 1.00 75.81 349 ALA A CA 1
ATOM 2570 C C . ALA A 1 349 ? -17.072 -0.853 21.564 1.00 75.81 349 ALA A C 1
ATOM 2572 O O . ALA A 1 349 ? -15.992 -0.785 20.974 1.00 75.81 349 ALA A O 1
ATOM 2573 N N . GLN A 1 350 ? -17.860 -1.923 21.434 1.00 82.62 350 GLN A N 1
ATOM 2574 C CA . GLN A 1 350 ? -17.533 -3.062 20.582 1.00 82.62 350 GLN A CA 1
ATOM 2575 C C . GLN A 1 350 ? -17.631 -2.715 19.086 1.00 82.62 350 GLN A C 1
ATOM 2577 O O . GLN A 1 350 ? -16.763 -3.125 18.312 1.00 82.62 350 GLN A O 1
ATOM 2582 N N . ALA A 1 351 ? -18.627 -1.917 18.686 1.00 78.38 351 ALA A N 1
ATOM 2583 C CA . ALA A 1 351 ? -18.738 -1.381 17.329 1.00 78.38 351 ALA A CA 1
ATOM 2584 C C . ALA A 1 351 ? -17.588 -0.411 16.996 1.00 78.38 351 ALA A C 1
ATOM 2586 O O . ALA A 1 351 ? -16.988 -0.511 15.924 1.00 78.38 351 ALA A O 1
ATOM 2587 N N . ASP A 1 352 ? -17.219 0.466 17.933 1.00 77.62 352 ASP A N 1
ATOM 2588 C CA . ASP A 1 352 ? -16.112 1.418 17.770 1.00 77.62 352 ASP A CA 1
ATOM 2589 C C . ASP A 1 352 ? -14.766 0.694 17.604 1.00 77.62 352 ASP A C 1
ATOM 2591 O O . ASP A 1 352 ? -13.951 1.060 16.750 1.00 77.62 352 ASP A O 1
ATOM 2595 N N . LYS A 1 353 ? -14.556 -0.402 18.348 1.00 82.25 353 LYS A N 1
ATOM 2596 C CA . LYS A 1 353 ? -13.398 -1.287 18.163 1.00 82.25 353 LYS A CA 1
ATOM 2597 C C . LYS A 1 353 ? -13.350 -1.883 16.752 1.00 82.25 353 LYS A C 1
ATOM 2599 O O . LYS A 1 353 ? -12.313 -1.803 16.097 1.00 82.25 353 LYS A O 1
ATOM 2604 N N . GLN A 1 354 ? -14.461 -2.437 16.260 1.00 83.06 354 GLN A N 1
ATOM 2605 C CA . GLN A 1 354 ? -14.528 -3.003 14.905 1.00 83.06 354 GLN A CA 1
ATOM 2606 C C . GLN A 1 354 ? -14.256 -1.948 13.823 1.00 83.06 354 GLN A C 1
ATOM 2608 O O . GLN A 1 354 ? -13.548 -2.220 12.851 1.00 83.06 354 GLN A O 1
ATOM 2613 N N . ALA A 1 355 ? -14.784 -0.734 13.994 1.00 76.44 355 ALA A N 1
ATOM 2614 C CA . ALA A 1 355 ? -14.528 0.379 13.086 1.00 76.44 355 ALA A CA 1
ATOM 2615 C C . ALA A 1 355 ? -13.040 0.771 13.064 1.00 76.44 355 ALA A C 1
ATOM 2617 O O . ALA A 1 355 ? -12.488 1.038 11.992 1.00 76.44 355 ALA A O 1
ATOM 2618 N N . SER A 1 356 ? -12.377 0.755 14.224 1.00 77.62 356 SER A N 1
ATOM 2619 C CA . SER A 1 356 ? -10.938 1.008 14.327 1.00 77.62 356 SER A CA 1
ATOM 2620 C C . SER A 1 356 ? -10.093 -0.082 13.654 1.00 77.62 356 SER A C 1
ATOM 2622 O O . SER A 1 356 ? -9.201 0.238 12.862 1.00 77.62 356 SER A O 1
ATOM 2624 N N . ASP A 1 357 ? -10.409 -1.361 13.876 1.00 80.38 357 ASP A N 1
ATOM 2625 C CA . ASP A 1 357 ? -9.708 -2.484 13.237 1.00 80.38 357 ASP A CA 1
ATOM 2626 C C . ASP A 1 357 ? -9.809 -2.410 11.700 1.00 80.38 357 ASP A C 1
ATOM 2628 O O . ASP A 1 357 ? -8.813 -2.581 10.987 1.00 80.38 357 ASP A O 1
ATOM 2632 N N . LEU A 1 358 ? -10.988 -2.054 11.174 1.00 80.75 358 LEU A N 1
ATOM 2633 C CA . LEU A 1 358 ? -11.195 -1.833 9.741 1.00 80.75 358 LEU A CA 1
ATOM 2634 C C . LEU A 1 358 ? -10.387 -0.636 9.211 1.00 80.75 358 LEU A C 1
ATOM 2636 O O . LEU A 1 358 ? -9.816 -0.702 8.119 1.00 80.75 358 LEU A O 1
ATOM 2640 N N . ALA A 1 359 ? -10.325 0.467 9.963 1.00 75.31 359 ALA A N 1
ATOM 2641 C CA . ALA A 1 359 ? -9.522 1.633 9.594 1.00 75.31 359 ALA A CA 1
ATOM 2642 C C . ALA A 1 359 ? -8.021 1.299 9.547 1.00 75.31 359 ALA A C 1
ATOM 2644 O O . ALA A 1 359 ? -7.317 1.744 8.636 1.00 75.31 359 ALA A O 1
ATOM 2645 N N . LYS A 1 360 ? -7.540 0.455 10.469 1.00 79.00 360 LYS A N 1
ATOM 2646 C CA . LYS A 1 360 ? -6.158 -0.036 10.479 1.00 79.00 360 LYS A CA 1
ATOM 2647 C C . LYS A 1 360 ? -5.841 -0.887 9.244 1.00 79.00 360 LYS A C 1
ATOM 2649 O O . LYS A 1 360 ? -4.834 -0.622 8.590 1.00 79.00 360 LYS A O 1
ATOM 2654 N N . GLN A 1 361 ? -6.718 -1.822 8.864 1.00 81.94 361 GLN A N 1
ATOM 2655 C CA . GLN A 1 361 ? -6.550 -2.606 7.628 1.00 81.94 361 GLN A CA 1
ATOM 2656 C C . GLN A 1 361 ? -6.487 -1.721 6.377 1.00 81.94 361 GLN A C 1
ATOM 2658 O O . GLN A 1 361 ? -5.617 -1.905 5.527 1.00 81.94 361 GLN A O 1
ATOM 2663 N N . LYS A 1 362 ? -7.380 -0.728 6.267 1.00 76.75 362 LYS A N 1
ATOM 2664 C CA . LYS A 1 362 ? -7.370 0.216 5.136 1.00 76.75 362 LYS A CA 1
ATOM 2665 C C . LYS A 1 362 ? -6.073 1.021 5.066 1.00 76.75 362 LYS A C 1
ATOM 2667 O O . LYS A 1 362 ? -5.576 1.277 3.972 1.00 76.75 362 LYS A O 1
ATOM 2672 N N . SER A 1 363 ? -5.512 1.397 6.215 1.00 74.94 363 SER A N 1
ATOM 2673 C CA . SER A 1 363 ? -4.222 2.088 6.271 1.00 74.94 363 SER A CA 1
ATOM 2674 C C . SER A 1 363 ? -3.065 1.200 5.800 1.00 74.94 363 SER A C 1
ATOM 2676 O O . SER A 1 363 ? -2.253 1.624 4.979 1.00 74.94 363 SER A O 1
ATOM 2678 N N . GLU A 1 364 ? -3.020 -0.058 6.247 1.00 79.94 364 GLU A N 1
ATOM 2679 C CA . GLU A 1 364 ? -2.014 -1.029 5.795 1.00 79.94 364 GLU A CA 1
ATOM 2680 C C . GLU A 1 364 ? -2.104 -1.280 4.283 1.00 79.94 364 GLU A C 1
ATOM 2682 O O . GLU A 1 364 ? -1.081 -1.308 3.596 1.00 79.94 364 GLU A O 1
ATOM 2687 N N . GLN A 1 365 ? -3.320 -1.368 3.735 1.00 78.25 365 GLN A N 1
ATOM 2688 C CA . GLN A 1 365 ? -3.537 -1.495 2.295 1.00 78.25 365 GLN A CA 1
ATOM 2689 C C . GLN A 1 365 ? -3.032 -0.269 1.514 1.00 78.25 365 GLN A C 1
ATOM 2691 O O . GLN A 1 365 ? -2.379 -0.429 0.482 1.00 78.25 365 GLN A O 1
ATOM 2696 N N . ALA A 1 366 ? -3.295 0.945 2.004 1.00 74.00 366 ALA A N 1
ATOM 2697 C CA . ALA A 1 366 ? -2.802 2.174 1.382 1.00 74.00 366 ALA A CA 1
ATOM 2698 C C . ALA A 1 366 ? -1.266 2.252 1.400 1.00 74.00 366 ALA A C 1
ATOM 2700 O O . ALA A 1 366 ? -0.654 2.675 0.420 1.00 74.00 366 ALA A O 1
ATOM 2701 N N . LYS A 1 367 ? -0.626 1.775 2.476 1.00 77.44 367 LYS A N 1
ATOM 2702 C CA . LYS A 1 367 ? 0.837 1.687 2.552 1.00 77.44 367 LYS A CA 1
ATOM 2703 C C . LYS A 1 367 ? 1.411 0.729 1.501 1.00 77.44 367 LYS A C 1
ATOM 2705 O O . LYS A 1 367 ? 2.349 1.096 0.802 1.00 77.44 367 LYS A O 1
ATOM 2710 N N . LEU A 1 368 ? 0.816 -0.455 1.335 1.00 80.06 368 LEU A N 1
ATOM 2711 C CA . LEU A 1 368 ? 1.231 -1.416 0.303 1.00 80.06 368 LEU A CA 1
ATOM 2712 C C . LEU A 1 368 ? 1.098 -0.844 -1.118 1.00 80.06 368 LEU A C 1
ATOM 2714 O O . LEU A 1 368 ? 1.958 -1.087 -1.964 1.00 80.06 368 LEU A O 1
ATOM 2718 N N . GLN A 1 369 ? 0.041 -0.070 -1.386 1.00 73.94 369 GLN A N 1
ATOM 2719 C CA . GLN A 1 369 ? -0.134 0.608 -2.676 1.00 73.94 369 GLN A CA 1
ATOM 2720 C C . GLN A 1 369 ? 0.948 1.666 -2.924 1.00 73.94 369 GLN A C 1
ATOM 2722 O O . GLN A 1 369 ? 1.473 1.748 -4.036 1.00 73.94 369 GLN A O 1
ATOM 2727 N N . ALA A 1 370 ? 1.333 2.423 -1.895 1.00 71.56 370 ALA A N 1
ATOM 2728 C CA . ALA A 1 370 ? 2.415 3.395 -2.002 1.00 71.56 370 ALA A CA 1
ATOM 2729 C C . ALA A 1 370 ? 3.786 2.743 -2.232 1.00 71.56 370 ALA A C 1
ATOM 2731 O O . ALA A 1 370 ? 4.547 3.217 -3.077 1.00 71.56 370 ALA A O 1
ATOM 2732 N N . ASP A 1 371 ? 4.076 1.625 -1.561 1.00 76.44 371 ASP A N 1
ATOM 2733 C CA . ASP A 1 371 ? 5.311 0.864 -1.783 1.00 76.44 371 ASP A CA 1
ATOM 2734 C C . ASP A 1 371 ? 5.385 0.322 -3.226 1.00 76.44 371 ASP A C 1
ATOM 2736 O O . ASP A 1 371 ? 6.431 0.407 -3.879 1.00 76.44 371 ASP A O 1
ATOM 2740 N N . LEU A 1 372 ? 4.263 -0.168 -3.772 1.00 77.69 372 LEU A N 1
ATOM 2741 C CA . LEU A 1 372 ? 4.178 -0.619 -5.165 1.00 77.69 372 LEU A CA 1
ATOM 2742 C C . LEU A 1 372 ? 4.416 0.532 -6.157 1.00 77.69 372 LEU A C 1
ATOM 2744 O O . LEU A 1 372 ? 5.169 0.370 -7.120 1.00 77.69 372 LEU A O 1
ATOM 2748 N N . ALA A 1 373 ? 3.815 1.700 -5.916 1.00 70.00 373 ALA A N 1
ATOM 2749 C CA . ALA A 1 373 ? 4.002 2.883 -6.754 1.00 70.00 373 ALA A CA 1
ATOM 2750 C C . ALA A 1 373 ? 5.459 3.379 -6.735 1.00 70.00 373 ALA A C 1
ATOM 2752 O O . ALA A 1 373 ? 6.026 3.689 -7.785 1.00 70.00 373 ALA A O 1
ATOM 2753 N N . ALA A 1 374 ? 6.111 3.365 -5.568 1.00 72.25 374 ALA A N 1
ATOM 2754 C CA . ALA A 1 374 ? 7.531 3.692 -5.448 1.00 72.25 374 ALA A CA 1
ATOM 2755 C C . ALA A 1 374 ? 8.417 2.720 -6.251 1.00 72.25 374 ALA A C 1
ATOM 2757 O O . ALA A 1 374 ? 9.358 3.139 -6.933 1.00 72.25 374 ALA A O 1
ATOM 2758 N N . GLN A 1 375 ? 8.093 1.423 -6.240 1.00 76.44 375 GLN A N 1
ATOM 2759 C CA . GLN A 1 375 ? 8.815 0.416 -7.021 1.00 76.44 375 GLN A CA 1
ATOM 2760 C C . GLN A 1 375 ? 8.628 0.607 -8.538 1.00 76.44 375 GLN A C 1
ATOM 2762 O O . GLN A 1 375 ? 9.578 0.458 -9.318 1.00 76.44 375 GLN A O 1
ATOM 2767 N N . GLN A 1 376 ? 7.421 0.980 -8.972 1.00 74.81 376 GLN A N 1
ATOM 2768 C CA . GLN A 1 376 ? 7.138 1.325 -10.367 1.00 74.81 376 GLN A CA 1
ATOM 2769 C C . GLN A 1 376 ? 7.921 2.568 -10.807 1.00 74.81 376 GLN A C 1
ATOM 2771 O O . GLN A 1 376 ? 8.541 2.541 -11.872 1.00 74.81 376 GLN A O 1
ATOM 2776 N N . ALA A 1 377 ? 7.992 3.606 -9.969 1.00 69.12 377 ALA A N 1
ATOM 2777 C CA . ALA A 1 377 ? 8.790 4.801 -10.240 1.00 69.12 377 ALA A CA 1
ATOM 2778 C C . ALA A 1 377 ? 10.290 4.494 -10.357 1.00 69.12 377 ALA A C 1
ATOM 2780 O O . ALA A 1 377 ? 10.946 4.948 -11.296 1.00 69.12 377 ALA A O 1
ATOM 2781 N N . GLN A 1 378 ? 10.828 3.641 -9.481 1.00 75.25 378 GLN A N 1
ATOM 2782 C CA . GLN A 1 378 ? 12.219 3.191 -9.581 1.00 75.25 378 GLN A CA 1
ATOM 2783 C C . GLN A 1 378 ? 12.478 2.402 -10.878 1.00 75.25 378 GLN A C 1
ATOM 2785 O O . GLN A 1 378 ? 13.534 2.530 -11.501 1.00 75.25 378 GLN A O 1
ATOM 2790 N N . THR A 1 379 ? 11.509 1.599 -11.317 1.00 73.62 379 THR A N 1
ATOM 2791 C CA . THR A 1 379 ? 11.596 0.853 -12.581 1.00 73.62 379 THR A CA 1
ATOM 2792 C C . THR A 1 379 ? 11.555 1.791 -13.789 1.00 73.62 379 THR A C 1
ATOM 2794 O O . THR A 1 379 ? 12.345 1.622 -14.720 1.00 73.62 379 THR A O 1
ATOM 2797 N N . ALA A 1 380 ? 10.685 2.804 -13.768 1.00 67.19 380 ALA A N 1
ATOM 2798 C CA . ALA A 1 380 ? 10.626 3.839 -14.796 1.00 67.19 380 ALA A CA 1
ATOM 2799 C C . ALA A 1 380 ? 11.944 4.629 -14.879 1.00 67.19 380 ALA A C 1
ATOM 2801 O O . ALA A 1 380 ? 12.452 4.859 -15.975 1.00 67.19 380 ALA A O 1
ATOM 2802 N N . GLN A 1 381 ? 12.562 4.950 -13.736 1.00 71.94 381 GLN A N 1
ATOM 2803 C CA . GLN A 1 381 ? 13.873 5.598 -13.696 1.00 71.94 381 GLN A CA 1
ATOM 2804 C C . GLN A 1 381 ? 14.961 4.743 -14.363 1.00 71.94 381 GLN A C 1
ATOM 2806 O O . GLN A 1 381 ? 15.691 5.245 -15.216 1.00 71.94 381 GLN A O 1
ATOM 2811 N N . LYS A 1 382 ? 15.030 3.442 -14.052 1.00 74.12 382 LYS A N 1
ATOM 2812 C CA . LYS A 1 382 ? 15.984 2.524 -14.701 1.00 74.12 382 LYS A CA 1
ATOM 2813 C C . LYS A 1 382 ? 15.761 2.425 -16.213 1.00 74.12 382 LYS A C 1
ATOM 2815 O O . LYS A 1 382 ? 16.724 2.380 -16.971 1.00 74.12 382 LYS A O 1
ATOM 2820 N N . ARG A 1 383 ? 14.504 2.417 -16.674 1.00 73.06 383 ARG A N 1
ATOM 2821 C CA . ARG A 1 383 ? 14.187 2.440 -18.115 1.00 73.06 383 ARG A CA 1
ATOM 2822 C C . ARG A 1 383 ? 14.677 3.724 -18.782 1.00 73.06 383 ARG A C 1
ATOM 2824 O O . ARG A 1 383 ? 15.266 3.649 -19.855 1.00 73.06 383 ARG A O 1
ATOM 2831 N N . ALA A 1 384 ? 14.493 4.872 -18.132 1.00 67.12 384 ALA A N 1
ATOM 2832 C CA . ALA A 1 384 ? 14.998 6.146 -18.635 1.00 67.12 384 ALA A CA 1
ATOM 2833 C C . ALA A 1 384 ? 16.539 6.173 -18.717 1.00 67.12 384 ALA A C 1
ATOM 2835 O O . ALA A 1 384 ? 17.086 6.693 -19.686 1.00 67.12 384 ALA A O 1
ATOM 2836 N N . GLU A 1 385 ? 17.248 5.571 -17.755 1.00 73.88 385 GLU A N 1
ATOM 2837 C CA . GLU A 1 385 ? 18.716 5.435 -17.791 1.00 73.88 385 GLU A CA 1
ATOM 2838 C C . GLU A 1 385 ? 19.202 4.542 -18.947 1.00 73.88 385 GLU A C 1
ATOM 2840 O O . GLU A 1 385 ? 20.170 4.879 -19.638 1.00 73.88 385 GLU A O 1
ATOM 2845 N N . VAL A 1 386 ? 18.511 3.427 -19.207 1.00 73.50 386 VAL A N 1
ATOM 2846 C CA . VAL A 1 386 ? 18.806 2.551 -20.355 1.00 73.50 386 VAL A CA 1
ATOM 2847 C C . VAL A 1 386 ? 18.589 3.290 -21.677 1.00 73.50 386 VAL A C 1
ATOM 2849 O O . VAL A 1 386 ? 19.439 3.215 -22.564 1.00 73.50 386 VAL A O 1
ATOM 2852 N N . GLU A 1 387 ? 17.501 4.050 -21.804 1.00 67.44 387 GLU A N 1
ATOM 2853 C CA . GLU A 1 387 ? 17.219 4.815 -23.022 1.00 67.44 387 GLU A CA 1
ATOM 2854 C C . GLU A 1 387 ? 18.238 5.948 -23.235 1.00 67.44 387 GLU A C 1
ATOM 2856 O O . GLU A 1 387 ? 18.732 6.136 -24.346 1.00 67.44 387 GLU A O 1
ATOM 2861 N N . ALA A 1 388 ? 18.660 6.638 -22.170 1.00 69.25 388 ALA A N 1
ATOM 2862 C CA . ALA A 1 388 ? 19.742 7.623 -22.243 1.00 69.25 388 ALA A CA 1
ATOM 2863 C C . ALA A 1 388 ? 21.069 6.995 -22.712 1.00 69.25 388 ALA A C 1
ATOM 2865 O O . ALA A 1 388 ? 21.802 7.585 -23.510 1.00 69.25 388 ALA A O 1
ATOM 2866 N N . THR A 1 389 ? 21.360 5.768 -22.271 1.00 72.19 389 THR A N 1
ATOM 2867 C CA . THR A 1 389 ? 22.541 5.014 -22.721 1.00 72.19 389 THR A CA 1
ATOM 2868 C C . THR A 1 389 ? 22.434 4.661 -24.205 1.00 72.19 389 THR A C 1
ATOM 2870 O O . THR A 1 389 ? 23.384 4.862 -24.961 1.00 72.19 389 THR A O 1
ATOM 2873 N N . ARG A 1 390 ? 21.255 4.215 -24.656 1.00 71.19 390 ARG A N 1
ATOM 2874 C CA . ARG A 1 390 ? 20.983 3.926 -26.069 1.00 71.19 390 ARG A CA 1
ATOM 2875 C C . ARG A 1 390 ? 21.183 5.158 -26.957 1.00 71.19 390 ARG A C 1
ATOM 2877 O O . ARG A 1 390 ? 21.740 5.033 -28.045 1.00 71.19 390 ARG A O 1
ATOM 2884 N N . GLN A 1 391 ? 20.806 6.346 -26.482 1.00 64.44 391 GLN A N 1
ATOM 2885 C CA . GLN A 1 391 ? 21.040 7.611 -27.190 1.00 64.44 391 GLN A CA 1
ATOM 2886 C C . GLN A 1 391 ? 22.519 7.964 -27.289 1.00 64.44 391 GLN A C 1
ATOM 2888 O O . GLN A 1 391 ? 22.973 8.390 -28.349 1.00 64.44 391 GLN A O 1
ATOM 2893 N N . ALA A 1 392 ? 23.288 7.758 -26.218 1.00 69.62 392 ALA A N 1
ATOM 2894 C CA . ALA A 1 392 ? 24.733 7.951 -26.267 1.00 69.62 392 ALA A CA 1
ATOM 2895 C C . ALA A 1 392 ? 25.378 7.029 -27.318 1.00 69.62 392 ALA A C 1
ATOM 2897 O O . ALA A 1 392 ? 26.244 7.466 -28.077 1.00 69.62 392 ALA A O 1
ATOM 2898 N N . THR A 1 393 ? 24.903 5.783 -27.434 1.00 69.75 393 THR A N 1
ATOM 2899 C CA . THR A 1 393 ? 25.344 4.847 -28.478 1.00 69.75 393 THR A CA 1
ATOM 2900 C C . THR A 1 393 ? 24.918 5.289 -29.880 1.00 69.75 393 THR A C 1
ATOM 2902 O O . THR A 1 393 ? 25.752 5.296 -30.784 1.00 69.75 393 THR A O 1
ATOM 2905 N N . ALA A 1 394 ? 23.664 5.707 -30.077 1.00 62.69 394 ALA A N 1
ATOM 2906 C CA . ALA A 1 394 ? 23.172 6.186 -31.372 1.00 62.69 394 ALA A CA 1
ATOM 2907 C C . ALA A 1 394 ? 23.902 7.462 -31.833 1.00 62.69 394 ALA A C 1
ATOM 2909 O O . ALA A 1 394 ? 24.286 7.582 -32.996 1.00 62.69 394 ALA A O 1
ATOM 2910 N N . ALA A 1 395 ? 24.175 8.392 -30.913 1.00 65.69 395 ALA A N 1
ATOM 2911 C CA . ALA A 1 395 ? 24.969 9.587 -31.187 1.00 65.69 395 ALA A CA 1
ATOM 2912 C C . ALA A 1 395 ? 26.414 9.232 -31.575 1.00 65.69 395 ALA A C 1
ATOM 2914 O O . ALA A 1 395 ? 26.944 9.784 -32.539 1.00 65.69 395 ALA A O 1
ATOM 2915 N N . ALA A 1 396 ? 27.035 8.269 -30.884 1.00 67.50 396 ALA A N 1
ATOM 2916 C CA . ALA A 1 396 ? 28.363 7.774 -31.240 1.00 67.50 396 ALA A CA 1
ATOM 2917 C C . ALA A 1 396 ? 28.380 7.121 -32.634 1.00 67.50 396 ALA A C 1
ATOM 2919 O O . ALA A 1 396 ? 29.280 7.393 -33.426 1.00 67.50 396 ALA A O 1
ATOM 2920 N N . GLN A 1 397 ? 27.365 6.319 -32.974 1.00 64.81 397 GLN A N 1
ATOM 2921 C CA . GLN A 1 397 ? 27.218 5.720 -34.306 1.00 64.81 397 GLN A CA 1
ATOM 2922 C C . GLN A 1 397 ? 27.017 6.779 -35.397 1.00 64.81 397 GLN A C 1
ATOM 2924 O O . GLN A 1 397 ? 27.640 6.690 -36.456 1.00 64.81 397 GLN A O 1
ATOM 2929 N N . SER A 1 398 ? 26.219 7.817 -35.134 1.00 61.31 398 SER A N 1
ATOM 2930 C CA . SER A 1 398 ? 26.053 8.941 -36.060 1.00 61.31 398 SER A CA 1
ATOM 2931 C C . SER A 1 398 ? 27.364 9.703 -36.281 1.00 61.31 398 SER A C 1
ATOM 2933 O O . SER A 1 398 ? 27.638 10.125 -37.406 1.00 61.31 398 SER A O 1
ATOM 2935 N N . GLU A 1 399 ? 28.188 9.886 -35.246 1.00 66.69 399 GLU A N 1
ATOM 2936 C CA . GLU A 1 399 ? 29.484 10.557 -35.395 1.00 66.69 399 GLU A CA 1
ATOM 2937 C C . GLU A 1 399 ? 30.484 9.676 -36.164 1.00 66.69 399 GLU A C 1
ATOM 2939 O O . GLU A 1 399 ? 31.204 10.178 -37.026 1.00 66.69 399 GLU A O 1
ATOM 2944 N N . ILE A 1 400 ? 30.461 8.354 -35.954 1.00 68.06 400 ILE A N 1
ATOM 2945 C CA . ILE A 1 400 ? 31.225 7.387 -36.762 1.00 68.06 400 ILE A CA 1
ATOM 2946 C C . ILE A 1 400 ? 30.793 7.449 -38.235 1.00 68.06 400 ILE A C 1
ATOM 2948 O O . ILE A 1 400 ? 31.643 7.511 -39.124 1.00 68.06 400 ILE A O 1
ATOM 2952 N N . ALA A 1 401 ? 29.487 7.493 -38.518 1.00 60.88 401 ALA A N 1
ATOM 2953 C CA . ALA A 1 401 ? 28.969 7.609 -39.882 1.00 60.88 401 ALA A CA 1
ATOM 2954 C C . ALA A 1 401 ? 29.405 8.923 -40.553 1.00 60.88 401 ALA A C 1
ATOM 2956 O O . ALA A 1 401 ? 29.789 8.936 -41.724 1.00 60.88 401 ALA A O 1
ATOM 2957 N N . LYS A 1 402 ? 29.420 10.028 -39.801 1.00 64.44 402 LYS A N 1
ATOM 2958 C CA . LYS A 1 402 ? 29.912 11.328 -40.275 1.00 64.44 402 LYS A CA 1
ATOM 2959 C C . LYS A 1 402 ? 31.412 11.299 -40.581 1.00 64.44 402 LYS A C 1
ATOM 2961 O O . LYS A 1 402 ? 31.826 11.810 -41.621 1.00 64.44 402 LYS A O 1
ATOM 2966 N N . GLN A 1 403 ? 32.217 10.662 -39.731 1.00 69.44 403 GLN A N 1
ATOM 2967 C CA . GLN A 1 403 ? 33.647 10.454 -39.986 1.00 69.44 403 GLN A CA 1
ATOM 2968 C C . GLN A 1 403 ? 33.882 9.580 -41.228 1.00 69.44 403 GLN A C 1
ATOM 2970 O O . GLN A 1 403 ? 34.732 9.908 -42.056 1.00 69.44 403 GLN A O 1
ATOM 2975 N N . ALA A 1 404 ? 33.094 8.516 -41.413 1.00 62.25 404 ALA A N 1
ATOM 2976 C CA . ALA A 1 404 ? 33.158 7.665 -42.601 1.00 62.25 404 ALA A CA 1
ATOM 2977 C C . ALA A 1 404 ? 32.796 8.433 -43.886 1.00 62.25 404 ALA A C 1
ATOM 2979 O O . ALA A 1 404 ? 33.507 8.332 -44.888 1.00 62.25 404 ALA A O 1
ATOM 2980 N N . ALA A 1 405 ? 31.749 9.264 -43.846 1.00 57.69 405 ALA A N 1
ATOM 2981 C CA . ALA A 1 405 ? 31.371 10.131 -44.962 1.00 57.69 405 ALA A CA 1
ATOM 2982 C C . ALA A 1 405 ? 32.466 11.165 -45.286 1.00 57.69 405 ALA A C 1
ATOM 2984 O O . ALA A 1 405 ? 32.759 11.419 -46.455 1.00 57.69 405 ALA A O 1
ATOM 2985 N N . GLN A 1 406 ? 33.127 11.723 -44.268 1.00 68.75 406 GLN A N 1
ATOM 2986 C CA . GLN A 1 406 ? 34.252 12.641 -44.454 1.00 68.75 406 GLN A CA 1
ATOM 2987 C C . GLN A 1 406 ? 35.462 11.944 -45.098 1.00 68.75 406 GLN A C 1
ATOM 2989 O O . GLN A 1 406 ? 36.096 12.510 -45.991 1.00 68.75 406 GLN A O 1
ATOM 2994 N N . LEU A 1 407 ? 35.753 10.700 -44.704 1.00 69.50 407 LEU A N 1
ATOM 2995 C CA . LEU A 1 407 ? 36.803 9.884 -45.318 1.00 69.50 407 LEU A CA 1
ATOM 2996 C C . LEU A 1 407 ? 36.487 9.577 -46.794 1.00 69.50 407 LEU A C 1
ATOM 2998 O O . LEU A 1 407 ? 37.354 9.701 -47.659 1.00 69.50 407 LEU A O 1
ATOM 3002 N N . GLN A 1 408 ? 35.233 9.236 -47.108 1.00 61.91 408 GLN A N 1
ATOM 3003 C CA . GLN A 1 408 ? 34.785 9.037 -48.490 1.00 61.91 408 GLN A CA 1
ATOM 3004 C C . GLN A 1 408 ? 34.882 10.323 -49.320 1.00 61.91 408 GLN A C 1
ATOM 3006 O O . GLN A 1 408 ? 35.328 10.273 -50.466 1.00 61.91 408 GLN A O 1
ATOM 3011 N N . ALA A 1 409 ? 34.546 11.482 -48.747 1.00 59.31 409 ALA A N 1
ATOM 3012 C CA . ALA A 1 409 ? 34.707 12.772 -49.414 1.00 59.31 409 ALA A CA 1
ATOM 3013 C C . ALA A 1 409 ? 36.184 13.079 -49.729 1.00 59.31 409 ALA A C 1
ATOM 3015 O O . ALA A 1 409 ? 36.494 13.524 -50.835 1.00 59.31 409 ALA A O 1
ATOM 3016 N N . GLN A 1 410 ? 37.109 12.775 -48.812 1.00 66.38 410 GLN A N 1
ATOM 3017 C CA . GLN A 1 410 ? 38.549 12.885 -49.081 1.00 66.38 410 GLN A CA 1
ATOM 3018 C C . GLN A 1 410 ? 39.005 11.933 -50.194 1.00 66.38 410 GLN A C 1
ATOM 3020 O O . GLN A 1 410 ? 39.791 12.322 -51.058 1.00 66.38 410 GLN A O 1
ATOM 3025 N N . ASN A 1 411 ? 38.493 10.702 -50.223 1.00 62.12 411 ASN A N 1
ATOM 3026 C CA . ASN A 1 411 ? 38.795 9.757 -51.299 1.00 62.12 411 ASN A CA 1
ATOM 3027 C C . ASN A 1 411 ? 38.258 10.245 -52.653 1.00 62.12 411 ASN A C 1
ATOM 3029 O O . ASN A 1 411 ? 38.953 10.135 -53.662 1.00 62.12 411 ASN A O 1
ATOM 3033 N N . ALA A 1 412 ? 37.074 10.860 -52.681 1.00 53.53 412 ALA A N 1
ATOM 3034 C CA . ALA A 1 412 ? 36.524 11.479 -53.884 1.00 53.53 412 ALA A CA 1
ATOM 3035 C C . ALA A 1 412 ? 37.357 12.686 -54.360 1.00 53.53 412 ALA A C 1
ATOM 3037 O O . ALA A 1 412 ? 37.529 12.868 -55.566 1.00 53.53 412 ALA A O 1
ATOM 3038 N N . GLN A 1 413 ? 37.918 13.481 -53.441 1.00 64.38 413 GLN A N 1
ATOM 3039 C CA . GLN A 1 413 ? 38.864 14.554 -53.776 1.00 64.38 413 GLN A CA 1
ATOM 3040 C C . GLN A 1 413 ? 40.165 14.004 -54.372 1.00 64.38 413 GLN A C 1
ATOM 3042 O O . GLN A 1 413 ? 40.639 14.520 -55.381 1.00 64.38 413 GLN A O 1
ATOM 3047 N N . LYS A 1 414 ? 40.714 12.921 -53.810 1.00 64.38 414 LYS A N 1
ATOM 3048 C CA . LYS A 1 414 ? 41.883 12.236 -54.388 1.00 64.38 414 LYS A CA 1
ATOM 3049 C C . LYS A 1 414 ? 41.587 11.695 -55.788 1.00 64.38 414 LYS A C 1
ATOM 3051 O O . LYS A 1 414 ? 42.389 11.891 -56.694 1.00 64.38 414 LYS A O 1
ATOM 3056 N N . ALA A 1 415 ? 40.426 11.071 -55.989 1.00 51.25 415 ALA A N 1
ATOM 3057 C CA . ALA A 1 415 ? 39.997 10.597 -57.305 1.00 51.25 415 ALA A CA 1
ATOM 3058 C C . ALA A 1 415 ? 39.842 11.748 -58.314 1.00 51.25 415 ALA A C 1
ATOM 3060 O O . ALA A 1 415 ? 40.203 11.603 -59.479 1.00 51.25 415 ALA A O 1
ATOM 3061 N N . GLN A 1 416 ? 39.359 12.911 -57.866 1.00 55.19 416 GLN A N 1
ATOM 3062 C CA . GLN A 1 416 ? 39.308 14.111 -58.695 1.00 55.19 416 GLN A CA 1
ATOM 3063 C C . GLN A 1 416 ? 40.708 14.612 -59.078 1.00 55.19 416 GLN A C 1
ATOM 3065 O O . GLN A 1 416 ? 40.926 14.892 -60.251 1.00 55.19 416 GLN A O 1
ATOM 3070 N N . ALA A 1 417 ? 41.662 14.648 -58.145 1.00 60.84 417 ALA A N 1
ATOM 3071 C CA . ALA A 1 417 ? 43.043 15.026 -58.450 1.00 60.84 417 ALA A CA 1
ATOM 3072 C C . ALA A 1 417 ? 43.698 14.070 -59.470 1.00 60.84 417 ALA A C 1
ATOM 3074 O O . ALA A 1 417 ? 44.428 14.507 -60.356 1.00 60.84 417 ALA A O 1
ATOM 3075 N N . ILE A 1 418 ? 43.394 12.769 -59.390 1.00 57.44 418 ILE A N 1
ATOM 3076 C CA . ILE A 1 418 ? 43.846 11.772 -60.374 1.00 57.44 418 ILE A CA 1
ATOM 3077 C C . ILE A 1 418 ? 43.211 12.030 -61.749 1.00 57.44 418 ILE A C 1
ATOM 3079 O O . ILE A 1 418 ? 43.906 11.981 -62.762 1.00 57.44 418 ILE A O 1
ATOM 3083 N N . ALA A 1 419 ? 41.911 12.336 -61.800 1.00 48.09 419 ALA A N 1
ATOM 3084 C CA . ALA A 1 419 ? 41.226 12.663 -63.050 1.00 48.09 419 ALA A CA 1
ATOM 3085 C C . ALA A 1 419 ? 41.776 13.951 -63.692 1.00 48.09 419 ALA A C 1
ATOM 3087 O O . ALA A 1 419 ? 41.989 13.989 -64.901 1.00 48.09 419 ALA A O 1
ATOM 3088 N N . GLU A 1 420 ? 42.066 14.978 -62.892 1.00 61.34 420 GLU A N 1
ATOM 3089 C CA . GLU A 1 420 ? 42.697 16.223 -63.350 1.00 61.34 420 GLU A CA 1
ATOM 3090 C C . GLU A 1 420 ? 44.117 15.971 -63.887 1.00 61.34 420 GLU A C 1
ATOM 3092 O O . GLU A 1 420 ? 44.477 16.486 -64.947 1.00 61.34 420 GLU A O 1
ATOM 3097 N N . ALA A 1 421 ? 44.905 15.113 -63.230 1.00 57.97 421 ALA A N 1
ATOM 3098 C CA . ALA A 1 421 ? 46.218 14.700 -63.727 1.00 57.97 421 ALA A CA 1
ATOM 3099 C C . ALA A 1 421 ? 46.120 13.938 -65.063 1.00 57.97 421 ALA A C 1
ATOM 3101 O O . ALA A 1 421 ? 46.877 14.218 -65.993 1.00 57.97 421 ALA A O 1
ATOM 3102 N N . ALA A 1 422 ? 45.152 13.026 -65.205 1.00 48.44 422 ALA A N 1
ATOM 3103 C CA . ALA A 1 422 ? 44.893 12.330 -66.466 1.00 48.44 422 ALA A CA 1
ATOM 3104 C C . ALA A 1 422 ? 44.477 13.302 -67.585 1.00 48.44 422 ALA A C 1
ATOM 3106 O O . ALA A 1 422 ? 44.907 13.156 -68.731 1.00 48.44 422 ALA A O 1
ATOM 3107 N N . GLN A 1 423 ? 43.704 14.339 -67.250 1.00 56.09 423 GLN A N 1
ATOM 3108 C CA . GLN A 1 423 ? 43.310 15.390 -68.186 1.00 56.09 423 GLN A CA 1
ATOM 3109 C C . GLN A 1 423 ? 44.520 16.184 -68.700 1.00 56.09 423 GLN A C 1
ATOM 3111 O O . GLN A 1 423 ? 44.619 16.454 -69.897 1.00 56.09 423 GLN A O 1
ATOM 3116 N N . GLN A 1 424 ? 45.468 16.514 -67.819 1.00 65.69 424 GLN A N 1
ATOM 3117 C CA . GLN A 1 424 ? 46.716 17.178 -68.203 1.00 65.69 424 GLN A CA 1
ATOM 3118 C C . GLN A 1 424 ? 47.569 16.301 -69.126 1.00 65.69 424 GLN A C 1
ATOM 3120 O O . GLN A 1 424 ? 48.093 16.796 -70.124 1.00 65.69 424 GLN A O 1
ATOM 3125 N N . VAL A 1 425 ? 47.665 14.997 -68.845 1.00 60.56 425 VAL A N 1
ATOM 3126 C CA . VAL A 1 425 ? 48.381 14.037 -69.704 1.00 60.56 425 VAL A CA 1
ATOM 3127 C C . VAL A 1 425 ? 47.727 13.940 -71.086 1.00 60.56 425 VAL A C 1
ATOM 3129 O O . VAL A 1 425 ? 48.426 14.019 -72.096 1.00 60.56 425 VAL A O 1
ATOM 3132 N N . ALA A 1 426 ? 46.396 13.851 -71.153 1.00 49.25 426 ALA A N 1
ATOM 3133 C CA . ALA A 1 426 ? 45.658 13.819 -72.417 1.00 49.25 426 ALA A CA 1
ATOM 3134 C C . ALA A 1 426 ? 45.832 15.115 -73.232 1.00 49.25 426 ALA A C 1
ATOM 3136 O O . ALA A 1 426 ? 46.033 15.064 -74.445 1.00 49.25 426 ALA A O 1
ATOM 3137 N N . GLN A 1 427 ? 45.824 16.283 -72.580 1.00 61.00 427 GLN A N 1
ATOM 3138 C CA . GLN A 1 427 ? 46.107 17.564 -73.238 1.00 61.00 427 GLN A CA 1
ATOM 3139 C C . GLN A 1 427 ? 47.545 17.642 -73.764 1.00 61.00 427 GLN A C 1
ATOM 3141 O O . GLN A 1 427 ? 47.775 18.159 -74.860 1.00 61.00 427 GLN A O 1
ATOM 3146 N N . LEU A 1 428 ? 48.514 17.116 -73.012 1.00 66.44 428 LEU A N 1
ATOM 3147 C CA . LEU A 1 428 ? 49.908 17.063 -73.444 1.00 66.44 428 LEU A CA 1
ATOM 3148 C C . LEU A 1 428 ? 50.064 16.177 -74.689 1.00 66.44 428 LEU A C 1
ATOM 3150 O O . LEU A 1 428 ? 50.721 16.582 -75.648 1.00 66.44 428 LEU A O 1
ATOM 3154 N N . ALA A 1 429 ? 49.410 15.011 -74.697 1.00 51.69 429 ALA A N 1
ATOM 3155 C CA . ALA A 1 429 ? 49.387 14.095 -75.835 1.00 51.69 429 ALA A CA 1
ATOM 3156 C C . ALA A 1 429 ? 48.726 14.731 -77.070 1.00 51.69 429 ALA A C 1
ATOM 3158 O O . ALA A 1 429 ? 49.269 14.645 -78.170 1.00 51.69 429 ALA A O 1
ATOM 3159 N N . LEU A 1 430 ? 47.612 15.452 -76.892 1.00 57.03 430 LEU A N 1
ATOM 3160 C CA . LEU A 1 430 ? 46.962 16.199 -77.973 1.00 57.03 430 LEU A CA 1
ATOM 3161 C C . LEU A 1 430 ? 47.896 17.263 -78.569 1.00 57.03 430 LEU A C 1
ATOM 3163 O O . LEU A 1 430 ? 48.016 17.377 -79.788 1.00 57.03 430 LEU A O 1
ATOM 3167 N N . LYS A 1 431 ? 48.604 18.016 -77.721 1.00 65.12 431 LYS A N 1
ATOM 3168 C CA . LYS A 1 431 ? 49.566 19.035 -78.157 1.00 65.12 431 LYS A CA 1
ATOM 3169 C C . LYS A 1 431 ? 50.752 18.424 -78.910 1.00 65.12 431 LYS A C 1
ATOM 3171 O O . LYS A 1 431 ? 51.204 18.991 -79.904 1.00 65.12 431 LYS A O 1
ATOM 3176 N N . GLN A 1 432 ? 51.233 17.259 -78.477 1.00 60.28 432 GLN A N 1
ATOM 3177 C CA . GLN A 1 432 ? 52.278 16.513 -79.186 1.00 60.28 432 GLN A CA 1
ATOM 3178 C C . GLN A 1 432 ? 51.785 16.014 -80.550 1.00 60.28 432 GLN A C 1
ATOM 3180 O O . GLN A 1 432 ? 52.488 16.185 -81.543 1.00 60.28 432 GLN A O 1
ATOM 3185 N N . ALA A 1 433 ? 50.560 15.488 -80.628 1.00 51.12 433 ALA A N 1
ATOM 3186 C CA . ALA A 1 433 ? 49.950 15.049 -81.882 1.00 51.12 433 ALA A CA 1
ATOM 3187 C C . ALA A 1 433 ? 49.763 16.208 -82.881 1.00 51.12 433 ALA A C 1
ATOM 3189 O O . ALA A 1 433 ? 50.042 16.044 -84.067 1.00 51.12 433 ALA A O 1
ATOM 3190 N N . GLN A 1 434 ? 49.362 17.392 -82.406 1.00 60.22 434 GLN A N 1
ATOM 3191 C CA . GLN A 1 434 ? 49.267 18.605 -83.231 1.00 60.22 434 GLN A CA 1
ATOM 3192 C C . GLN A 1 434 ? 50.636 19.071 -83.741 1.00 60.22 434 GLN A C 1
ATOM 3194 O O . GLN A 1 434 ? 50.766 19.455 -84.900 1.00 60.22 434 GLN A O 1
ATOM 3199 N N . THR A 1 435 ? 51.667 19.007 -82.894 1.00 62.25 435 THR A N 1
ATOM 3200 C CA . THR A 1 435 ? 53.044 19.341 -83.300 1.00 62.25 435 THR A CA 1
ATOM 3201 C C . THR A 1 435 ? 53.542 18.393 -84.391 1.00 62.25 435 THR A C 1
ATOM 3203 O O . THR A 1 435 ? 54.061 18.851 -85.403 1.00 62.25 435 THR A O 1
ATOM 3206 N N . ALA A 1 436 ? 53.311 17.086 -84.234 1.00 52.97 436 ALA A N 1
ATOM 3207 C CA . ALA A 1 436 ? 53.682 16.085 -85.233 1.00 52.97 436 ALA A CA 1
ATOM 3208 C C . ALA A 1 436 ? 52.951 16.292 -86.573 1.00 52.97 436 ALA A C 1
ATOM 3210 O O . ALA A 1 436 ? 53.548 16.140 -87.637 1.00 52.97 436 ALA A O 1
ATOM 3211 N N . GLN A 1 437 ? 51.676 16.694 -86.539 1.00 52.97 437 GLN A N 1
ATOM 3212 C CA . GLN A 1 437 ? 50.926 17.039 -87.748 1.00 52.97 437 GLN A CA 1
ATOM 3213 C C . GLN A 1 437 ? 51.515 18.270 -88.458 1.00 52.97 437 GLN A C 1
ATOM 3215 O O . GLN A 1 437 ? 51.697 18.245 -89.674 1.00 52.97 437 GLN A O 1
ATOM 3220 N N . ALA A 1 438 ? 51.880 19.313 -87.708 1.00 61.44 438 ALA A N 1
ATOM 3221 C CA . ALA A 1 438 ? 52.526 20.501 -88.265 1.00 61.44 438 ALA A CA 1
ATOM 3222 C C . ALA A 1 438 ? 53.906 20.188 -88.876 1.00 61.44 438 ALA A C 1
ATOM 3224 O O . ALA A 1 438 ? 54.265 20.736 -89.918 1.00 61.44 438 ALA A O 1
ATOM 3225 N N . GLU A 1 439 ? 54.676 19.283 -88.265 1.00 62.25 439 GLU A N 1
ATOM 3226 C CA . GLU A 1 439 ? 55.955 18.814 -88.811 1.00 62.25 439 GLU A CA 1
ATOM 3227 C C . GLU A 1 439 ? 55.773 18.014 -90.108 1.00 62.25 439 GLU A C 1
ATOM 3229 O O . GLU A 1 439 ? 56.541 18.208 -91.052 1.00 62.25 439 GLU A O 1
ATOM 3234 N N . LEU A 1 440 ? 54.736 17.172 -90.193 1.00 55.69 440 LEU A N 1
ATOM 3235 C CA . LEU A 1 440 ? 54.393 16.427 -91.407 1.00 55.69 440 LEU A CA 1
ATOM 3236 C C . LEU A 1 440 ? 53.985 17.369 -92.554 1.00 55.69 440 LEU A C 1
ATOM 3238 O O . LEU A 1 440 ? 54.442 17.214 -93.688 1.00 55.69 440 LEU A O 1
ATOM 3242 N N . GLU A 1 441 ? 53.165 18.382 -92.264 1.00 61.59 441 GLU A N 1
ATOM 3243 C CA . GLU A 1 441 ? 52.774 19.413 -93.233 1.00 61.59 441 GLU A CA 1
ATOM 3244 C C . GLU A 1 441 ? 53.979 20.247 -93.694 1.00 61.59 441 GLU A C 1
ATOM 3246 O O . GLU A 1 441 ? 54.151 20.481 -94.894 1.00 61.59 441 GLU A O 1
ATOM 3251 N N . ALA A 1 442 ? 54.865 20.633 -92.771 1.00 59.78 442 ALA A N 1
ATOM 3252 C CA . ALA A 1 442 ? 56.101 21.343 -93.091 1.00 59.78 442 ALA A CA 1
ATOM 3253 C C . ALA A 1 442 ? 57.055 20.491 -93.944 1.00 59.78 442 ALA A C 1
ATOM 3255 O O . ALA A 1 442 ? 57.712 21.005 -94.854 1.00 59.78 442 ALA A O 1
ATOM 3256 N N . TRP A 1 443 ? 57.129 19.186 -93.679 1.00 54.38 443 TRP A N 1
ATOM 3257 C CA . TRP A 1 443 ? 57.912 18.252 -94.480 1.00 54.38 443 TRP A CA 1
ATOM 3258 C C . TRP A 1 443 ? 57.345 18.110 -95.900 1.00 54.38 443 TRP A C 1
ATOM 3260 O O . TRP A 1 443 ? 58.100 18.216 -96.866 1.00 54.38 443 TRP A O 1
ATOM 3270 N N . ASN A 1 444 ? 56.021 18.002 -96.051 1.00 54.81 444 ASN A N 1
ATOM 3271 C CA . ASN A 1 444 ? 55.360 17.973 -97.361 1.00 54.81 444 ASN A CA 1
ATOM 3272 C C . ASN A 1 444 ? 55.581 19.263 -98.169 1.00 54.81 444 ASN A C 1
ATOM 3274 O O . ASN A 1 444 ? 55.830 19.199 -99.375 1.00 54.81 444 ASN A O 1
ATOM 3278 N N . GLN A 1 445 ? 55.562 20.433 -97.521 1.00 59.12 445 GLN A N 1
ATOM 3279 C CA . GLN A 1 445 ? 55.901 21.696 -98.188 1.00 59.12 445 GLN A CA 1
ATOM 3280 C C . GLN A 1 445 ? 57.368 21.743 -98.637 1.00 59.12 445 GLN A C 1
ATOM 3282 O O . GLN A 1 445 ? 57.660 22.213 -99.737 1.00 59.12 445 GLN A O 1
ATOM 3287 N N . ARG A 1 446 ? 58.300 21.221 -97.826 1.00 62.81 446 ARG A N 1
ATOM 3288 C CA . ARG A 1 446 ? 59.721 21.116 -98.206 1.00 62.81 446 ARG A CA 1
ATOM 3289 C C . ARG A 1 446 ? 59.933 20.171 -99.385 1.00 62.81 446 ARG A C 1
ATOM 3291 O O . ARG A 1 446 ? 60.732 20.489 -100.261 1.00 62.81 446 ARG A O 1
ATOM 3298 N N . LEU A 1 447 ? 59.205 19.057 -99.438 1.00 58.94 447 LEU A N 1
ATOM 3299 C CA . LEU A 1 447 ? 59.263 18.112 -100.554 1.00 58.94 447 LEU A CA 1
ATOM 3300 C C . LEU A 1 447 ? 58.769 18.756 -101.864 1.00 58.94 447 LEU A C 1
ATOM 3302 O O . LEU A 1 447 ? 59.414 18.621 -102.902 1.00 58.94 447 LEU A O 1
ATOM 3306 N N . GLN A 1 448 ? 57.675 19.526 -101.812 1.00 56.09 448 GLN A N 1
ATOM 3307 C CA . GLN A 1 448 ? 57.185 20.291 -102.967 1.00 56.09 448 GLN A CA 1
ATOM 3308 C C . GLN A 1 448 ? 58.158 21.399 -103.399 1.00 56.09 448 GLN A C 1
ATOM 3310 O O . GLN A 1 448 ? 58.351 21.606 -104.597 1.00 56.09 448 GLN A O 1
ATOM 3315 N N . ALA A 1 449 ? 58.804 22.082 -102.448 1.00 54.12 449 ALA A N 1
ATOM 3316 C CA . ALA A 1 449 ? 59.810 23.103 -102.740 1.00 54.12 449 ALA A CA 1
ATOM 3317 C C . ALA A 1 449 ? 61.076 22.511 -103.388 1.00 54.12 449 ALA A C 1
ATOM 3319 O O . ALA A 1 449 ? 61.603 23.089 -104.338 1.00 54.12 449 ALA A O 1
ATOM 3320 N N . ALA A 1 450 ? 61.530 21.339 -102.930 1.00 53.72 450 ALA A N 1
ATOM 3321 C CA . ALA A 1 450 ? 62.654 20.621 -103.531 1.00 53.72 450 ALA A CA 1
ATOM 3322 C C . ALA A 1 450 ? 62.343 20.181 -104.974 1.00 53.72 450 ALA A C 1
ATOM 3324 O O . ALA A 1 450 ? 63.131 20.442 -105.880 1.00 53.72 450 ALA A O 1
ATOM 3325 N N . ALA A 1 451 ? 61.144 19.642 -105.223 1.00 51.38 451 ALA A N 1
ATOM 3326 C CA . ALA A 1 451 ? 60.710 19.261 -106.569 1.00 51.38 451 ALA A CA 1
ATOM 3327 C C . ALA A 1 451 ? 60.641 20.454 -107.552 1.00 51.38 451 ALA A C 1
ATOM 3329 O O . ALA A 1 451 ? 60.902 20.297 -108.746 1.00 51.38 451 ALA A O 1
ATOM 3330 N N . GLN A 1 452 ? 60.317 21.660 -107.069 1.00 52.78 452 GLN A N 1
ATOM 3331 C CA . GLN A 1 452 ? 60.324 22.882 -107.886 1.00 52.78 452 GLN A CA 1
ATOM 3332 C C . GLN A 1 452 ? 61.740 23.426 -108.138 1.00 52.78 452 GLN A C 1
ATOM 3334 O O . GLN A 1 452 ? 62.008 23.933 -109.230 1.00 52.78 452 GLN A O 1
ATOM 3339 N N . ALA A 1 453 ? 62.652 23.294 -107.169 1.00 54.12 453 ALA A N 1
ATOM 3340 C CA . ALA A 1 453 ? 64.054 23.687 -107.317 1.00 54.12 453 ALA A CA 1
ATOM 3341 C C . ALA A 1 453 ? 64.803 22.796 -108.329 1.00 54.12 453 ALA A C 1
ATOM 3343 O O . ALA A 1 453 ? 65.559 23.299 -109.168 1.00 54.12 453 ALA A O 1
ATOM 3344 N N . ASP A 1 454 ? 64.525 21.492 -108.337 1.00 56.16 454 ASP A N 1
ATOM 3345 C CA . ASP A 1 454 ? 65.128 20.554 -109.291 1.00 56.16 454 ASP A CA 1
ATOM 3346 C C . ASP A 1 454 ? 64.631 20.786 -110.731 1.00 56.16 454 ASP A C 1
ATOM 3348 O O . ASP A 1 454 ? 65.414 20.731 -111.684 1.00 56.16 454 ASP A O 1
ATOM 3352 N N . ALA A 1 455 ? 63.362 21.172 -110.913 1.00 51.75 455 ALA A N 1
ATOM 3353 C CA . ALA A 1 455 ? 62.817 21.538 -112.224 1.00 51.75 455 ALA A CA 1
ATOM 3354 C C . ALA A 1 455 ? 63.475 22.800 -112.829 1.00 51.75 455 ALA A C 1
ATOM 3356 O O . ALA A 1 455 ? 63.626 22.895 -114.050 1.00 51.75 455 ALA A O 1
ATOM 3357 N N . GLN A 1 456 ? 63.901 23.758 -111.996 1.00 52.44 456 GLN A N 1
ATOM 3358 C CA . GLN A 1 456 ? 64.602 24.971 -112.443 1.00 52.44 456 GLN A CA 1
ATOM 3359 C C . GLN A 1 456 ? 66.082 24.714 -112.763 1.00 52.44 456 GLN A C 1
ATOM 3361 O O . GLN A 1 456 ? 66.609 25.262 -113.734 1.00 52.44 456 GLN A O 1
ATOM 3366 N N . THR A 1 457 ? 66.727 23.817 -112.016 1.00 54.44 457 THR A N 1
ATOM 3367 C CA . THR A 1 457 ? 68.145 23.469 -112.202 1.00 54.44 457 THR A CA 1
ATOM 3368 C C . THR A 1 457 ? 68.365 22.650 -113.486 1.00 54.44 457 THR A C 1
ATOM 3370 O O . THR A 1 457 ? 69.296 22.910 -114.251 1.00 54.44 457 THR A O 1
ATOM 3373 N N . ILE A 1 458 ? 67.440 21.742 -113.825 1.00 54.19 458 ILE A N 1
ATOM 3374 C CA . ILE A 1 458 ? 67.475 20.961 -115.079 1.00 54.19 458 ILE A CA 1
ATOM 3375 C C . ILE A 1 458 ? 67.268 21.847 -116.329 1.00 54.19 458 ILE A C 1
ATOM 3377 O O . ILE A 1 458 ? 67.802 21.552 -117.404 1.00 54.19 458 ILE A O 1
ATOM 3381 N N . ALA A 1 459 ? 66.551 22.970 -116.209 1.00 51.81 459 ALA A N 1
ATOM 3382 C CA . ALA A 1 459 ? 66.370 23.932 -117.300 1.00 51.81 459 ALA A CA 1
ATOM 3383 C C . ALA A 1 459 ? 67.619 24.803 -117.556 1.00 51.81 459 ALA A C 1
ATOM 3385 O O . ALA A 1 459 ? 67.868 25.194 -118.699 1.00 51.81 459 ALA A O 1
ATOM 3386 N N . GLN A 1 460 ? 68.431 25.073 -116.526 1.00 51.88 460 GLN A N 1
ATOM 3387 C CA . GLN A 1 460 ? 69.688 25.825 -116.651 1.00 51.88 460 GLN A CA 1
ATOM 3388 C C . GLN A 1 460 ? 70.821 24.972 -117.241 1.00 51.88 460 GLN A C 1
ATOM 3390 O O . GLN A 1 460 ? 71.523 25.427 -118.145 1.00 51.88 460 GLN A O 1
ATOM 3395 N N . ILE A 1 461 ? 70.924 23.698 -116.851 1.00 55.16 461 ILE A N 1
ATOM 3396 C CA . ILE A 1 461 ? 71.959 22.776 -117.355 1.00 55.16 461 ILE A CA 1
ATOM 3397 C C . ILE A 1 461 ? 71.777 22.467 -118.858 1.00 55.16 461 ILE A C 1
ATOM 3399 O O . ILE A 1 461 ? 72.760 22.322 -119.586 1.00 55.16 461 ILE A O 1
ATOM 3403 N N . ARG A 1 462 ? 70.541 22.477 -119.385 1.00 51.75 462 ARG A N 1
ATOM 3404 C CA . ARG A 1 462 ? 70.274 22.343 -120.836 1.00 51.75 462 ARG A CA 1
ATOM 3405 C C . ARG A 1 462 ? 70.702 23.554 -121.681 1.00 51.75 462 ARG A C 1
ATOM 3407 O O . ARG A 1 462 ? 70.893 23.391 -122.882 1.00 51.75 462 ARG A O 1
ATOM 3414 N N . ASN A 1 463 ? 70.869 24.740 -121.090 1.00 51.44 463 ASN A N 1
ATOM 3415 C CA . ASN A 1 463 ? 71.282 25.957 -121.807 1.00 51.44 463 ASN A CA 1
ATOM 3416 C C . ASN A 1 463 ? 72.808 26.170 -121.813 1.00 51.44 463 ASN A C 1
ATOM 3418 O O . ASN A 1 463 ? 73.333 26.814 -122.722 1.00 51.44 463 ASN A O 1
ATOM 3422 N N . GLU A 1 464 ? 73.532 25.608 -120.842 1.00 50.12 464 GLU A N 1
ATOM 3423 C CA . GLU A 1 464 ? 74.994 25.744 -120.748 1.00 50.12 464 GLU A CA 1
ATOM 3424 C C . GLU A 1 464 ? 75.759 24.622 -121.475 1.00 50.12 464 GLU A C 1
ATOM 3426 O O . GLU A 1 464 ? 76.849 24.860 -122.001 1.00 50.12 464 GLU A O 1
ATOM 3431 N N . LEU A 1 465 ? 75.147 23.443 -121.651 1.00 48.44 465 LEU A N 1
ATOM 3432 C CA . LEU A 1 465 ? 75.735 22.311 -122.385 1.00 48.44 465 LEU A CA 1
ATOM 3433 C C . LEU A 1 465 ? 75.885 22.568 -123.906 1.00 48.44 465 LEU A C 1
ATOM 3435 O O . LEU A 1 465 ? 76.731 21.957 -124.551 1.00 48.44 465 LEU A O 1
ATOM 3439 N N . ALA A 1 466 ? 75.134 23.516 -124.485 1.00 46.31 466 ALA A N 1
ATOM 3440 C CA . ALA A 1 466 ? 75.208 23.876 -125.911 1.00 46.31 466 ALA A CA 1
ATOM 3441 C C . ALA A 1 466 ? 76.297 24.919 -126.257 1.00 46.31 466 ALA A C 1
ATOM 3443 O O . ALA A 1 466 ? 76.541 25.183 -127.433 1.00 46.31 466 ALA A O 1
ATOM 3444 N N . LYS A 1 467 ? 76.967 25.523 -125.261 1.00 44.16 467 LYS A N 1
ATOM 3445 C CA . LYS A 1 467 ? 78.023 26.540 -125.471 1.00 44.16 467 LYS A CA 1
ATOM 3446 C C . LYS A 1 467 ? 79.442 26.059 -125.147 1.00 44.16 467 LYS A C 1
ATOM 3448 O O . LYS A 1 467 ? 80.396 26.740 -125.508 1.00 44.16 467 LYS A O 1
ATOM 3453 N N . ALA A 1 468 ? 79.601 24.888 -124.530 1.00 38.00 468 ALA A N 1
ATOM 3454 C CA . ALA A 1 468 ? 80.886 24.403 -124.013 1.00 38.00 468 ALA A CA 1
ATOM 3455 C C . ALA A 1 468 ? 81.531 23.267 -124.841 1.00 38.00 468 ALA A C 1
ATOM 3457 O O . ALA A 1 468 ? 82.381 22.545 -124.328 1.00 38.00 468 ALA A O 1
ATOM 3458 N N . GLN A 1 469 ? 81.162 23.105 -126.120 1.00 34.81 469 GLN A N 1
ATOM 3459 C CA . GLN A 1 469 ? 81.643 22.008 -126.983 1.00 34.81 469 GLN A CA 1
ATOM 3460 C C . GLN A 1 469 ? 82.507 22.464 -128.179 1.00 34.81 469 GLN A C 1
ATOM 3462 O O . GLN A 1 469 ? 82.630 21.747 -129.167 1.00 34.81 469 GLN A O 1
ATOM 3467 N N . ALA A 1 470 ? 83.137 23.644 -128.087 1.00 35.50 470 ALA A N 1
ATOM 3468 C CA . ALA A 1 470 ? 84.040 24.165 -129.124 1.00 35.50 470 ALA A CA 1
ATOM 3469 C C . ALA A 1 470 ? 85.338 24.817 -128.601 1.00 35.50 470 ALA A C 1
ATOM 3471 O O . ALA A 1 470 ? 86.015 25.498 -129.364 1.00 35.50 470 ALA A O 1
ATOM 3472 N N . LEU A 1 471 ? 85.726 24.619 -127.335 1.00 34.75 471 LEU A N 1
ATOM 3473 C CA . LEU A 1 471 ? 87.014 25.124 -126.838 1.00 34.75 471 LEU A CA 1
ATOM 3474 C C . LEU A 1 471 ? 87.612 24.228 -125.743 1.00 34.75 471 LEU A C 1
ATOM 3476 O O . LEU A 1 471 ? 87.908 24.659 -124.635 1.00 34.75 471 LEU A O 1
ATOM 3480 N N . ALA A 1 472 ? 87.779 22.952 -126.077 1.00 32.16 472 ALA A N 1
ATOM 3481 C CA . ALA A 1 472 ? 88.711 22.069 -125.395 1.00 32.16 472 ALA A CA 1
ATOM 3482 C C . ALA A 1 472 ? 89.768 21.652 -126.419 1.00 32.16 472 ALA A C 1
ATOM 3484 O O . ALA A 1 472 ? 89.524 20.751 -127.214 1.00 32.16 472 ALA A O 1
ATOM 3485 N N . ASN A 1 473 ? 90.890 22.371 -126.446 1.00 33.28 473 ASN A N 1
ATOM 3486 C CA . ASN A 1 473 ? 92.222 21.805 -126.656 1.00 33.28 473 ASN A CA 1
ATOM 3487 C C . ASN A 1 473 ? 93.282 22.866 -126.319 1.00 33.28 473 ASN A C 1
ATOM 3489 O O . ASN A 1 473 ? 93.177 23.996 -126.777 1.00 33.28 473 ASN A O 1
ATOM 3493 N N . GLU A 1 474 ? 94.283 22.448 -125.534 1.00 30.47 474 GLU A N 1
ATOM 3494 C CA . GLU A 1 474 ? 95.432 23.206 -124.996 1.00 30.47 474 GLU A CA 1
ATOM 3495 C C . GLU A 1 474 ? 95.106 24.065 -123.759 1.00 30.47 474 GLU A C 1
ATOM 3497 O O . GLU A 1 474 ? 94.781 25.238 -123.842 1.00 30.47 474 GLU A O 1
ATOM 3502 N N . THR A 1 475 ? 95.224 23.576 -122.525 1.00 33.00 475 THR A N 1
ATOM 3503 C CA . THR A 1 475 ? 96.531 23.305 -121.911 1.00 33.00 475 THR A CA 1
ATOM 3504 C C . THR A 1 475 ? 96.375 22.529 -120.604 1.00 33.00 475 THR A C 1
ATOM 3506 O O . THR A 1 475 ? 95.422 22.684 -119.846 1.00 33.00 475 THR A O 1
ATOM 3509 N N . ALA A 1 476 ? 97.352 21.659 -120.393 1.00 31.53 476 ALA A N 1
ATOM 3510 C CA . ALA A 1 476 ? 97.417 20.612 -119.399 1.00 31.53 476 ALA A CA 1
ATOM 3511 C C . ALA A 1 476 ? 97.673 21.095 -117.959 1.00 31.53 476 ALA A C 1
ATOM 3513 O O . ALA A 1 476 ? 98.375 22.073 -117.724 1.00 31.53 476 ALA A O 1
ATOM 3514 N N . GLN A 1 477 ? 97.183 20.278 -117.020 1.00 38.25 477 GLN A N 1
ATOM 3515 C CA . GLN A 1 477 ? 97.880 19.844 -115.803 1.00 38.25 477 GLN A CA 1
ATOM 3516 C C . GLN A 1 477 ? 98.564 20.920 -114.938 1.00 38.25 477 GLN A C 1
ATOM 3518 O O . GLN A 1 477 ? 99.771 21.121 -115.022 1.00 38.25 477 GLN A O 1
ATOM 3523 N N . ALA A 1 478 ? 97.821 21.467 -113.972 1.00 35.53 478 ALA A N 1
ATOM 3524 C CA . ALA A 1 478 ? 98.302 21.726 -112.610 1.00 35.53 478 ALA A CA 1
ATOM 3525 C C . ALA A 1 478 ? 97.109 22.055 -111.694 1.00 35.53 478 ALA A C 1
ATOM 3527 O O . ALA A 1 478 ? 96.151 22.678 -112.131 1.00 35.53 478 ALA A O 1
ATOM 3528 N N . VAL A 1 479 ? 97.213 21.704 -110.407 1.00 39.69 479 VAL A N 1
ATOM 3529 C CA . VAL A 1 479 ? 96.251 21.983 -109.311 1.00 39.69 479 VAL A CA 1
ATOM 3530 C C . VAL A 1 479 ? 95.137 20.935 -109.115 1.00 39.69 479 VAL A C 1
ATOM 3532 O O . VAL A 1 479 ? 93.981 21.247 -108.856 1.00 39.69 479 VAL A O 1
ATOM 3535 N N . GLN A 1 480 ? 95.516 19.653 -109.129 1.00 39.41 480 GLN A N 1
ATOM 3536 C CA . GLN A 1 480 ? 94.699 18.544 -108.609 1.00 39.41 480 GLN A CA 1
ATOM 3537 C C . GLN A 1 480 ? 95.428 17.796 -107.476 1.00 39.41 480 GLN A C 1
ATOM 3539 O O . GLN A 1 480 ? 95.517 16.574 -107.477 1.00 39.41 480 GLN A O 1
ATOM 3544 N N . ALA A 1 481 ? 95.995 18.534 -106.513 1.00 41.19 481 ALA A N 1
ATOM 3545 C CA . ALA A 1 481 ? 96.685 17.929 -105.364 1.00 41.19 481 ALA A CA 1
ATOM 3546 C C . ALA A 1 481 ? 96.537 18.678 -104.020 1.00 41.19 481 ALA A C 1
ATOM 3548 O O . ALA A 1 481 ? 97.255 18.361 -103.081 1.00 41.19 481 ALA A O 1
ATOM 3549 N N . ALA A 1 482 ? 95.617 19.644 -103.875 1.00 42.34 482 ALA A N 1
ATOM 3550 C CA . ALA A 1 482 ? 95.495 20.420 -102.625 1.00 42.34 482 ALA A CA 1
ATOM 3551 C C . ALA A 1 482 ? 94.070 20.543 -102.047 1.00 42.34 482 ALA A C 1
ATOM 3553 O O . ALA A 1 482 ? 93.874 21.244 -101.060 1.00 42.34 482 ALA A O 1
ATOM 3554 N N . GLN A 1 483 ? 93.071 19.850 -102.608 1.00 41.44 483 GLN A N 1
ATOM 3555 C CA . GLN A 1 483 ? 91.660 20.062 -102.239 1.00 41.44 483 GLN A CA 1
ATOM 3556 C C . GLN A 1 483 ? 90.886 18.776 -101.906 1.00 41.44 483 GLN A C 1
ATOM 3558 O O . GLN A 1 483 ? 89.663 18.755 -102.001 1.00 41.44 483 GLN A O 1
ATOM 3563 N N . GLN A 1 484 ? 91.585 17.700 -101.524 1.00 44.28 484 GLN A N 1
ATOM 3564 C CA . GLN A 1 484 ? 90.963 16.425 -101.127 1.00 44.28 484 GLN A CA 1
ATOM 3565 C C . GLN A 1 484 ? 91.271 15.967 -99.688 1.00 44.28 484 GLN A C 1
ATOM 3567 O O . GLN A 1 484 ? 90.735 14.947 -99.275 1.00 44.28 484 GLN A O 1
ATOM 3572 N N . ASP A 1 485 ? 92.018 16.738 -98.885 1.00 45.22 485 ASP A N 1
ATOM 3573 C CA . ASP A 1 485 ? 92.347 16.357 -97.492 1.00 45.22 485 ASP A CA 1
ATOM 3574 C C . ASP A 1 485 ? 91.598 17.176 -96.409 1.00 45.22 485 ASP A C 1
ATOM 3576 O O . ASP A 1 485 ? 91.651 16.859 -95.223 1.00 45.22 485 ASP A O 1
ATOM 3580 N N . LEU A 1 486 ? 90.823 18.207 -96.790 1.00 46.69 486 LEU A N 1
ATOM 3581 C CA . LEU A 1 486 ? 90.083 19.055 -95.834 1.00 46.69 486 LEU A CA 1
ATOM 3582 C C . LEU A 1 486 ? 88.621 18.608 -95.615 1.00 46.69 486 LEU A C 1
ATOM 3584 O O . LEU A 1 486 ? 88.061 18.809 -94.541 1.00 46.69 486 LEU A O 1
ATOM 3588 N N . THR A 1 487 ? 87.996 17.945 -96.592 1.00 50.31 487 THR A N 1
ATOM 3589 C CA . THR A 1 487 ? 86.549 17.646 -96.556 1.00 50.31 487 THR A CA 1
ATOM 3590 C C . THR A 1 487 ? 86.210 16.347 -95.815 1.00 50.31 487 THR A C 1
ATOM 3592 O O . THR A 1 487 ? 85.101 16.201 -95.305 1.00 50.31 487 THR A O 1
ATOM 3595 N N . GLN A 1 488 ? 87.160 15.414 -95.672 1.00 52.31 488 GLN A N 1
ATOM 3596 C CA . GLN A 1 488 ? 86.920 14.142 -94.971 1.00 52.31 488 GLN A CA 1
ATOM 3597 C C . GLN A 1 488 ? 87.042 14.239 -93.439 1.00 52.31 488 GLN A C 1
ATOM 3599 O O . GLN A 1 488 ? 86.396 13.466 -92.733 1.00 52.31 488 GLN A O 1
ATOM 3604 N N . LYS A 1 489 ? 87.780 15.217 -92.889 1.00 47.84 489 LYS A N 1
ATOM 3605 C CA . LYS A 1 489 ? 87.911 15.385 -91.426 1.00 47.84 489 LYS A CA 1
ATOM 3606 C C . LYS A 1 489 ? 86.808 16.219 -90.770 1.00 47.84 489 LYS A C 1
ATOM 3608 O O . LYS A 1 489 ? 86.632 16.135 -89.558 1.00 47.84 489 LYS A O 1
ATOM 3613 N N . GLN A 1 490 ? 86.029 16.971 -91.546 1.00 47.78 490 GLN A N 1
ATOM 3614 C CA . GLN A 1 490 ? 84.945 17.808 -91.018 1.00 47.78 490 GLN A CA 1
ATOM 3615 C C . GLN A 1 490 ? 83.621 17.036 -90.844 1.00 47.78 490 GLN A C 1
ATOM 3617 O O . GLN A 1 490 ? 82.850 17.353 -89.944 1.00 47.78 490 GLN A O 1
ATOM 3622 N N . ALA A 1 491 ? 83.401 15.960 -91.612 1.00 53.75 491 ALA A N 1
ATOM 3623 C CA . ALA A 1 491 ? 82.205 15.112 -91.516 1.00 53.75 491 ALA A CA 1
ATOM 3624 C C . ALA A 1 491 ? 82.207 14.161 -90.297 1.00 53.75 491 ALA A C 1
ATOM 3626 O O . ALA A 1 491 ? 81.150 13.848 -89.751 1.00 53.75 491 ALA A O 1
ATOM 3627 N N . GLN A 1 492 ? 83.384 13.745 -89.812 1.00 51.31 492 GLN A N 1
ATOM 3628 C CA . GLN A 1 492 ? 83.495 12.871 -88.633 1.00 51.31 492 GLN A CA 1
ATOM 3629 C C . GLN A 1 492 ? 83.251 13.604 -87.299 1.00 51.31 492 GLN A C 1
ATOM 3631 O O . GLN A 1 492 ? 82.844 12.974 -86.325 1.00 51.31 492 GLN A O 1
ATOM 3636 N N . LEU A 1 493 ? 83.423 14.931 -87.241 1.00 50.66 493 LEU A N 1
ATOM 3637 C CA . LEU A 1 493 ? 83.193 15.714 -86.018 1.00 50.66 493 LEU A CA 1
ATOM 3638 C C . LEU A 1 493 ? 81.691 15.941 -85.743 1.00 50.66 493 LEU A C 1
ATOM 3640 O O . LEU A 1 493 ? 81.256 15.908 -84.592 1.00 50.66 493 LEU A O 1
ATOM 3644 N N . THR A 1 494 ? 80.881 16.102 -86.793 1.00 55.75 494 THR A N 1
ATOM 3645 C CA . THR A 1 494 ? 79.429 16.339 -86.682 1.00 55.75 494 THR A CA 1
ATOM 3646 C C . THR A 1 494 ? 78.650 15.059 -86.350 1.00 55.75 494 THR A C 1
ATOM 3648 O O . THR A 1 494 ? 77.647 15.107 -85.638 1.00 55.75 494 THR A O 1
ATOM 3651 N N . GLN A 1 495 ? 79.142 13.893 -86.782 1.00 58.22 495 GLN A N 1
ATOM 3652 C CA . GLN A 1 495 ? 78.520 12.592 -86.505 1.00 58.22 495 GLN A CA 1
ATOM 3653 C C . GLN A 1 495 ? 78.675 12.157 -85.034 1.00 58.22 495 GLN A C 1
ATOM 3655 O O . GLN A 1 495 ? 77.736 11.623 -84.443 1.00 58.22 495 GLN A O 1
ATOM 3660 N N . VAL A 1 496 ? 79.822 12.451 -84.408 1.00 57.16 496 VAL A N 1
ATOM 3661 C CA . VAL A 1 496 ? 80.084 12.135 -82.989 1.00 57.16 496 VAL A CA 1
ATOM 3662 C C . VAL A 1 496 ? 79.309 13.068 -82.042 1.00 57.16 496 VAL A C 1
ATOM 3664 O O . VAL A 1 496 ? 78.884 12.649 -80.965 1.00 57.16 496 VAL A O 1
ATOM 3667 N N . GLN A 1 497 ? 79.047 14.316 -82.446 1.00 55.41 497 GLN A N 1
ATOM 3668 C CA . GLN A 1 497 ? 78.220 15.247 -81.666 1.00 55.41 497 GLN A CA 1
ATOM 3669 C C . GLN A 1 497 ? 76.728 14.877 -81.693 1.00 55.41 497 GLN A C 1
ATOM 3671 O O . GLN A 1 497 ? 76.084 14.932 -80.648 1.00 55.41 497 GLN A O 1
ATOM 3676 N N . ALA A 1 498 ? 76.197 14.411 -82.830 1.00 58.88 498 ALA A N 1
ATOM 3677 C CA . ALA A 1 498 ? 74.809 13.948 -82.932 1.00 58.88 498 ALA A CA 1
ATOM 3678 C C . ALA A 1 498 ? 74.545 12.661 -82.121 1.00 58.88 498 ALA A C 1
ATOM 3680 O O . ALA A 1 498 ? 73.500 12.534 -81.480 1.00 58.88 498 ALA A O 1
ATOM 3681 N N . GLN A 1 499 ? 75.512 11.735 -82.072 1.00 60.97 499 GLN A N 1
ATOM 3682 C CA . GLN A 1 499 ? 75.399 10.512 -81.265 1.00 60.97 499 GLN A CA 1
ATOM 3683 C C . GLN A 1 499 ? 75.413 10.789 -79.752 1.00 60.97 499 GLN A C 1
ATOM 3685 O O . GLN A 1 499 ? 74.645 10.170 -79.016 1.00 60.97 499 GLN A O 1
ATOM 3690 N N . ASN A 1 500 ? 76.199 11.759 -79.272 1.00 56.44 500 ASN A N 1
ATOM 3691 C CA . ASN A 1 500 ? 76.217 12.116 -77.845 1.00 56.44 500 ASN A CA 1
ATOM 3692 C C . ASN A 1 500 ? 74.903 12.758 -77.360 1.00 56.44 500 ASN A C 1
ATOM 3694 O O . ASN A 1 500 ? 74.485 12.516 -76.226 1.00 56.44 500 ASN A O 1
ATOM 3698 N N . THR A 1 501 ? 74.210 13.529 -78.204 1.00 62.00 501 THR A N 1
ATOM 3699 C CA . THR A 1 501 ? 72.902 14.116 -77.858 1.00 62.00 501 THR A CA 1
ATOM 3700 C C . THR A 1 501 ? 71.789 13.063 -77.837 1.00 62.00 501 THR A C 1
ATOM 3702 O O . THR A 1 501 ? 70.912 13.103 -76.974 1.00 62.00 501 THR A O 1
ATOM 3705 N N . GLN A 1 502 ? 71.850 12.073 -78.732 1.00 66.62 502 GLN A N 1
ATOM 3706 C CA . GLN A 1 502 ? 70.869 10.987 -78.799 1.00 66.62 502 GLN A CA 1
ATOM 3707 C C . GLN A 1 502 ? 70.999 10.011 -77.614 1.00 66.62 502 GLN A C 1
ATOM 3709 O O . GLN A 1 502 ? 69.989 9.592 -77.049 1.00 66.62 502 GLN A O 1
ATOM 3714 N N . ILE A 1 503 ? 72.230 9.731 -77.167 1.00 65.75 503 ILE A N 1
ATOM 3715 C CA . ILE A 1 503 ? 72.501 8.911 -75.973 1.00 65.75 503 ILE A CA 1
ATOM 3716 C C . ILE A 1 503 ? 72.021 9.615 -74.688 1.00 65.75 503 ILE A C 1
ATOM 3718 O O . ILE A 1 503 ? 71.430 8.968 -73.823 1.00 65.75 503 ILE A O 1
ATOM 3722 N N . GLN A 1 504 ? 72.186 10.940 -74.561 1.00 56.16 504 GLN A N 1
ATOM 3723 C CA . GLN A 1 504 ? 71.652 11.691 -73.411 1.00 56.16 504 GLN A CA 1
ATOM 3724 C C . GLN A 1 504 ? 70.115 11.755 -73.381 1.00 56.16 504 GLN A C 1
ATOM 3726 O O . GLN A 1 504 ? 69.524 11.689 -72.301 1.00 56.16 504 GLN A O 1
ATOM 3731 N N . ALA A 1 505 ? 69.457 11.854 -74.541 1.00 66.38 505 ALA A N 1
ATOM 3732 C CA . ALA A 1 505 ? 67.995 11.844 -74.621 1.00 66.38 505 ALA A CA 1
ATOM 3733 C C . ALA A 1 505 ? 67.406 10.484 -74.203 1.00 66.38 505 ALA A C 1
ATOM 3735 O O . ALA A 1 505 ? 66.446 10.441 -73.432 1.00 66.38 505 ALA A O 1
ATOM 3736 N N . GLN A 1 506 ? 68.023 9.379 -74.638 1.00 66.81 506 GLN A N 1
ATOM 3737 C CA . GLN A 1 506 ? 67.610 8.024 -74.256 1.00 66.81 506 GLN A CA 1
ATOM 3738 C C . GLN A 1 506 ? 67.826 7.750 -72.760 1.00 66.81 506 GLN A C 1
ATOM 3740 O O . GLN A 1 506 ? 66.935 7.207 -72.107 1.00 66.81 506 GLN A O 1
ATOM 3745 N N . LEU A 1 507 ? 68.945 8.207 -72.184 1.00 63.91 507 LEU A N 1
ATOM 3746 C CA . LEU A 1 507 ? 69.234 8.038 -70.755 1.00 63.91 507 LEU A CA 1
ATOM 3747 C C . LEU A 1 507 ? 68.218 8.771 -69.857 1.00 63.91 507 LEU A C 1
ATOM 3749 O O . LEU A 1 507 ? 67.790 8.237 -68.835 1.00 63.91 507 LEU A O 1
ATOM 3753 N N . ASN A 1 508 ? 67.797 9.983 -70.239 1.00 68.44 508 ASN A N 1
ATOM 3754 C CA . ASN A 1 508 ? 66.792 10.746 -69.490 1.00 68.44 508 ASN A CA 1
ATOM 3755 C C . ASN A 1 508 ? 65.392 10.126 -69.607 1.00 68.44 508 ASN A C 1
ATOM 3757 O O . ASN A 1 508 ? 64.657 10.069 -68.620 1.00 68.44 508 ASN A O 1
ATOM 3761 N N . GLN A 1 509 ? 65.031 9.602 -70.778 1.00 71.25 509 GLN A N 1
ATOM 3762 C CA . GLN A 1 509 ? 63.747 8.931 -70.979 1.00 71.25 509 GLN A CA 1
ATOM 3763 C C . GLN A 1 509 ? 63.650 7.635 -70.153 1.00 71.25 509 GLN A C 1
ATOM 3765 O O . GLN A 1 509 ? 62.647 7.412 -69.476 1.00 71.25 509 GLN A O 1
ATOM 3770 N N . GLU A 1 510 ? 64.720 6.834 -70.106 1.00 67.75 510 GLU A N 1
ATOM 3771 C CA . GLU A 1 510 ? 64.781 5.612 -69.291 1.00 67.75 510 GLU A CA 1
ATOM 3772 C C . GLU A 1 510 ? 64.725 5.914 -67.780 1.00 67.75 510 GLU A C 1
ATOM 3774 O O . GLU A 1 510 ? 64.076 5.195 -67.017 1.00 67.75 510 GLU A O 1
ATOM 3779 N N . LYS A 1 511 ? 65.337 7.022 -67.339 1.00 65.56 511 LYS A N 1
ATOM 3780 C CA . LYS A 1 511 ? 65.283 7.476 -65.940 1.00 65.56 511 LYS A CA 1
ATOM 3781 C C . LYS A 1 511 ? 63.866 7.883 -65.517 1.00 65.56 511 LYS A C 1
ATOM 3783 O O . LYS A 1 511 ? 63.421 7.493 -64.441 1.00 65.56 511 LYS A O 1
ATOM 3788 N N . THR A 1 512 ? 63.140 8.579 -66.394 1.00 69.88 512 THR A N 1
ATOM 3789 C CA . THR A 1 512 ? 61.763 9.034 -66.124 1.00 69.88 512 THR A CA 1
ATOM 3790 C C . THR A 1 512 ? 60.781 7.857 -66.104 1.00 69.88 512 THR A C 1
ATOM 3792 O O . THR A 1 512 ? 59.886 7.803 -65.263 1.00 69.88 512 THR A O 1
ATOM 3795 N N . LEU A 1 513 ? 60.981 6.869 -66.985 1.00 69.38 513 LEU A N 1
ATOM 3796 C CA . LEU A 1 513 ? 60.189 5.635 -67.004 1.00 69.38 513 LEU A CA 1
ATOM 3797 C C . LEU A 1 513 ? 60.446 4.761 -65.765 1.00 69.38 513 LEU A C 1
ATOM 3799 O O . LEU A 1 513 ? 59.502 4.188 -65.225 1.00 69.38 513 LEU A O 1
ATOM 3803 N N . ARG A 1 514 ? 61.689 4.694 -65.263 1.00 66.50 514 ARG A N 1
ATOM 3804 C CA . ARG A 1 514 ? 61.997 4.003 -63.996 1.00 66.50 514 ARG A CA 1
ATOM 3805 C C . ARG A 1 514 ? 61.386 4.692 -62.776 1.00 66.50 514 ARG A C 1
ATOM 3807 O O . ARG A 1 514 ? 60.870 3.993 -61.909 1.00 66.50 514 ARG A O 1
ATOM 3814 N N . GLU A 1 515 ? 61.394 6.023 -62.715 1.00 68.75 515 GLU A N 1
ATOM 3815 C CA . GLU A 1 515 ? 60.728 6.770 -61.637 1.00 68.75 515 GLU A CA 1
ATOM 3816 C C . GLU A 1 515 ? 59.202 6.604 -61.680 1.00 68.75 515 GLU A C 1
ATOM 3818 O O . GLU A 1 515 ? 58.590 6.329 -60.649 1.00 68.75 515 GLU A O 1
ATOM 3823 N N . GLN A 1 516 ? 58.577 6.672 -62.862 1.00 65.69 516 GLN A N 1
ATOM 3824 C CA . GLN A 1 516 ? 57.138 6.408 -63.000 1.00 65.69 516 GLN A CA 1
ATOM 3825 C C . GLN A 1 516 ? 56.772 4.964 -62.630 1.00 65.69 516 GLN A C 1
ATOM 3827 O O . GLN A 1 516 ? 55.753 4.744 -61.974 1.00 65.69 516 GLN A O 1
ATOM 3832 N N . ALA A 1 517 ? 57.614 3.986 -62.978 1.00 63.50 517 ALA A N 1
ATOM 3833 C CA . ALA A 1 517 ? 57.416 2.593 -62.585 1.00 63.50 517 ALA A CA 1
ATOM 3834 C C . ALA A 1 517 ? 57.566 2.381 -61.066 1.00 63.50 517 ALA A C 1
ATOM 3836 O O . ALA A 1 517 ? 56.761 1.662 -60.478 1.00 63.50 517 ALA A O 1
ATOM 3837 N N . GLN A 1 518 ? 58.527 3.041 -60.407 1.00 69.44 518 GLN A N 1
ATOM 3838 C CA . GLN A 1 518 ? 58.669 2.989 -58.945 1.00 69.44 518 GLN A CA 1
ATOM 3839 C C . GLN A 1 518 ? 57.487 3.637 -58.215 1.00 69.44 518 GLN A C 1
ATOM 3841 O O . GLN A 1 518 ? 57.000 3.072 -57.237 1.00 69.44 518 GLN A O 1
ATOM 3846 N N . ILE A 1 519 ? 56.984 4.777 -58.700 1.00 69.44 519 ILE A N 1
ATOM 3847 C CA . ILE A 1 519 ? 55.801 5.438 -58.125 1.00 69.44 519 ILE A CA 1
ATOM 3848 C C . ILE A 1 519 ? 54.552 4.561 -58.304 1.00 69.44 519 ILE A C 1
ATOM 3850 O O . ILE A 1 519 ? 53.768 4.410 -57.367 1.00 69.44 519 ILE A O 1
ATOM 3854 N N . ALA A 1 520 ? 54.383 3.924 -59.468 1.00 61.06 520 ALA A N 1
ATOM 3855 C CA . ALA A 1 520 ? 53.284 2.989 -59.710 1.00 61.06 520 ALA A CA 1
ATOM 3856 C C . ALA A 1 520 ? 53.379 1.731 -58.826 1.00 61.06 520 ALA A C 1
ATOM 3858 O O . ALA A 1 520 ? 52.362 1.264 -58.312 1.00 61.06 520 ALA A O 1
ATOM 3859 N N . GLN A 1 521 ? 54.588 1.211 -58.597 1.00 67.44 521 GLN A N 1
ATOM 3860 C CA . GLN A 1 521 ? 54.817 0.057 -57.727 1.00 67.44 521 GLN A CA 1
ATOM 3861 C C . GLN A 1 521 ? 54.543 0.387 -56.251 1.00 67.44 521 GLN A C 1
ATOM 3863 O O . GLN A 1 521 ? 53.841 -0.368 -55.581 1.00 67.44 521 GLN A O 1
ATOM 3868 N N . GLN A 1 522 ? 54.992 1.548 -55.763 1.00 67.81 522 GLN A N 1
ATOM 3869 C CA . GLN A 1 522 ? 54.677 2.016 -54.408 1.00 67.81 522 GLN A CA 1
ATOM 3870 C C . GLN A 1 522 ? 53.179 2.302 -54.219 1.00 67.81 522 GLN A C 1
ATOM 3872 O O . GLN A 1 522 ? 52.622 1.991 -53.166 1.00 67.81 522 GLN A O 1
ATOM 3877 N N . ALA A 1 523 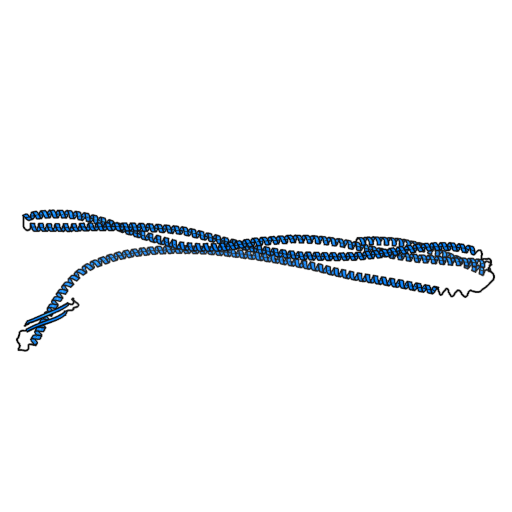? 52.496 2.838 -55.237 1.00 65.94 523 ALA A N 1
ATOM 3878 C CA . ALA A 1 523 ? 51.047 3.034 -55.201 1.00 65.94 523 ALA A CA 1
ATOM 3879 C C . ALA A 1 523 ? 50.279 1.698 -55.176 1.00 65.94 523 ALA A C 1
ATOM 3881 O O . ALA A 1 523 ? 49.270 1.584 -54.479 1.00 65.94 523 ALA A O 1
ATOM 3882 N N . ALA A 1 524 ? 50.764 0.675 -55.889 1.00 61.81 524 ALA A N 1
ATOM 3883 C CA . ALA A 1 524 ? 50.182 -0.665 -55.872 1.00 61.81 524 ALA A CA 1
ATOM 3884 C C . ALA A 1 524 ? 50.378 -1.374 -54.519 1.00 61.81 524 ALA A C 1
ATOM 3886 O O . ALA A 1 524 ? 49.431 -1.971 -54.007 1.00 61.81 524 ALA A O 1
ATOM 3887 N N . GLU A 1 525 ? 51.557 -1.255 -53.898 1.00 70.25 525 GLU A N 1
ATOM 3888 C CA . GLU A 1 525 ? 51.814 -1.786 -52.550 1.00 70.25 525 GLU A CA 1
ATOM 3889 C C . GLU A 1 525 ? 50.968 -1.079 -51.482 1.00 70.25 525 GLU A C 1
ATOM 3891 O O . GLU A 1 525 ? 50.367 -1.742 -50.635 1.00 70.25 525 GLU A O 1
ATOM 3896 N N . GLN A 1 526 ? 50.828 0.250 -51.550 1.00 68.31 526 GLN A N 1
ATOM 3897 C CA . GLN A 1 526 ? 49.941 0.988 -50.642 1.00 68.31 526 GLN A CA 1
ATOM 3898 C C . GLN A 1 526 ? 48.463 0.623 -50.843 1.00 68.31 526 GLN A C 1
ATOM 3900 O O . GLN A 1 526 ? 47.716 0.527 -49.868 1.00 68.31 526 GLN A O 1
ATOM 3905 N N . ALA A 1 527 ? 48.031 0.372 -52.083 1.00 62.38 527 ALA A N 1
ATOM 3906 C CA . ALA A 1 527 ? 46.675 -0.090 -52.372 1.00 62.38 527 ALA A CA 1
ATOM 3907 C C . ALA A 1 527 ? 46.423 -1.515 -51.849 1.00 62.38 527 ALA A C 1
ATOM 3909 O O . ALA A 1 527 ? 45.345 -1.782 -51.314 1.00 62.38 527 ALA A O 1
ATOM 3910 N N . GLN A 1 528 ? 47.409 -2.415 -51.941 1.00 65.19 528 GLN A N 1
ATOM 3911 C CA . GLN A 1 528 ? 47.320 -3.753 -51.348 1.00 65.19 528 GLN A CA 1
ATOM 3912 C C . GLN A 1 528 ? 47.259 -3.701 -49.819 1.00 65.19 528 GLN A C 1
ATOM 3914 O O . GLN A 1 528 ? 46.376 -4.330 -49.239 1.00 65.19 528 GLN A O 1
ATOM 3919 N N . GLN A 1 529 ? 48.104 -2.897 -49.168 1.00 68.81 529 GLN A N 1
ATOM 3920 C CA . GLN A 1 529 ? 48.062 -2.722 -47.711 1.00 68.81 529 GLN A CA 1
ATOM 3921 C C . GLN A 1 529 ? 46.731 -2.114 -47.242 1.00 68.81 529 GLN A C 1
ATOM 3923 O O . GLN A 1 529 ? 46.158 -2.565 -46.251 1.00 68.81 529 GLN A O 1
ATOM 3928 N N . ALA A 1 530 ? 46.177 -1.142 -47.977 1.00 65.44 530 ALA A N 1
ATOM 3929 C CA . ALA A 1 530 ? 44.865 -0.571 -47.672 1.00 65.44 530 ALA A CA 1
ATOM 3930 C C . ALA A 1 530 ? 43.721 -1.588 -47.849 1.00 65.44 530 ALA A C 1
ATOM 3932 O O . ALA A 1 530 ? 42.792 -1.615 -47.039 1.00 65.44 530 ALA A O 1
ATOM 3933 N N . ALA A 1 531 ? 43.787 -2.447 -48.871 1.00 61.22 531 ALA A N 1
ATOM 3934 C CA . ALA A 1 531 ? 42.808 -3.512 -49.090 1.00 61.22 531 ALA A CA 1
ATOM 3935 C C . ALA A 1 531 ? 42.886 -4.605 -48.010 1.00 61.22 531 ALA A C 1
ATOM 3937 O O . ALA A 1 531 ? 41.855 -5.100 -47.552 1.00 61.22 531 ALA A O 1
ATOM 3938 N N . GLU A 1 532 ? 44.089 -4.955 -47.559 1.00 70.12 532 GLU A N 1
ATOM 3939 C CA . GLU A 1 532 ? 44.304 -5.933 -46.492 1.00 70.12 532 GLU A CA 1
ATOM 3940 C C . GLU A 1 532 ? 43.840 -5.394 -45.129 1.00 70.12 532 GLU A C 1
ATOM 3942 O O . GLU A 1 532 ? 43.128 -6.086 -44.398 1.00 70.12 532 GLU A O 1
ATOM 3947 N N . GLN A 1 533 ? 44.097 -4.112 -44.847 1.00 69.25 533 GLN A N 1
ATOM 3948 C CA . GLN A 1 533 ? 43.563 -3.415 -43.675 1.00 69.25 533 GLN A CA 1
ATOM 3949 C C . GLN A 1 533 ? 42.027 -3.321 -43.713 1.00 69.25 533 GLN A C 1
ATOM 3951 O O . GLN A 1 533 ? 41.367 -3.530 -42.695 1.00 69.25 533 GLN A O 1
ATOM 3956 N N . ALA A 1 534 ? 41.430 -3.058 -44.882 1.00 66.44 534 ALA A N 1
ATOM 3957 C CA . ALA A 1 534 ? 39.976 -3.050 -45.049 1.00 66.44 534 ALA A CA 1
ATOM 3958 C C . ALA A 1 534 ? 39.366 -4.442 -44.816 1.00 66.44 534 ALA A C 1
ATOM 3960 O O . ALA A 1 534 ? 38.306 -4.557 -44.199 1.00 66.44 534 ALA A O 1
ATOM 3961 N N . LYS A 1 535 ? 40.056 -5.507 -45.239 1.00 66.88 535 LYS A N 1
ATOM 3962 C CA . LYS A 1 535 ? 39.640 -6.894 -45.002 1.00 66.88 535 LYS A CA 1
ATOM 3963 C C . LYS A 1 535 ? 39.737 -7.272 -43.520 1.00 66.88 535 LYS A C 1
ATOM 3965 O O . LYS A 1 535 ? 38.810 -7.881 -42.994 1.00 66.88 535 LYS A O 1
ATOM 3970 N N . LEU A 1 536 ? 40.797 -6.853 -42.828 1.00 67.88 536 LEU A N 1
ATOM 3971 C CA . LEU A 1 536 ? 40.945 -7.009 -41.374 1.00 67.88 536 LEU A CA 1
ATOM 3972 C C . LEU A 1 536 ? 39.859 -6.253 -40.599 1.00 67.88 536 LEU A C 1
ATOM 3974 O O . LEU A 1 536 ? 39.261 -6.814 -39.684 1.00 67.88 536 LEU A O 1
ATOM 3978 N N . ASN A 1 537 ? 39.539 -5.022 -41.004 1.00 70.12 537 ASN A N 1
ATOM 3979 C CA . ASN A 1 537 ? 38.467 -4.237 -40.392 1.00 70.12 537 ASN A CA 1
ATOM 3980 C C . ASN A 1 537 ? 37.082 -4.856 -40.644 1.00 70.12 537 ASN A C 1
ATOM 3982 O O . ASN A 1 537 ? 36.246 -4.860 -39.743 1.00 70.12 537 ASN A O 1
ATOM 3986 N N . ALA A 1 538 ? 36.842 -5.431 -41.828 1.00 60.03 538 ALA A N 1
ATOM 3987 C CA . ALA A 1 538 ? 35.605 -6.153 -42.128 1.00 60.03 538 ALA A CA 1
ATOM 3988 C C . ALA A 1 538 ? 35.467 -7.437 -41.289 1.00 60.03 538 ALA A C 1
ATOM 3990 O O . ALA A 1 538 ? 34.399 -7.700 -40.741 1.00 60.03 538 ALA A O 1
ATOM 3991 N N . ILE A 1 539 ? 36.556 -8.195 -41.114 1.00 68.94 539 ILE A N 1
ATOM 3992 C CA . ILE A 1 539 ? 36.591 -9.375 -40.234 1.00 68.94 539 ILE A CA 1
ATOM 3993 C C . ILE A 1 539 ? 36.373 -8.969 -38.768 1.00 68.94 539 ILE A C 1
ATOM 3995 O O . ILE A 1 539 ? 35.644 -9.649 -38.043 1.00 68.94 539 ILE A O 1
ATOM 3999 N N . ALA A 1 540 ? 36.944 -7.844 -38.325 1.00 63.97 540 ALA A N 1
ATOM 4000 C CA . ALA A 1 540 ? 36.736 -7.311 -36.980 1.00 63.97 540 ALA A CA 1
ATOM 4001 C C . ALA A 1 540 ? 35.281 -6.863 -36.753 1.00 63.97 540 ALA A C 1
ATOM 4003 O O . ALA A 1 540 ? 34.699 -7.205 -35.725 1.00 63.97 540 ALA A O 1
ATOM 4004 N N . ALA A 1 541 ? 34.666 -6.185 -37.727 1.00 62.06 541 ALA A N 1
ATOM 4005 C CA . ALA A 1 541 ? 33.260 -5.782 -37.672 1.00 62.06 541 ALA A CA 1
ATOM 4006 C C . ALA A 1 541 ? 32.310 -6.992 -37.653 1.00 62.06 541 ALA A C 1
ATOM 4008 O O . ALA A 1 541 ? 31.353 -7.020 -36.880 1.00 62.06 541 ALA A O 1
ATOM 4009 N N . GLN A 1 542 ? 32.606 -8.030 -38.441 1.00 64.56 542 GLN A N 1
ATOM 4010 C CA . GLN A 1 542 ? 31.836 -9.274 -38.438 1.00 64.56 542 GLN A CA 1
ATOM 4011 C C . GLN A 1 542 ? 31.975 -10.021 -37.100 1.00 64.56 542 GLN A C 1
ATOM 4013 O O . GLN A 1 542 ? 30.976 -10.447 -36.524 1.00 64.56 542 GLN A O 1
ATOM 4018 N N . SER A 1 543 ? 33.190 -10.081 -36.546 1.00 67.38 543 SER A N 1
ATOM 4019 C CA . SER A 1 543 ? 33.453 -10.669 -35.223 1.00 67.38 543 SER A CA 1
ATOM 4020 C C . SER A 1 543 ? 32.749 -9.905 -34.094 1.00 67.38 543 SER A C 1
ATOM 4022 O O . SER A 1 543 ? 32.312 -10.501 -33.111 1.00 67.38 543 SER A O 1
ATOM 4024 N N . GLN A 1 544 ? 32.636 -8.581 -34.214 1.00 67.31 544 GLN A N 1
ATOM 4025 C CA . GLN A 1 544 ? 31.935 -7.742 -33.246 1.00 67.31 544 GLN A CA 1
ATOM 4026 C C . GLN A 1 544 ? 30.416 -7.943 -33.326 1.00 67.31 544 GLN A C 1
ATOM 4028 O O . GLN A 1 544 ? 29.784 -8.146 -32.292 1.00 67.31 544 GLN A O 1
ATOM 4033 N N . SER A 1 545 ? 29.852 -8.017 -34.535 1.00 63.09 545 SER A N 1
ATOM 4034 C CA . SER A 1 545 ? 28.433 -8.334 -34.744 1.00 63.09 545 SER A CA 1
ATOM 4035 C C . SER A 1 545 ? 28.059 -9.730 -34.218 1.00 63.09 545 SER A C 1
ATOM 4037 O O . SER A 1 545 ? 27.014 -9.903 -33.591 1.00 63.09 545 SER A O 1
ATOM 4039 N N . GLU A 1 546 ? 28.930 -10.730 -34.386 1.00 68.44 546 GLU A N 1
ATOM 4040 C CA . GLU A 1 546 ? 28.722 -12.072 -33.824 1.00 68.44 546 GLU A CA 1
ATOM 4041 C C . GLU A 1 546 ? 28.794 -12.093 -32.290 1.00 68.44 546 GLU A C 1
ATOM 4043 O O . GLU A 1 546 ? 27.985 -12.774 -31.651 1.00 68.44 546 GLU A O 1
ATOM 4048 N N . ARG A 1 547 ? 29.696 -11.312 -31.678 1.00 70.38 547 ARG A N 1
ATOM 4049 C CA . ARG A 1 547 ? 29.741 -11.145 -30.213 1.00 70.38 547 ARG A CA 1
ATOM 4050 C C . ARG A 1 547 ? 28.507 -10.431 -29.678 1.00 70.38 547 ARG A C 1
ATOM 4052 O O . ARG A 1 547 ? 27.968 -10.866 -28.667 1.00 70.38 547 ARG A O 1
ATOM 4059 N N . GLU A 1 548 ? 28.039 -9.385 -30.350 1.00 67.81 548 GLU A N 1
ATOM 4060 C CA . GLU A 1 548 ? 26.810 -8.673 -29.981 1.00 67.81 548 GLU A CA 1
ATOM 4061 C C . GLU A 1 548 ? 25.587 -9.597 -30.087 1.00 67.81 548 GLU A C 1
ATOM 4063 O O . GLU A 1 548 ? 24.743 -9.615 -29.191 1.00 67.81 548 GLU A O 1
ATOM 4068 N N . LYS A 1 549 ? 25.531 -10.458 -31.112 1.00 67.94 549 LYS A N 1
ATOM 4069 C CA . LYS A 1 549 ? 24.491 -11.488 -31.246 1.00 67.94 549 LYS A CA 1
ATOM 4070 C C . LYS A 1 549 ? 24.560 -12.539 -30.131 1.00 67.94 549 LYS A C 1
ATOM 4072 O O . LYS A 1 549 ? 23.518 -12.910 -29.592 1.00 67.94 549 LYS A O 1
ATOM 4077 N N . GLN A 1 550 ? 25.757 -12.992 -29.750 1.00 70.00 550 GLN A N 1
ATOM 4078 C CA . GLN A 1 550 ? 25.937 -13.900 -28.610 1.00 70.00 550 GLN A CA 1
ATOM 4079 C C . GLN A 1 550 ? 25.567 -13.242 -27.276 1.00 70.00 550 GLN A C 1
ATOM 4081 O O . GLN A 1 550 ? 24.913 -13.880 -26.454 1.00 70.00 550 GLN A O 1
ATOM 4086 N N . GLN A 1 551 ? 25.925 -11.974 -27.063 1.00 69.19 551 GLN A N 1
ATOM 4087 C CA . GLN A 1 551 ? 25.551 -11.223 -25.862 1.00 69.19 551 GLN A CA 1
ATOM 4088 C C . GLN A 1 551 ? 24.037 -11.007 -25.781 1.00 69.19 551 GLN A C 1
ATOM 4090 O O . GLN A 1 551 ? 23.455 -11.208 -24.718 1.00 69.19 551 GLN A O 1
ATOM 4095 N N . ALA A 1 552 ? 23.379 -10.688 -26.898 1.00 61.06 552 ALA A N 1
ATOM 4096 C CA . ALA A 1 552 ? 21.923 -10.581 -26.960 1.00 61.06 552 ALA A CA 1
ATOM 4097 C C . ALA A 1 552 ? 21.233 -11.929 -26.686 1.00 61.06 552 ALA A C 1
ATOM 4099 O O . ALA A 1 552 ? 20.242 -11.972 -25.960 1.00 61.06 552 ALA A O 1
ATOM 4100 N N . GLN A 1 553 ? 21.773 -13.042 -27.200 1.00 69.50 553 GLN A N 1
ATOM 4101 C CA . GLN A 1 553 ? 21.265 -14.385 -26.892 1.00 69.50 553 GLN A CA 1
ATOM 4102 C C . GLN A 1 553 ? 21.473 -14.775 -25.424 1.00 69.50 553 GLN A C 1
ATOM 4104 O O . GLN A 1 553 ? 20.570 -15.346 -24.818 1.00 69.50 553 GLN A O 1
ATOM 4109 N N . GLN A 1 554 ? 22.620 -14.444 -24.826 1.00 69.88 554 GLN A N 1
ATOM 4110 C CA . GLN A 1 554 ? 22.857 -14.672 -23.397 1.00 69.88 554 GLN A CA 1
ATOM 4111 C C . GLN A 1 554 ? 21.937 -13.814 -22.521 1.00 69.88 554 GLN A C 1
ATOM 4113 O O . GLN A 1 554 ? 21.398 -14.321 -21.541 1.00 69.88 554 GLN A O 1
ATOM 4118 N N . ALA A 1 555 ? 21.700 -12.552 -22.890 1.00 66.31 555 ALA A N 1
ATOM 4119 C CA . ALA A 1 555 ? 20.766 -11.676 -22.187 1.00 66.31 555 ALA A CA 1
ATOM 4120 C C . ALA A 1 555 ? 19.319 -12.190 -22.277 1.00 66.31 555 ALA A C 1
ATOM 4122 O O . ALA A 1 555 ? 18.595 -12.150 -21.283 1.00 66.31 555 ALA A O 1
ATOM 4123 N N . LEU A 1 556 ? 18.911 -12.730 -23.432 1.00 63.66 556 LEU A N 1
ATOM 4124 C CA . LEU A 1 556 ? 17.601 -13.361 -23.599 1.00 63.66 556 LEU A CA 1
ATOM 4125 C C . LEU A 1 556 ? 17.468 -14.615 -22.718 1.00 63.66 556 LEU A C 1
ATOM 4127 O O . LEU A 1 556 ? 16.482 -14.749 -22.003 1.00 63.66 556 LEU A O 1
ATOM 4131 N N . ALA A 1 557 ? 18.489 -15.478 -22.690 1.00 69.44 557 ALA A N 1
ATOM 4132 C CA . ALA A 1 557 ? 18.499 -16.676 -21.847 1.00 69.44 557 ALA A CA 1
ATOM 4133 C C . ALA A 1 557 ? 18.475 -16.342 -20.342 1.00 69.44 557 ALA A C 1
ATOM 4135 O O . ALA A 1 557 ? 17.796 -17.011 -19.565 1.00 69.44 557 ALA A O 1
ATOM 4136 N N . GLN A 1 558 ? 19.174 -15.283 -19.918 1.00 70.31 558 GLN A N 1
ATOM 4137 C CA . GLN A 1 558 ? 19.122 -14.788 -18.537 1.00 70.31 558 GLN A CA 1
ATOM 4138 C C . GLN A 1 558 ? 17.750 -14.199 -18.190 1.00 70.31 558 GLN A C 1
ATOM 4140 O O . GLN A 1 558 ? 17.244 -14.427 -17.091 1.00 70.31 558 GLN A O 1
ATOM 4145 N N . ALA A 1 559 ? 17.123 -13.474 -19.121 1.00 61.69 559 ALA A N 1
ATOM 4146 C CA . ALA A 1 559 ? 15.768 -12.961 -18.942 1.00 61.69 559 ALA A CA 1
ATOM 4147 C C . ALA A 1 559 ? 14.742 -14.102 -18.834 1.00 61.69 559 ALA A C 1
ATOM 4149 O O . ALA A 1 559 ? 13.874 -14.058 -17.966 1.00 61.69 559 ALA A O 1
ATOM 4150 N N . GLU A 1 560 ? 14.869 -15.152 -19.649 1.00 67.44 560 GLU A N 1
ATOM 4151 C CA . GLU A 1 560 ? 14.031 -16.355 -19.565 1.00 67.44 560 GLU A CA 1
ATOM 4152 C C . GLU A 1 560 ? 14.223 -17.103 -18.238 1.00 67.44 560 GLU A C 1
ATOM 4154 O O . GLU A 1 560 ? 13.236 -17.503 -17.618 1.00 67.44 560 GLU A O 1
ATOM 4159 N N . GLN A 1 561 ? 15.462 -17.233 -17.748 1.00 73.75 561 GLN A N 1
ATOM 4160 C CA . GLN A 1 561 ? 15.733 -17.812 -16.427 1.00 73.75 561 GLN A CA 1
ATOM 4161 C C . GLN A 1 561 ? 15.110 -16.990 -15.294 1.00 73.75 561 GLN A C 1
ATOM 4163 O O . GLN A 1 561 ? 14.457 -17.563 -14.426 1.00 73.75 561 GLN A O 1
ATOM 4168 N N . LEU A 1 562 ? 15.238 -15.660 -15.327 1.00 69.94 562 LEU A N 1
ATOM 4169 C CA . LEU A 1 562 ? 14.609 -14.773 -14.343 1.00 69.94 562 LEU A CA 1
ATOM 4170 C C . LEU A 1 562 ? 13.080 -14.873 -14.372 1.00 69.94 562 LEU A C 1
ATOM 4172 O O . LEU A 1 562 ? 12.445 -14.857 -13.320 1.00 69.94 562 LEU A O 1
ATOM 4176 N N . VAL A 1 563 ? 12.473 -15.005 -15.555 1.00 66.56 563 VAL A N 1
ATOM 4177 C CA . VAL A 1 563 ? 11.023 -15.215 -15.682 1.00 66.56 563 VAL A CA 1
ATOM 4178 C C . VAL A 1 563 ? 10.617 -16.563 -15.086 1.00 66.56 563 VAL A C 1
ATOM 4180 O O . VAL A 1 563 ? 9.655 -16.610 -14.322 1.00 66.56 563 VAL A O 1
ATOM 4183 N N . GLN A 1 564 ? 11.355 -17.644 -15.356 1.00 69.62 564 GLN A N 1
ATOM 4184 C CA . GLN A 1 564 ? 11.069 -18.947 -14.746 1.00 69.62 564 GLN A CA 1
ATOM 4185 C C . GLN A 1 564 ? 11.257 -18.942 -13.226 1.00 69.62 564 GLN A C 1
ATOM 4187 O O . GLN A 1 564 ? 10.425 -19.494 -12.510 1.00 69.62 564 GLN A O 1
ATOM 4192 N N . GLU A 1 565 ? 12.292 -18.274 -12.717 1.00 72.44 565 GLU A N 1
ATOM 4193 C CA . GLU A 1 565 ? 12.528 -18.124 -11.280 1.00 72.44 565 GLU A CA 1
ATOM 4194 C C . GLU A 1 565 ? 11.405 -17.323 -10.607 1.00 72.44 565 GLU A C 1
ATOM 4196 O O . GLU A 1 565 ? 10.939 -17.683 -9.525 1.00 72.44 565 GLU A O 1
ATOM 4201 N N . LYS A 1 566 ? 10.898 -16.273 -11.266 1.00 65.94 566 LYS A N 1
ATOM 4202 C CA . LYS A 1 566 ? 9.764 -15.487 -10.764 1.00 65.94 566 LYS A CA 1
ATOM 4203 C C . LYS A 1 566 ? 8.446 -16.254 -10.808 1.00 65.94 566 LYS A C 1
ATOM 4205 O O . LYS A 1 566 ? 7.661 -16.127 -9.872 1.00 65.94 566 LYS A O 1
ATOM 4210 N N . ILE A 1 567 ? 8.222 -17.084 -11.827 1.00 66.00 567 ILE A N 1
ATOM 4211 C CA . ILE A 1 567 ? 7.073 -18.001 -11.884 1.00 66.00 567 ILE A CA 1
ATOM 4212 C C . ILE A 1 567 ? 7.169 -19.048 -10.763 1.00 66.00 567 ILE A C 1
ATOM 4214 O O . ILE A 1 567 ? 6.174 -19.316 -10.093 1.00 66.00 567 ILE A O 1
ATOM 4218 N N . ALA A 1 568 ? 8.361 -19.590 -10.498 1.00 69.38 568 ALA A N 1
ATOM 4219 C CA . ALA A 1 568 ? 8.581 -20.535 -9.405 1.00 69.38 568 ALA A CA 1
ATOM 4220 C C . ALA A 1 568 ? 8.384 -19.888 -8.020 1.00 69.38 568 ALA A C 1
ATOM 4222 O O . ALA A 1 568 ? 7.738 -20.484 -7.160 1.00 69.38 568 ALA A O 1
ATOM 4223 N N . GLN A 1 569 ? 8.865 -18.655 -7.814 1.00 70.44 569 GLN A N 1
ATOM 4224 C CA . GLN A 1 569 ? 8.604 -17.882 -6.591 1.00 70.44 569 GLN A CA 1
ATOM 4225 C C . GLN A 1 569 ? 7.112 -17.587 -6.408 1.00 70.44 569 GLN A C 1
ATOM 4227 O O . GLN A 1 569 ? 6.598 -17.718 -5.301 1.00 70.44 569 GLN A O 1
ATOM 4232 N N . ALA A 1 570 ? 6.398 -17.226 -7.478 1.00 62.34 570 ALA A N 1
ATOM 4233 C CA . ALA A 1 570 ? 4.955 -17.005 -7.416 1.00 62.34 570 ALA A CA 1
ATOM 4234 C C . ALA A 1 570 ? 4.199 -18.289 -7.028 1.00 62.34 570 ALA A C 1
ATOM 4236 O O . ALA A 1 570 ? 3.329 -18.242 -6.162 1.00 62.34 570 ALA A O 1
ATOM 4237 N N . ALA A 1 571 ? 4.586 -19.440 -7.587 1.00 68.12 571 ALA A N 1
ATOM 4238 C CA . ALA A 1 571 ? 4.008 -20.735 -7.231 1.00 68.12 571 ALA A CA 1
ATOM 4239 C C . ALA A 1 571 ? 4.319 -21.150 -5.778 1.00 68.12 571 ALA A C 1
ATOM 4241 O O . ALA A 1 571 ? 3.468 -21.734 -5.109 1.00 68.12 571 ALA A O 1
ATOM 4242 N N . GLN A 1 572 ? 5.511 -20.829 -5.261 1.00 71.12 572 GLN A N 1
ATOM 4243 C CA . GLN A 1 572 ? 5.852 -21.052 -3.850 1.00 71.12 572 GLN A CA 1
ATOM 4244 C C . GLN A 1 572 ? 5.006 -20.187 -2.912 1.00 71.12 572 GLN A C 1
ATOM 4246 O O . GLN A 1 572 ? 4.455 -20.710 -1.948 1.00 71.12 572 GLN A O 1
ATOM 4251 N N . LEU A 1 573 ? 4.845 -18.898 -3.220 1.00 69.62 573 LEU A N 1
ATOM 4252 C CA . LEU A 1 573 ? 4.010 -17.990 -2.430 1.00 69.62 573 LEU A CA 1
ATOM 4253 C C . LEU A 1 573 ? 2.533 -18.409 -2.443 1.00 69.62 573 LEU A C 1
ATOM 4255 O O . LEU A 1 573 ? 1.848 -18.288 -1.430 1.00 69.62 573 LEU A O 1
ATOM 4259 N N . GLU A 1 574 ? 2.036 -18.929 -3.566 1.00 67.88 574 GLU A N 1
ATOM 4260 C CA . GLU A 1 574 ? 0.681 -19.479 -3.651 1.00 67.88 574 GLU A CA 1
ATOM 4261 C C . GLU A 1 574 ? 0.534 -20.750 -2.799 1.00 67.88 574 GLU A C 1
ATOM 4263 O O . GLU A 1 574 ? -0.435 -20.882 -2.051 1.00 67.88 574 GLU A O 1
ATOM 4268 N N . HIS A 1 575 ? 1.542 -21.630 -2.808 1.00 76.38 575 HIS A N 1
ATOM 4269 C CA . HIS A 1 575 ? 1.570 -22.806 -1.939 1.00 76.38 575 HIS A CA 1
ATOM 4270 C C . HIS A 1 575 ? 1.611 -22.438 -0.447 1.00 76.38 575 HIS A C 1
ATOM 4272 O O . HIS A 1 575 ? 0.890 -23.034 0.353 1.00 76.38 575 HIS A O 1
ATOM 4278 N N . GLU A 1 576 ? 2.410 -21.441 -0.062 1.00 71.44 576 GLU A N 1
ATOM 4279 C CA . GLU A 1 576 ? 2.458 -20.923 1.310 1.00 71.44 576 GLU A CA 1
ATOM 4280 C C . GLU A 1 576 ? 1.126 -20.291 1.723 1.00 71.44 576 GLU A C 1
ATOM 4282 O O . GLU A 1 576 ? 0.637 -20.553 2.822 1.00 71.44 576 GLU A O 1
ATOM 4287 N N . ARG A 1 577 ? 0.482 -19.523 0.835 1.00 70.56 577 ARG A N 1
ATOM 4288 C CA . ARG A 1 577 ? -0.844 -18.947 1.094 1.00 70.56 577 ARG A CA 1
ATOM 4289 C C . ARG A 1 577 ? -1.888 -20.037 1.338 1.00 70.56 577 ARG A C 1
ATOM 4291 O O . ARG A 1 577 ? -2.691 -19.912 2.260 1.00 70.56 577 ARG A O 1
ATOM 4298 N N . ASP A 1 578 ? -1.861 -21.111 0.555 1.00 73.25 578 ASP A N 1
ATOM 4299 C CA . ASP A 1 578 ? -2.782 -22.237 0.712 1.00 73.25 578 ASP A CA 1
ATOM 4300 C C . ASP A 1 578 ? -2.495 -23.054 1.987 1.00 73.25 578 ASP A C 1
ATOM 4302 O O . ASP A 1 578 ? -3.423 -23.556 2.629 1.00 73.25 578 ASP A O 1
ATOM 4306 N N . GLN A 1 579 ? -1.230 -23.159 2.409 1.00 76.81 579 GLN A N 1
ATOM 4307 C CA . GLN A 1 579 ? -0.871 -23.751 3.703 1.00 76.81 579 GLN A CA 1
ATOM 4308 C C . GLN A 1 579 ? -1.352 -22.893 4.877 1.00 76.81 579 GLN A C 1
ATOM 4310 O O . GLN A 1 579 ? -1.937 -23.430 5.818 1.00 76.81 579 GLN A O 1
ATOM 4315 N N . ILE A 1 580 ? -1.171 -21.571 4.804 1.00 71.62 580 ILE A N 1
ATOM 4316 C CA . ILE A 1 580 ? -1.667 -20.629 5.815 1.00 71.62 580 ILE A CA 1
ATOM 4317 C C . ILE A 1 580 ? -3.197 -20.682 5.883 1.00 71.62 580 ILE A C 1
ATOM 4319 O O . ILE A 1 580 ? -3.749 -20.726 6.979 1.00 71.62 580 ILE A O 1
ATOM 4323 N N . ALA A 1 581 ? -3.893 -20.754 4.744 1.00 66.75 581 ALA A N 1
ATOM 4324 C CA . ALA A 1 581 ? -5.349 -20.893 4.707 1.00 66.75 581 ALA A CA 1
ATOM 4325 C C . ALA A 1 581 ? -5.824 -22.178 5.411 1.00 66.75 581 ALA A C 1
ATOM 4327 O O . ALA A 1 581 ? -6.736 -22.122 6.235 1.00 66.75 581 ALA A O 1
ATOM 4328 N N . LYS A 1 582 ? -5.154 -23.316 5.174 1.00 77.94 582 LYS A N 1
ATOM 4329 C CA . LYS A 1 582 ? -5.441 -24.579 5.879 1.00 77.94 582 LYS A CA 1
ATOM 4330 C C . LYS A 1 582 ? -5.150 -24.506 7.377 1.00 77.94 582 LYS A C 1
ATOM 4332 O O . LYS A 1 582 ? -5.921 -25.042 8.170 1.00 77.94 582 LYS A O 1
ATOM 4337 N N . GLN A 1 583 ? -4.058 -23.855 7.779 1.00 75.31 583 GLN A N 1
ATOM 4338 C CA . GLN A 1 583 ? -3.734 -23.652 9.195 1.00 75.31 583 GLN A CA 1
ATOM 4339 C C . GLN A 1 583 ? -4.766 -22.755 9.884 1.00 75.31 583 GLN A C 1
ATOM 4341 O O . GLN A 1 583 ? -5.165 -23.041 11.011 1.00 75.31 583 GLN A O 1
ATOM 4346 N N . LEU A 1 584 ? -5.240 -21.710 9.200 1.00 69.50 584 LEU A N 1
ATOM 4347 C CA . LEU A 1 584 ? -6.277 -20.820 9.712 1.00 69.50 584 LEU A CA 1
ATOM 4348 C C . LEU A 1 584 ? -7.606 -21.565 9.884 1.00 69.50 584 LEU A C 1
ATOM 4350 O O . LEU A 1 584 ? -8.249 -21.427 10.918 1.00 69.50 584 LEU A O 1
ATOM 4354 N N . GLU A 1 585 ? -7.990 -22.396 8.914 1.00 73.38 585 GLU A N 1
ATOM 4355 C CA . GLU A 1 585 ? -9.196 -23.228 8.983 1.00 73.38 585 GLU A CA 1
ATOM 4356 C C . GLU A 1 585 ? -9.114 -24.269 10.115 1.00 73.38 585 GLU A C 1
ATOM 4358 O O . GLU A 1 585 ? -10.075 -24.460 10.862 1.00 73.38 585 GLU A O 1
ATOM 4363 N N . GLN A 1 586 ? -7.946 -24.888 10.319 1.00 76.69 586 GLN A N 1
ATOM 4364 C CA . GLN A 1 586 ? -7.704 -25.771 11.464 1.00 76.69 586 GLN A CA 1
ATOM 4365 C C . GLN A 1 586 ? -7.782 -25.026 12.801 1.00 76.69 586 GLN A C 1
ATOM 4367 O O . GLN A 1 586 ? -8.420 -25.524 13.729 1.00 76.69 586 GLN A O 1
ATOM 4372 N N . ALA A 1 587 ? -7.184 -23.838 12.903 1.00 67.81 587 ALA A N 1
ATOM 4373 C CA . ALA A 1 587 ? -7.245 -23.013 14.108 1.00 67.81 587 ALA A CA 1
ATOM 4374 C C . ALA A 1 587 ? -8.681 -22.555 14.413 1.00 67.81 587 ALA A C 1
ATOM 4376 O O . ALA A 1 587 ? -9.088 -22.534 15.573 1.00 67.81 587 ALA A O 1
ATOM 4377 N N . LEU A 1 588 ? -9.472 -22.247 13.382 1.00 67.88 588 LEU A N 1
ATOM 4378 C CA . LEU A 1 588 ? -10.866 -21.833 13.527 1.00 67.88 588 LEU A CA 1
ATOM 4379 C C . LEU A 1 588 ? -11.751 -22.995 13.997 1.00 67.88 588 LEU A C 1
ATOM 4381 O O . LEU A 1 588 ? -12.544 -22.821 14.921 1.00 67.88 588 LEU A O 1
ATOM 4385 N N . ASN A 1 589 ? -11.547 -24.196 13.448 1.00 74.31 589 ASN A N 1
ATOM 4386 C CA . ASN A 1 589 ? -12.215 -25.411 13.920 1.00 74.31 589 ASN A CA 1
ATOM 4387 C C . ASN A 1 589 ? -11.818 -25.761 15.363 1.00 74.31 589 ASN A C 1
ATOM 4389 O O . ASN A 1 589 ? -12.679 -26.100 16.174 1.00 74.31 589 ASN A O 1
ATOM 4393 N N . GLN A 1 590 ? -10.538 -25.636 15.727 1.00 74.19 590 GLN A N 1
ATOM 4394 C CA . GLN A 1 590 ? -10.084 -25.846 17.107 1.00 74.19 590 GLN A CA 1
ATOM 4395 C C . GLN A 1 590 ? -10.703 -24.828 18.071 1.00 74.19 590 GLN A C 1
ATOM 4397 O O . GLN A 1 590 ? -11.207 -25.222 19.120 1.00 74.19 590 GLN A O 1
ATOM 4402 N N . ALA A 1 591 ? -10.745 -23.547 17.698 1.00 66.25 591 ALA A N 1
ATOM 4403 C CA . ALA A 1 591 ? -11.369 -22.500 18.505 1.00 66.25 591 ALA A CA 1
ATOM 4404 C C . ALA A 1 591 ? -12.882 -22.721 18.677 1.00 66.25 591 ALA A C 1
ATOM 4406 O O . ALA A 1 591 ? -13.408 -22.529 19.771 1.00 66.25 591 ALA A O 1
ATOM 4407 N N . GLN A 1 592 ? -13.583 -23.176 17.634 1.00 68.62 592 GLN A N 1
ATOM 4408 C CA . GLN A 1 592 ? -15.000 -23.544 17.722 1.00 68.62 592 GLN A CA 1
ATOM 4409 C C . GLN A 1 592 ? -15.228 -24.760 18.626 1.00 68.62 592 GLN A C 1
ATOM 4411 O O . GLN A 1 592 ? -16.173 -24.769 19.413 1.00 68.62 592 GLN A O 1
ATOM 4416 N N . THR A 1 593 ? -14.344 -25.758 18.559 1.00 75.06 593 THR A N 1
ATOM 4417 C CA . THR A 1 593 ? -14.421 -26.953 19.414 1.00 75.06 593 THR A CA 1
ATOM 4418 C C . THR A 1 593 ? -14.194 -26.579 20.879 1.00 75.06 593 THR A C 1
ATOM 4420 O O . THR A 1 593 ? -15.003 -26.930 21.732 1.00 75.06 593 THR A O 1
ATOM 4423 N N . GLN A 1 594 ? -13.170 -25.769 21.163 1.00 71.38 594 GLN A N 1
ATOM 4424 C CA . GLN A 1 594 ? -12.882 -25.267 22.509 1.00 71.38 594 GLN A CA 1
ATOM 4425 C C . GLN A 1 594 ? -14.000 -24.371 23.048 1.00 71.38 594 GLN A C 1
ATOM 4427 O O . GLN A 1 594 ? -14.348 -24.478 24.218 1.00 71.38 594 GLN A O 1
ATOM 4432 N N . ALA A 1 595 ? -14.606 -23.520 22.215 1.00 64.50 595 ALA A N 1
ATOM 4433 C CA . ALA A 1 595 ? -15.764 -22.722 22.614 1.00 64.50 595 ALA A CA 1
ATOM 4434 C C . ALA A 1 595 ? -16.981 -23.606 22.948 1.00 64.50 595 ALA A C 1
ATOM 4436 O O . ALA A 1 595 ? -17.694 -23.328 23.912 1.00 64.50 595 ALA A O 1
ATOM 4437 N N . GLY A 1 596 ? -17.191 -24.691 22.195 1.00 71.44 596 GLY A N 1
ATOM 4438 C CA . GLY A 1 596 ? -18.216 -25.696 22.482 1.00 71.44 596 GLY A CA 1
ATOM 4439 C C . GLY A 1 596 ? -17.964 -26.448 23.792 1.00 71.44 596 GLY A C 1
ATOM 4440 O O . GLY A 1 596 ? -18.882 -26.600 24.597 1.00 71.44 596 GLY A O 1
ATOM 4441 N N . GLU A 1 597 ? -16.720 -26.856 24.045 1.00 75.06 597 GLU A N 1
ATOM 4442 C CA . GLU A 1 597 ? -16.308 -27.498 25.300 1.00 75.06 597 GLU A CA 1
ATOM 4443 C C . GLU A 1 597 ? -16.441 -26.550 26.498 1.00 75.06 597 GLU A C 1
ATOM 4445 O O . GLU A 1 597 ? -16.935 -26.958 27.548 1.00 75.06 597 GLU A O 1
ATOM 4450 N N . LEU A 1 598 ? -16.084 -25.269 26.347 1.00 71.12 598 LEU A N 1
ATOM 4451 C CA . LEU A 1 598 ? -16.224 -24.271 27.411 1.00 71.12 598 LEU A CA 1
ATOM 4452 C C . LEU A 1 598 ? -17.697 -23.994 27.738 1.00 71.12 598 LEU A C 1
ATOM 4454 O O . LEU A 1 598 ? -18.054 -23.879 28.908 1.00 71.12 598 LEU A O 1
ATOM 4458 N N . ALA A 1 599 ? -18.558 -23.938 26.718 1.00 69.69 599 ALA A N 1
ATOM 4459 C CA . ALA A 1 599 ? -19.999 -23.789 26.896 1.00 69.69 599 ALA A CA 1
ATOM 4460 C C . ALA A 1 599 ? -20.616 -25.016 27.589 1.00 69.69 599 ALA A C 1
ATOM 4462 O O . ALA A 1 599 ? -21.463 -24.865 28.471 1.00 69.69 599 ALA A O 1
ATOM 4463 N N . GLN A 1 600 ? -20.163 -26.230 27.252 1.00 73.31 600 GLN A N 1
ATOM 4464 C CA . GLN A 1 600 ? -20.569 -27.451 27.955 1.00 73.31 600 GLN A CA 1
ATOM 4465 C C . GLN A 1 600 ? -20.060 -27.476 29.400 1.00 73.31 600 GLN A C 1
ATOM 4467 O O . GLN A 1 600 ? -20.825 -27.817 30.301 1.00 73.31 600 GLN A O 1
ATOM 4472 N N . ALA A 1 601 ? -18.815 -27.066 29.646 1.00 70.25 601 ALA A N 1
ATOM 4473 C CA . ALA A 1 601 ? -18.253 -26.963 30.988 1.00 70.25 601 ALA A CA 1
ATOM 4474 C C . ALA A 1 601 ? -19.000 -25.922 31.835 1.00 70.25 601 ALA A C 1
ATOM 4476 O O . ALA A 1 601 ? -19.330 -26.197 32.987 1.00 70.25 601 ALA A O 1
ATOM 4477 N N . GLN A 1 602 ? -19.351 -24.762 31.271 1.00 70.38 602 GLN A N 1
ATOM 4478 C CA . GLN A 1 602 ? -20.186 -23.762 31.944 1.00 70.38 602 GLN A CA 1
ATOM 4479 C C . GLN A 1 602 ? -21.595 -24.290 32.226 1.00 70.38 602 GLN A C 1
ATOM 4481 O O . GLN A 1 602 ? -22.103 -24.095 33.327 1.00 70.38 602 GLN A O 1
ATOM 4486 N N . ALA A 1 603 ? -22.210 -25.014 31.288 1.00 70.94 603 ALA A N 1
ATOM 4487 C CA . ALA A 1 603 ? -23.514 -25.636 31.507 1.00 70.94 603 ALA A CA 1
ATOM 4488 C C . ALA A 1 603 ? -23.468 -26.694 32.624 1.00 70.94 603 ALA A C 1
ATOM 4490 O O . ALA A 1 603 ? -24.347 -26.714 33.484 1.00 70.94 603 ALA A O 1
ATOM 4491 N N . GLN A 1 604 ? -22.424 -27.529 32.662 1.00 75.81 604 GLN A N 1
ATOM 4492 C CA . GLN A 1 604 ? -22.205 -28.505 33.735 1.00 75.81 604 GLN A CA 1
ATOM 4493 C C . GLN A 1 604 ? -21.930 -27.828 35.084 1.00 75.81 604 GLN A C 1
ATOM 4495 O O . GLN A 1 604 ? -22.441 -28.280 36.104 1.00 75.81 604 GLN A O 1
ATOM 4500 N N . THR A 1 605 ? -21.184 -26.722 35.094 1.00 70.31 605 THR A N 1
ATOM 4501 C CA . THR A 1 605 ? -20.895 -25.950 36.313 1.00 70.31 605 THR A CA 1
ATOM 4502 C C . THR A 1 605 ? -22.161 -25.291 36.858 1.00 70.31 605 THR A C 1
ATOM 4504 O O . THR A 1 605 ? -22.420 -25.368 38.055 1.00 70.31 605 THR A O 1
ATOM 4507 N N . ASN A 1 606 ? -23.000 -24.722 35.989 1.00 74.38 606 ASN A N 1
ATOM 4508 C CA . ASN A 1 606 ? -24.286 -24.143 36.377 1.00 74.38 606 ASN A CA 1
ATOM 4509 C C . ASN A 1 606 ? -25.265 -25.212 36.885 1.00 74.38 606 ASN A C 1
ATOM 4511 O O . ASN A 1 606 ? -25.980 -24.972 37.855 1.00 74.38 606 ASN A O 1
ATOM 4515 N N . LEU A 1 607 ? -25.267 -26.406 36.280 1.00 77.44 607 LEU A N 1
ATOM 4516 C CA . LEU A 1 607 ? -26.066 -27.535 36.758 1.00 77.44 607 LEU A CA 1
ATOM 4517 C C . LEU A 1 607 ? -25.588 -28.018 38.139 1.00 77.44 607 LEU A C 1
ATOM 4519 O O . LEU A 1 607 ? -26.406 -28.280 39.015 1.00 77.44 607 LEU A O 1
ATOM 4523 N N . ALA A 1 608 ? -24.271 -28.093 38.354 1.00 72.69 608 ALA A N 1
ATOM 4524 C CA . ALA A 1 608 ? -23.689 -28.462 39.642 1.00 72.69 608 ALA A CA 1
ATOM 4525 C C . ALA A 1 608 ? -23.974 -27.413 40.730 1.00 72.69 608 ALA A C 1
ATOM 4527 O O . ALA A 1 608 ? -24.304 -27.776 41.854 1.00 72.69 608 ALA A O 1
ATOM 4528 N N . LEU A 1 609 ? -23.909 -26.120 40.400 1.00 72.19 609 LEU A N 1
ATOM 4529 C CA . LEU A 1 609 ? -24.286 -25.027 41.304 1.00 72.19 609 LEU A CA 1
ATOM 4530 C C . LEU A 1 609 ? -25.765 -25.094 41.697 1.00 72.19 609 LEU A C 1
ATOM 4532 O O . LEU A 1 609 ? -26.076 -24.968 42.878 1.00 72.19 609 LEU A O 1
ATOM 4536 N N . ALA A 1 610 ? -26.659 -25.361 40.742 1.00 72.19 610 ALA A N 1
ATOM 4537 C CA . ALA A 1 610 ? -28.081 -25.544 41.024 1.00 72.19 610 ALA A CA 1
ATOM 4538 C C . ALA A 1 610 ? -28.331 -26.750 41.949 1.00 72.19 610 ALA A C 1
ATOM 4540 O O . ALA A 1 610 ? -29.092 -26.643 42.905 1.00 72.19 610 ALA A O 1
ATOM 4541 N N . GLN A 1 611 ? -27.631 -27.868 41.726 1.00 76.31 611 GLN A N 1
ATOM 4542 C CA . GLN A 1 611 ? -27.709 -29.048 42.597 1.00 76.31 611 GLN A CA 1
ATOM 4543 C C . GLN A 1 611 ? -27.156 -28.786 44.006 1.00 76.31 611 GLN A C 1
ATOM 4545 O O . GLN A 1 611 ? -27.682 -29.319 44.981 1.00 76.31 611 GLN A O 1
ATOM 4550 N N . ILE A 1 612 ? -26.100 -27.975 44.135 1.00 75.94 612 ILE A N 1
ATOM 4551 C CA . ILE A 1 612 ? -25.558 -27.568 45.439 1.00 75.94 612 ILE A CA 1
ATOM 4552 C C . ILE A 1 612 ? -26.564 -26.681 46.176 1.00 75.94 612 ILE A C 1
ATOM 4554 O O . ILE A 1 612 ? -26.828 -26.935 47.346 1.00 75.94 612 ILE A O 1
ATOM 4558 N N . GLN A 1 613 ? -27.178 -25.709 45.498 1.00 73.06 613 GLN A N 1
ATOM 4559 C CA . GLN A 1 613 ? -28.199 -24.841 46.094 1.00 73.06 613 GLN A CA 1
ATOM 4560 C C . GLN A 1 613 ? -29.445 -25.620 46.532 1.00 73.06 613 GLN A C 1
ATOM 4562 O O . GLN A 1 613 ? -29.977 -25.374 47.613 1.00 73.06 613 GLN A O 1
ATOM 4567 N N . GLU A 1 614 ? -29.884 -26.594 45.734 1.00 73.69 614 GLU A N 1
ATOM 4568 C CA . GLU A 1 614 ? -30.999 -27.479 46.084 1.00 73.69 614 GLU A CA 1
ATOM 4569 C C . GLU A 1 614 ? -30.666 -28.322 47.328 1.00 73.69 614 GLU A C 1
ATOM 4571 O O . GLU A 1 614 ? -31.454 -28.386 48.272 1.00 73.69 614 GLU A O 1
ATOM 4576 N N . LYS A 1 615 ? -29.445 -28.873 47.402 1.00 74.12 615 LYS A N 1
ATOM 4577 C CA . LYS A 1 615 ? -28.969 -29.592 48.593 1.00 74.12 615 LYS A CA 1
ATOM 4578 C C . LYS A 1 615 ? -28.794 -28.704 49.822 1.00 74.12 615 LYS A C 1
ATOM 4580 O O . LYS A 1 615 ? -29.034 -29.170 50.933 1.00 74.12 615 LYS A O 1
ATOM 4585 N N . GLU A 1 616 ? -28.368 -27.457 49.657 1.00 71.69 616 GLU A N 1
ATOM 4586 C CA . GLU A 1 616 ? -28.271 -26.493 50.757 1.00 71.69 616 GLU A CA 1
ATOM 4587 C C . GLU A 1 616 ? -29.657 -26.121 51.294 1.00 71.69 616 GLU A C 1
ATOM 4589 O O . GLU A 1 616 ? -29.834 -26.057 52.510 1.00 71.69 616 GLU A O 1
ATOM 4594 N N . GLN A 1 617 ? -30.657 -25.960 50.422 1.00 72.25 617 GLN A N 1
ATOM 4595 C CA . GLN A 1 617 ? -32.045 -25.735 50.836 1.00 72.25 617 GLN A CA 1
ATOM 4596 C C . GLN A 1 617 ? -32.642 -26.948 51.557 1.00 72.25 617 GLN A C 1
ATOM 4598 O O . GLN A 1 617 ? -33.288 -26.775 52.592 1.00 72.25 617 GLN A O 1
ATOM 4603 N N . GLU A 1 618 ? -32.387 -28.171 51.082 1.00 73.62 618 GLU A N 1
ATOM 4604 C CA . GLU A 1 618 ? -32.794 -29.395 51.787 1.00 73.62 618 GLU A CA 1
ATOM 4605 C C . GLU A 1 618 ? -32.120 -29.516 53.161 1.00 73.62 618 GLU A C 1
ATOM 4607 O O . GLU A 1 618 ? -32.773 -29.861 54.149 1.00 73.62 618 GLU A O 1
ATOM 4612 N N . LEU A 1 619 ? -30.824 -29.197 53.256 1.00 70.44 619 LEU A N 1
ATOM 4613 C CA . LEU A 1 619 ? -30.089 -29.243 54.519 1.00 70.44 619 LEU A CA 1
ATOM 4614 C C . LEU A 1 619 ? -30.598 -28.180 55.503 1.00 70.44 619 LEU A C 1
ATOM 4616 O O . LEU A 1 619 ? -30.768 -28.477 56.685 1.00 70.44 619 LEU A O 1
ATOM 4620 N N . ALA A 1 620 ? -30.881 -26.967 55.023 1.00 74.44 620 ALA A N 1
ATOM 4621 C CA . ALA A 1 620 ? -31.447 -25.888 55.826 1.00 74.44 620 ALA A CA 1
ATOM 4622 C C . ALA A 1 620 ? -32.866 -26.226 56.315 1.00 74.44 620 ALA A C 1
ATOM 4624 O O . ALA A 1 620 ? -33.185 -26.003 57.485 1.00 74.44 620 ALA A O 1
ATOM 4625 N N . ALA A 1 621 ? -33.699 -26.831 55.463 1.00 74.75 621 ALA A N 1
ATOM 4626 C CA . ALA A 1 621 ? -35.026 -27.308 55.845 1.00 74.75 621 ALA A CA 1
ATOM 4627 C C . ALA A 1 621 ? -34.944 -28.415 56.912 1.00 74.75 621 ALA A C 1
ATOM 4629 O O . ALA A 1 621 ? -35.632 -28.339 57.932 1.00 74.75 621 ALA A O 1
ATOM 4630 N N . ALA A 1 622 ? -34.043 -29.388 56.738 1.00 74.00 622 ALA A N 1
ATOM 4631 C CA . ALA A 1 622 ? -33.817 -30.460 57.707 1.00 74.00 622 ALA A CA 1
ATOM 4632 C C . ALA A 1 622 ? -33.260 -29.940 59.047 1.00 74.00 622 ALA A C 1
ATOM 4634 O O . ALA A 1 622 ? -33.641 -30.427 60.114 1.00 74.00 622 ALA A O 1
ATOM 4635 N N . GLN A 1 623 ? -32.383 -28.932 59.018 1.00 72.38 623 GLN A N 1
ATOM 4636 C CA . GLN A 1 623 ? -31.862 -28.283 60.224 1.00 72.38 623 GLN A CA 1
ATOM 4637 C C . GLN A 1 623 ? -32.945 -27.489 60.961 1.00 72.38 623 GLN A C 1
ATOM 4639 O O . GLN A 1 623 ? -33.060 -27.624 62.179 1.00 72.38 623 GLN A O 1
ATOM 4644 N N . ALA A 1 624 ? -33.789 -26.739 60.248 1.00 73.94 624 ALA A N 1
ATOM 4645 C CA . ALA A 1 624 ? -34.915 -26.020 60.842 1.00 73.94 624 ALA A CA 1
ATOM 4646 C C . ALA A 1 624 ? -35.939 -26.978 61.477 1.00 73.94 624 ALA A C 1
ATOM 4648 O O . ALA A 1 624 ? -36.503 -26.697 62.538 1.00 73.94 624 ALA A O 1
ATOM 4649 N N . GLU A 1 625 ? -36.167 -28.139 60.863 1.00 72.81 625 GLU A N 1
ATOM 4650 C CA . GLU A 1 625 ? -37.056 -29.166 61.402 1.00 72.81 625 GLU A CA 1
ATOM 4651 C C . GLU A 1 625 ? -36.453 -29.856 62.639 1.00 72.81 625 GLU A C 1
ATOM 4653 O O . GLU A 1 625 ? -37.142 -30.043 63.646 1.00 72.81 625 GLU A O 1
ATOM 4658 N N . ALA A 1 626 ? -35.144 -30.128 62.631 1.00 72.00 626 ALA A N 1
ATOM 4659 C CA . ALA A 1 626 ? -34.418 -30.641 63.792 1.00 72.00 626 ALA A CA 1
ATOM 4660 C C . ALA A 1 626 ? -34.374 -29.634 64.957 1.00 72.00 626 ALA A C 1
ATOM 4662 O O . ALA A 1 626 ? -34.506 -30.026 66.120 1.00 72.00 626 ALA A O 1
ATOM 4663 N N . GLU A 1 627 ? -34.229 -28.336 64.679 1.00 73.12 627 GLU A N 1
ATOM 4664 C CA . GLU A 1 627 ? -34.311 -27.283 65.697 1.00 73.12 627 GLU A CA 1
ATOM 4665 C C . GLU A 1 627 ? -35.716 -27.157 66.281 1.00 73.12 627 GLU A C 1
ATOM 4667 O O . GLU A 1 627 ? -35.852 -27.049 67.501 1.00 73.12 627 GLU A O 1
ATOM 4672 N N . ARG A 1 628 ? -36.770 -27.268 65.462 1.00 74.69 628 ARG A N 1
ATOM 4673 C CA . ARG A 1 628 ? -38.154 -27.332 65.960 1.00 74.69 628 ARG A CA 1
ATOM 4674 C C . ARG A 1 628 ? -38.364 -28.529 66.884 1.00 74.69 628 ARG A C 1
ATOM 4676 O O . ARG A 1 628 ? -38.934 -28.369 67.961 1.00 74.69 628 ARG A O 1
ATOM 4683 N N . GLN A 1 629 ? -37.857 -29.707 66.522 1.00 73.88 629 GLN A N 1
ATOM 4684 C CA . GLN A 1 629 ? -37.940 -30.899 67.373 1.00 73.88 629 GLN A CA 1
ATOM 4685 C C . GLN A 1 629 ? -37.149 -30.735 68.681 1.00 73.88 629 GLN A C 1
ATOM 4687 O O . GLN A 1 629 ? -37.639 -31.099 69.752 1.00 73.88 629 GLN A O 1
ATOM 4692 N N . ARG A 1 630 ? -35.957 -30.127 68.634 1.00 73.62 630 ARG A N 1
ATOM 4693 C CA . ARG A 1 630 ? -35.168 -29.812 69.837 1.00 73.62 630 ARG A CA 1
ATOM 4694 C C . ARG A 1 630 ? -35.849 -28.778 70.728 1.00 73.62 630 ARG A C 1
ATOM 4696 O O . ARG A 1 630 ? -35.809 -28.935 71.944 1.00 73.62 630 ARG A O 1
ATOM 4703 N N . ALA A 1 631 ? -36.492 -27.763 70.157 1.00 71.69 631 ALA A N 1
ATOM 4704 C CA . ALA A 1 631 ? -37.237 -26.757 70.909 1.00 71.69 631 ALA A CA 1
ATOM 4705 C C . ALA A 1 631 ? -38.453 -27.366 71.625 1.00 71.69 631 ALA A C 1
ATOM 4707 O O . ALA A 1 631 ? -38.706 -27.040 72.784 1.00 71.69 631 ALA A O 1
ATOM 4708 N N . VAL A 1 632 ? -39.158 -28.301 70.978 1.00 76.56 632 VAL A N 1
ATOM 4709 C CA . VAL A 1 632 ? -40.266 -29.049 71.595 1.00 76.56 632 VAL A CA 1
ATOM 4710 C C . VAL A 1 632 ? -39.766 -29.908 72.760 1.00 76.56 632 VAL A C 1
ATOM 4712 O O . VAL A 1 632 ? -40.299 -29.808 73.865 1.00 76.56 632 VAL A O 1
ATOM 4715 N N . LEU A 1 633 ? -38.690 -30.676 72.564 1.00 72.25 633 LEU A N 1
ATOM 4716 C CA . LEU A 1 633 ? -38.095 -31.496 73.628 1.00 72.25 633 LEU A CA 1
ATOM 4717 C C . LEU A 1 633 ? -37.545 -30.643 74.785 1.00 72.25 633 LEU A C 1
ATOM 4719 O O . LEU A 1 633 ? -37.703 -31.000 75.952 1.00 72.25 633 LEU A O 1
ATOM 4723 N N . ALA A 1 634 ? -36.934 -29.493 74.490 1.00 71.62 634 ALA A N 1
ATOM 4724 C CA . ALA A 1 634 ? -36.434 -28.566 75.503 1.00 71.62 634 ALA A CA 1
ATOM 4725 C C . ALA A 1 634 ? -37.571 -27.930 76.320 1.00 71.62 634 ALA A C 1
ATOM 4727 O O . ALA A 1 634 ? -37.448 -27.800 77.540 1.00 71.62 634 ALA A O 1
ATOM 4728 N N . ALA A 1 635 ? -38.692 -27.583 75.682 1.00 71.38 635 ALA A N 1
ATOM 4729 C CA . ALA A 1 635 ? -39.879 -27.080 76.371 1.00 71.38 635 ALA A CA 1
ATOM 4730 C C . ALA A 1 635 ? -40.492 -28.140 77.305 1.00 71.38 635 ALA A C 1
ATOM 4732 O O . ALA A 1 635 ? -40.933 -27.821 78.412 1.00 71.38 635 ALA A O 1
ATOM 4733 N N . GLU A 1 636 ? -40.469 -29.409 76.900 1.00 70.94 636 GLU A N 1
ATOM 4734 C CA . GLU A 1 636 ? -40.979 -30.521 77.702 1.00 70.94 636 GLU A CA 1
ATOM 4735 C C . GLU A 1 636 ? -40.079 -30.834 78.911 1.00 70.94 636 GLU A C 1
ATOM 4737 O O . GLU A 1 636 ? -40.571 -30.982 80.034 1.00 70.94 636 GLU A O 1
ATOM 4742 N N . ILE A 1 637 ? -38.754 -30.802 78.730 1.00 72.38 637 ILE A N 1
ATOM 4743 C CA . ILE A 1 637 ? -37.779 -30.926 79.827 1.00 72.38 637 ILE A CA 1
ATOM 4744 C C . ILE A 1 637 ? -37.899 -29.748 80.810 1.00 72.38 637 ILE A C 1
ATOM 4746 O O . ILE A 1 637 ? -37.879 -29.956 82.025 1.00 72.38 637 ILE A O 1
ATOM 4750 N N . ALA A 1 638 ? -38.079 -28.517 80.322 1.00 68.19 638 ALA A N 1
ATOM 4751 C CA . ALA A 1 638 ? -38.262 -27.341 81.177 1.00 68.19 638 ALA A CA 1
ATOM 4752 C C . ALA A 1 638 ? -39.538 -27.437 82.033 1.00 68.19 638 ALA A C 1
ATOM 4754 O O . ALA A 1 638 ? -39.535 -27.052 83.207 1.00 68.19 638 ALA A O 1
ATOM 4755 N N . LYS A 1 639 ? -40.614 -28.013 81.484 1.00 69.25 639 LYS A N 1
ATOM 4756 C CA . LYS A 1 639 ? -41.860 -28.262 82.220 1.00 69.25 639 LYS A CA 1
ATOM 4757 C C . LYS A 1 639 ? -41.660 -29.283 83.349 1.00 69.25 639 LYS A C 1
ATOM 4759 O O . LYS A 1 639 ? -42.088 -29.029 84.474 1.00 69.25 639 LYS A O 1
ATOM 4764 N N . GLN A 1 640 ? -40.925 -30.368 83.092 1.00 66.38 640 GLN A N 1
ATOM 4765 C CA . GLN A 1 640 ? -40.578 -31.364 84.118 1.00 66.38 640 GLN A CA 1
ATOM 4766 C C . GLN A 1 640 ? -39.664 -30.791 85.215 1.00 66.38 640 GLN A C 1
ATOM 4768 O O . GLN A 1 640 ? -39.852 -31.066 86.402 1.00 66.38 640 GLN A O 1
ATOM 4773 N N . GLN A 1 641 ? -38.698 -29.941 84.852 1.00 60.44 641 GLN A N 1
ATOM 4774 C CA . GLN A 1 641 ? -37.819 -29.283 85.825 1.00 60.44 641 GLN A CA 1
ATOM 4775 C C . GLN A 1 641 ? -38.569 -28.271 86.709 1.00 60.44 641 GLN A C 1
ATOM 4777 O O . GLN A 1 641 ? -38.286 -28.175 87.906 1.00 60.44 641 GLN A O 1
ATOM 4782 N N . ALA A 1 642 ? -39.559 -27.560 86.162 1.00 59.06 642 ALA A N 1
ATOM 4783 C CA . ALA A 1 642 ? -40.406 -26.643 86.927 1.00 59.06 642 ALA A CA 1
ATOM 4784 C C . ALA A 1 642 ? -41.301 -27.371 87.950 1.00 59.06 642 ALA A C 1
ATOM 4786 O O . ALA A 1 642 ? -41.535 -26.856 89.047 1.00 59.06 642 ALA A O 1
ATOM 4787 N N . GLU A 1 643 ? -41.768 -28.580 87.631 1.00 58.50 643 GLU A N 1
ATOM 4788 C CA . GLU A 1 643 ? -42.520 -29.432 88.562 1.00 58.50 643 GLU A CA 1
ATOM 4789 C C . GLU A 1 643 ? -41.620 -30.013 89.667 1.00 58.50 643 GLU A C 1
ATOM 4791 O O . GLU A 1 643 ? -41.983 -29.964 90.846 1.00 58.50 643 GLU A O 1
ATOM 4796 N N . ALA A 1 644 ? -40.396 -30.439 89.334 1.00 55.84 644 ALA A N 1
ATOM 4797 C CA . ALA A 1 644 ? -39.410 -30.908 90.313 1.00 55.84 644 ALA A CA 1
ATOM 4798 C C . ALA A 1 644 ? -38.943 -29.798 91.283 1.00 55.84 644 ALA A C 1
ATOM 4800 O O . ALA A 1 644 ? -38.706 -30.047 92.469 1.00 55.84 644 ALA A O 1
ATOM 4801 N N . ALA A 1 645 ? -38.855 -28.547 90.817 1.00 55.69 645 ALA A N 1
ATOM 4802 C CA . ALA A 1 645 ? -38.480 -27.400 91.647 1.00 55.69 645 ALA A CA 1
ATOM 4803 C C . ALA A 1 645 ? -39.541 -27.040 92.707 1.00 55.69 645 ALA A C 1
ATOM 4805 O O . ALA A 1 645 ? -39.197 -26.521 93.772 1.00 55.69 645 ALA A O 1
ATOM 4806 N N . LYS A 1 646 ? -40.825 -27.343 92.464 1.00 56.50 646 LYS A N 1
ATOM 4807 C CA . LYS A 1 646 ? -41.896 -27.128 93.453 1.00 56.50 646 LYS A CA 1
ATOM 4808 C C . LYS A 1 646 ? -41.815 -28.110 94.627 1.00 56.50 646 LYS A C 1
ATOM 4810 O O . LYS A 1 646 ? -42.102 -27.707 95.749 1.00 56.50 646 LYS A O 1
ATOM 4815 N N . GLN A 1 647 ? -41.357 -29.345 94.402 1.00 56.38 647 GLN A N 1
ATOM 4816 C CA . GLN A 1 647 ? -41.186 -30.339 95.473 1.00 56.38 647 GLN A CA 1
ATOM 4817 C C . GLN A 1 647 ? -39.977 -30.042 96.382 1.00 56.38 647 GLN A C 1
ATOM 4819 O O . GLN A 1 647 ? -40.064 -30.233 97.593 1.00 56.38 647 GLN A O 1
ATOM 4824 N N . LYS A 1 648 ? -38.878 -29.489 95.843 1.00 55.47 648 LYS A N 1
ATOM 4825 C CA . LYS A 1 648 ? -37.676 -29.138 96.634 1.00 55.47 648 LYS A CA 1
ATOM 4826 C C . LYS A 1 648 ? -37.892 -28.003 97.648 1.00 55.47 648 LYS A C 1
ATOM 4828 O O . LYS A 1 648 ? -37.328 -28.047 98.739 1.00 55.47 648 LYS A O 1
ATOM 4833 N N . LYS A 1 649 ? -38.754 -27.025 97.345 1.00 54.84 649 LYS A N 1
ATOM 4834 C CA . LYS A 1 649 ? -39.046 -25.904 98.265 1.00 54.84 649 LYS A CA 1
ATOM 4835 C C . LYS A 1 649 ? -39.777 -26.331 99.543 1.00 54.84 649 LYS A C 1
ATOM 4837 O O . LYS A 1 649 ? -39.683 -25.644 100.553 1.00 54.84 649 LYS A O 1
ATOM 4842 N N . GLN A 1 650 ? -40.492 -27.456 99.519 1.00 45.22 650 GLN A N 1
ATOM 4843 C CA . GLN A 1 650 ? -41.245 -27.941 100.678 1.00 45.22 650 GLN A CA 1
ATOM 4844 C C . GLN A 1 650 ? -40.352 -28.712 101.667 1.00 45.22 650 GLN A C 1
ATOM 4846 O O . GLN A 1 650 ? -40.554 -28.615 102.875 1.00 45.22 650 GLN A O 1
ATOM 4851 N N . SER A 1 651 ? -39.316 -29.409 101.179 1.00 52.38 651 SER A N 1
ATOM 4852 C CA . SER A 1 651 ? -38.336 -30.102 102.029 1.00 52.38 651 SER A CA 1
ATOM 4853 C C . SER A 1 651 ? -37.346 -29.154 102.720 1.00 52.38 651 SER A C 1
ATOM 4855 O O . SER A 1 651 ? -36.945 -29.417 103.848 1.00 52.38 651 SER A O 1
ATOM 4857 N N . GLU A 1 652 ? -36.986 -28.026 102.097 1.00 55.22 652 GLU A N 1
ATOM 4858 C CA . GLU A 1 652 ? -36.027 -27.062 102.671 1.00 55.22 652 GLU A CA 1
ATOM 4859 C C . GLU A 1 652 ? -36.584 -26.294 103.884 1.00 55.22 652 GLU A C 1
ATOM 4861 O O . GLU A 1 652 ? -35.840 -25.993 104.818 1.00 55.22 652 GLU A O 1
ATOM 4866 N N . ILE A 1 653 ? -37.896 -26.034 103.921 1.00 55.59 653 ILE A N 1
ATOM 4867 C CA . ILE A 1 653 ? -38.551 -25.332 105.041 1.00 55.59 653 ILE A CA 1
ATOM 4868 C C . ILE A 1 653 ? -38.588 -26.209 106.308 1.00 55.59 653 ILE A C 1
ATOM 4870 O O . ILE A 1 653 ? -38.440 -25.700 107.419 1.00 55.59 653 ILE A O 1
ATOM 4874 N N . ILE A 1 654 ? -38.719 -27.533 106.158 1.00 55.34 654 ILE A N 1
ATOM 4875 C CA . ILE A 1 654 ? -38.771 -28.480 107.286 1.00 55.34 654 ILE A CA 1
ATOM 4876 C C . ILE A 1 654 ? -37.383 -28.651 107.936 1.00 55.34 654 ILE A C 1
ATOM 4878 O O . ILE A 1 654 ? -37.283 -28.747 109.159 1.00 55.34 654 ILE A O 1
ATOM 4882 N N . SER A 1 655 ? -36.297 -28.604 107.156 1.00 56.78 655 SER A N 1
ATOM 4883 C CA . SER A 1 655 ? -34.928 -28.720 107.683 1.00 56.78 655 SER A CA 1
ATOM 4884 C C . SER A 1 655 ? -34.439 -27.470 108.430 1.00 56.78 655 SER A C 1
ATOM 4886 O O . SER A 1 655 ? -33.660 -27.594 109.372 1.00 56.78 655 SER A O 1
ATOM 4888 N N . GLN A 1 656 ? -34.904 -26.268 108.075 1.00 59.28 656 GLN A N 1
ATOM 4889 C CA . GLN A 1 656 ? -34.483 -25.032 108.755 1.00 59.28 656 GLN A CA 1
ATOM 4890 C C . GLN A 1 656 ? -35.043 -24.916 110.183 1.00 59.28 656 GLN A C 1
ATOM 4892 O O . GLN A 1 656 ? -34.323 -24.498 111.089 1.00 59.28 656 GLN A O 1
ATOM 4897 N N . TYR A 1 657 ? -36.289 -25.347 110.408 1.00 55.72 657 TYR A N 1
ATOM 4898 C CA . TYR A 1 657 ? -36.920 -25.308 111.734 1.00 55.72 657 TYR A CA 1
ATOM 4899 C C . TYR A 1 657 ? -36.377 -26.374 112.698 1.00 55.72 657 TYR A C 1
ATOM 4901 O O . TYR A 1 657 ? -36.176 -26.087 113.877 1.00 55.72 657 TYR A O 1
ATOM 4909 N N . ALA A 1 658 ? -36.087 -27.585 112.211 1.00 55.31 658 ALA A N 1
ATOM 4910 C CA . ALA A 1 658 ? -35.525 -28.654 113.041 1.00 55.31 658 ALA A CA 1
ATOM 4911 C C . ALA A 1 658 ? -34.084 -28.351 113.499 1.00 55.31 658 ALA A C 1
ATOM 4913 O O . ALA A 1 658 ? -33.716 -28.643 114.638 1.00 55.31 658 ALA A O 1
ATOM 4914 N N . ASN A 1 659 ? -33.287 -27.706 112.642 1.00 54.00 659 ASN A N 1
ATOM 4915 C CA . ASN A 1 659 ? -31.894 -27.377 112.944 1.00 54.00 659 ASN A CA 1
ATOM 4916 C C . ASN A 1 659 ? -31.754 -26.221 113.947 1.00 54.00 659 ASN A C 1
ATOM 4918 O O . ASN A 1 659 ? -30.833 -26.240 114.759 1.00 54.00 659 ASN A O 1
ATOM 4922 N N . ALA A 1 660 ? -32.678 -25.254 113.950 1.00 59.28 660 ALA A N 1
ATOM 4923 C CA . ALA A 1 660 ? -32.689 -24.182 114.949 1.00 59.28 660 ALA A CA 1
ATOM 4924 C C . ALA A 1 660 ? -33.003 -24.711 116.364 1.00 59.28 660 ALA A C 1
ATOM 4926 O O . ALA A 1 660 ? -32.319 -24.356 117.322 1.00 59.28 660 ALA A O 1
ATOM 4927 N N . ALA A 1 661 ? -33.971 -25.625 116.487 1.00 57.19 661 ALA A N 1
ATOM 4928 C CA . ALA A 1 661 ? -34.355 -26.207 117.774 1.00 57.19 661 ALA A CA 1
ATOM 4929 C C . ALA A 1 661 ? -33.243 -27.075 118.398 1.00 57.19 661 ALA A C 1
ATOM 4931 O O . ALA A 1 661 ? -33.049 -27.060 119.613 1.00 57.19 661 ALA A O 1
ATOM 4932 N N . LEU A 1 662 ? -32.475 -27.806 117.581 1.00 57.84 662 LEU A N 1
ATOM 4933 C CA . LEU A 1 662 ? -31.352 -28.621 118.064 1.00 57.84 662 LEU A CA 1
ATOM 4934 C C . LEU A 1 662 ? -30.172 -27.768 118.563 1.00 57.84 662 LEU A C 1
ATOM 4936 O O . LEU A 1 662 ? -29.555 -28.126 119.567 1.00 57.84 662 LEU A O 1
ATOM 4940 N N . SER A 1 663 ? -29.892 -26.626 117.923 1.00 58.81 663 SER A N 1
ATOM 4941 C CA . SER A 1 663 ? -28.834 -25.702 118.360 1.00 58.81 663 SER A CA 1
ATOM 4942 C C . SER A 1 663 ? -29.144 -25.009 119.697 1.00 58.81 663 SER A C 1
ATOM 4944 O O . SER A 1 663 ? -28.238 -24.802 120.505 1.00 58.81 663 SER A O 1
ATOM 4946 N N . GLU A 1 664 ? -30.412 -24.706 119.992 1.00 62.91 664 GLU A N 1
ATOM 4947 C CA . GLU A 1 664 ? -30.807 -24.132 121.291 1.00 62.91 664 GLU A CA 1
ATOM 4948 C C . GLU A 1 664 ? -30.685 -25.142 122.448 1.00 62.91 664 GLU A C 1
ATOM 4950 O O . GLU A 1 664 ? -30.256 -24.795 123.555 1.00 62.91 664 GLU A O 1
ATOM 4955 N N . VAL A 1 665 ? -30.983 -26.422 122.197 1.00 66.19 665 VAL A N 1
ATOM 4956 C CA . VAL A 1 665 ? -30.826 -27.486 123.203 1.00 66.19 665 VAL A CA 1
ATOM 4957 C C . VAL A 1 665 ? -29.346 -27.737 123.519 1.00 66.19 665 VAL A C 1
ATOM 4959 O O . VAL A 1 665 ? -28.987 -27.859 124.694 1.00 66.19 665 VAL A O 1
ATOM 4962 N N . SER A 1 666 ? -28.462 -27.745 122.512 1.00 61.84 666 SER A N 1
ATOM 4963 C CA . SER A 1 666 ? -27.016 -27.908 122.735 1.00 61.84 666 SER A CA 1
ATOM 4964 C C . SER A 1 666 ? -26.393 -26.735 123.498 1.00 61.84 666 SER A C 1
ATOM 4966 O O . SER A 1 666 ? -25.576 -26.955 124.394 1.00 61.84 666 SER A O 1
ATOM 4968 N N . ALA A 1 667 ? -26.813 -25.500 123.202 1.00 60.81 667 ALA A N 1
ATOM 4969 C CA . ALA A 1 667 ? -26.389 -24.297 123.926 1.00 60.81 667 ALA A CA 1
ATOM 4970 C C . ALA A 1 667 ? -26.709 -24.393 125.427 1.00 60.81 667 ALA A C 1
ATOM 4972 O O . ALA A 1 667 ? -25.871 -24.114 126.288 1.00 60.81 667 ALA A O 1
ATOM 4973 N N . THR A 1 668 ? -27.922 -24.851 125.742 1.00 65.12 668 THR A N 1
ATOM 4974 C CA . THR A 1 668 ? -28.414 -24.950 127.120 1.00 65.12 668 THR A CA 1
ATOM 4975 C C . THR A 1 668 ? -27.685 -26.043 127.914 1.00 65.12 668 THR A C 1
ATOM 4977 O O . THR A 1 668 ? -27.323 -25.836 129.074 1.00 65.12 668 THR A O 1
ATOM 4980 N N . ALA A 1 669 ? -27.405 -27.193 127.291 1.00 66.19 669 ALA A N 1
ATOM 4981 C CA . ALA A 1 669 ? -26.680 -28.296 127.928 1.00 66.19 669 ALA A CA 1
ATOM 4982 C C . ALA A 1 669 ? -25.218 -27.936 128.256 1.00 66.19 669 ALA A C 1
ATOM 4984 O O . ALA A 1 669 ? -24.736 -28.224 129.356 1.00 66.19 669 ALA A O 1
ATOM 4985 N N . HIS A 1 670 ? -24.524 -27.251 127.341 1.00 64.75 670 HIS A N 1
ATOM 4986 C CA . HIS A 1 670 ? -23.152 -26.792 127.576 1.00 64.75 670 HIS A CA 1
ATOM 4987 C C . HIS A 1 670 ? -23.064 -25.759 128.703 1.00 64.75 670 HIS A C 1
ATOM 4989 O O . HIS A 1 670 ? -22.155 -25.832 129.535 1.00 64.75 670 HIS A O 1
ATOM 4995 N N . GLN A 1 671 ? -24.033 -24.846 128.790 1.00 63.56 671 GLN A N 1
ATOM 4996 C CA . GLN A 1 671 ? -24.093 -23.872 129.877 1.00 63.56 671 GLN A CA 1
ATOM 4997 C C . GLN A 1 671 ? -24.226 -24.559 131.249 1.00 63.56 671 GLN A C 1
ATOM 4999 O O . GLN A 1 671 ? -23.558 -24.155 132.200 1.00 63.56 671 GLN A O 1
ATOM 5004 N N . GLN A 1 672 ? -25.011 -25.638 131.358 1.00 65.44 672 GLN A N 1
ATOM 5005 C CA . GLN A 1 672 ? -25.141 -26.384 132.616 1.00 65.44 672 GLN A CA 1
ATOM 5006 C C . GLN A 1 672 ? -23.879 -27.162 133.010 1.00 65.44 672 GLN A C 1
ATOM 5008 O O . GLN A 1 672 ? -23.520 -27.172 134.188 1.00 65.44 672 GLN A O 1
ATOM 5013 N N . GLN A 1 673 ? -23.160 -27.761 132.057 1.00 68.44 673 GLN A N 1
ATOM 5014 C CA . GLN A 1 673 ? -21.884 -28.427 132.357 1.00 68.44 673 GLN A CA 1
ATOM 5015 C C . GLN A 1 673 ? -20.813 -27.444 132.838 1.00 68.44 673 GLN A C 1
ATOM 5017 O O . GLN A 1 673 ? -20.094 -27.734 133.794 1.00 68.44 673 GLN A O 1
ATOM 5022 N N . HIS A 1 674 ? -20.733 -26.263 132.220 1.00 66.12 674 HIS A N 1
ATOM 5023 C CA . HIS A 1 674 ? -19.808 -25.219 132.658 1.00 66.12 674 HIS A CA 1
ATOM 5024 C C . HIS A 1 674 ? -20.143 -24.726 134.077 1.00 66.12 674 HIS A C 1
ATOM 5026 O O . HIS A 1 674 ? -19.241 -24.468 134.875 1.00 66.12 674 HIS A O 1
ATOM 5032 N N . ILE A 1 675 ? -21.432 -24.614 134.417 1.00 64.88 675 ILE A N 1
ATOM 5033 C CA . ILE A 1 675 ? -21.879 -24.282 135.778 1.00 64.88 675 ILE A CA 1
ATOM 5034 C C . ILE A 1 675 ? -21.411 -25.350 136.778 1.00 64.88 675 ILE A C 1
ATOM 5036 O O . ILE A 1 675 ? -20.834 -24.995 137.804 1.00 64.88 675 ILE A O 1
ATOM 5040 N N . ALA A 1 676 ? -21.609 -26.635 136.470 1.00 63.69 676 ALA A N 1
ATOM 5041 C CA . ALA A 1 676 ? -21.242 -27.744 137.351 1.00 63.69 676 ALA A CA 1
ATOM 5042 C C . ALA A 1 676 ? -19.721 -27.848 137.579 1.00 63.69 676 ALA A C 1
ATOM 5044 O O . ALA A 1 676 ? -19.277 -27.882 138.724 1.00 63.69 676 ALA A O 1
ATOM 5045 N N . SER A 1 677 ? -18.914 -27.793 136.513 1.00 67.19 677 SER A N 1
ATOM 5046 C CA . SER A 1 677 ? -17.448 -27.896 136.614 1.00 67.19 677 SER A CA 1
ATOM 5047 C C . SER A 1 677 ? -16.830 -26.786 137.471 1.00 67.19 677 SER A C 1
ATOM 5049 O O . SER A 1 677 ? -15.852 -27.023 138.176 1.00 67.19 677 SER A O 1
ATOM 5051 N N . ARG A 1 678 ? -17.388 -25.568 137.433 1.00 66.38 678 ARG A N 1
ATOM 5052 C CA . ARG A 1 678 ? -16.884 -24.432 138.226 1.00 66.38 678 ARG A CA 1
ATOM 5053 C C . ARG A 1 678 ? -17.272 -24.527 139.698 1.00 66.38 678 ARG A C 1
ATOM 5055 O O . ARG A 1 678 ? -16.490 -24.127 140.560 1.00 66.38 678 ARG A O 1
ATOM 5062 N N . ILE A 1 679 ? -18.453 -25.075 139.985 1.00 66.19 679 ILE A N 1
ATOM 5063 C CA . ILE A 1 679 ? -18.855 -25.407 141.355 1.00 66.19 679 ILE A CA 1
ATOM 5064 C C . ILE A 1 679 ? -17.897 -26.466 141.928 1.00 66.19 679 ILE A C 1
ATOM 5066 O O . ILE A 1 679 ? -17.404 -26.285 143.042 1.00 66.19 679 ILE A O 1
ATOM 5070 N N . ASP A 1 680 ? -17.550 -27.496 141.150 1.00 66.31 680 ASP A N 1
ATOM 5071 C CA . ASP A 1 680 ? -16.623 -28.558 141.568 1.00 66.31 680 ASP A CA 1
ATOM 5072 C C . ASP A 1 680 ? -15.177 -28.066 141.780 1.00 66.31 680 ASP A C 1
ATOM 5074 O O . ASP A 1 680 ? -14.582 -28.365 142.819 1.00 66.31 680 ASP A O 1
ATOM 5078 N N . GLU A 1 681 ? -14.617 -27.259 140.864 1.00 67.00 681 GLU A N 1
ATOM 5079 C CA . GLU A 1 681 ? -13.291 -26.627 141.038 1.00 67.00 681 GLU A CA 1
ATOM 5080 C C . GLU A 1 681 ? -13.227 -25.822 142.343 1.00 67.00 681 GLU A C 1
ATOM 5082 O O . GLU A 1 681 ? -12.258 -25.894 143.103 1.00 67.00 681 GLU A O 1
ATOM 5087 N N . ARG A 1 682 ? -14.284 -25.065 142.648 1.00 65.62 682 ARG A N 1
ATOM 5088 C CA . ARG A 1 682 ? -14.308 -24.231 143.848 1.00 65.62 682 ARG A CA 1
ATOM 5089 C C . ARG A 1 682 ? -14.480 -25.045 145.127 1.00 65.62 682 ARG A C 1
ATOM 5091 O O . ARG A 1 682 ? -13.846 -24.715 146.129 1.00 65.62 682 ARG A O 1
ATOM 5098 N N . LEU A 1 683 ? -15.286 -26.106 145.101 1.00 64.38 683 LEU A N 1
ATOM 5099 C CA . LEU A 1 683 ? -15.410 -27.038 146.224 1.00 64.38 683 LEU A CA 1
ATOM 5100 C C . LEU A 1 683 ? -14.076 -27.734 146.533 1.00 64.38 683 LEU A C 1
ATOM 5102 O O . LEU A 1 683 ? -13.747 -27.890 147.707 1.00 64.38 683 LEU A O 1
ATOM 5106 N N . GLN A 1 684 ? -13.262 -28.066 145.523 1.00 62.78 684 GLN A N 1
ATOM 5107 C CA . GLN A 1 684 ? -11.921 -28.636 145.733 1.00 62.78 684 GLN A CA 1
ATOM 5108 C C . GLN A 1 684 ? -10.926 -27.657 146.377 1.00 62.78 684 GLN A C 1
ATOM 5110 O O . GLN A 1 684 ? -10.047 -28.080 147.129 1.00 62.78 684 GLN A O 1
ATOM 5115 N N . HIS A 1 685 ? -11.058 -26.351 146.131 1.00 60.50 685 HIS A N 1
ATOM 5116 C CA . HIS A 1 685 ? -10.184 -25.330 146.723 1.00 60.50 685 HIS A CA 1
ATOM 5117 C C . HIS A 1 685 ? -10.620 -24.859 148.121 1.00 60.50 685 HIS A C 1
ATOM 5119 O O . HIS A 1 685 ? -9.882 -24.129 148.788 1.00 60.50 685 HIS A O 1
ATOM 5125 N N . LEU A 1 686 ? -11.777 -25.309 148.613 1.00 61.88 686 LEU A N 1
ATOM 5126 C CA . LEU A 1 686 ? -12.263 -25.042 149.967 1.00 61.88 686 LEU A CA 1
ATOM 5127 C C . LEU A 1 686 ? -11.722 -26.084 150.959 1.00 61.88 686 LEU A C 1
ATOM 5129 O O . LEU A 1 686 ? -12.467 -26.850 151.566 1.00 61.88 686 LEU A O 1
ATOM 5133 N N . ASN A 1 687 ? -10.406 -26.089 151.178 1.00 53.16 687 ASN A N 1
ATOM 5134 C CA . ASN A 1 687 ? -9.817 -26.840 152.286 1.00 53.16 687 ASN A CA 1
ATOM 5135 C C . ASN A 1 687 ? -10.118 -26.123 153.611 1.00 53.16 687 ASN A C 1
ATOM 5137 O O . ASN A 1 687 ? -9.393 -25.224 154.023 1.00 53.16 687 ASN A O 1
ATOM 5141 N N . GLY A 1 688 ? -11.235 -26.517 154.232 1.00 57.06 688 GLY A N 1
ATOM 5142 C CA . GLY A 1 688 ? -11.597 -26.345 155.642 1.00 57.06 688 GLY A CA 1
ATOM 5143 C C . GLY A 1 688 ? -11.144 -25.054 156.338 1.00 57.06 688 GLY A C 1
ATOM 5144 O O . GLY A 1 688 ? -10.018 -24.994 156.825 1.00 57.06 688 GLY A O 1
ATOM 5145 N N . LYS A 1 689 ? -12.099 -24.123 156.527 1.00 54.78 689 LYS A N 1
ATOM 5146 C CA . LYS A 1 689 ? -12.094 -22.904 157.386 1.00 54.78 689 LYS A CA 1
ATOM 5147 C C . LYS A 1 689 ? -12.090 -21.557 156.647 1.00 54.78 689 LYS A C 1
ATOM 5149 O O . LYS A 1 689 ? -11.249 -20.722 156.939 1.00 54.78 689 LYS A O 1
ATOM 5154 N N . ASN A 1 690 ? -13.075 -21.304 155.781 1.00 51.72 690 ASN A N 1
ATOM 5155 C CA . ASN A 1 690 ? -13.546 -19.941 155.479 1.00 51.72 690 ASN A CA 1
ATOM 5156 C C . ASN A 1 690 ? -15.007 -19.985 154.988 1.00 51.72 690 ASN A C 1
ATOM 5158 O O . ASN A 1 690 ? -15.266 -20.328 153.840 1.00 51.72 690 ASN A O 1
ATOM 5162 N N . SER A 1 691 ? -15.963 -19.660 155.865 1.00 55.09 691 SER A N 1
ATOM 5163 C CA . SER A 1 691 ? -17.380 -19.460 155.525 1.00 55.09 691 SER A CA 1
ATOM 5164 C C . SER A 1 691 ? -17.653 -17.963 155.357 1.00 55.09 691 SER A C 1
ATOM 5166 O O . SER A 1 691 ? -17.762 -17.240 156.349 1.00 55.09 691 SER A O 1
ATOM 5168 N N . GLY A 1 692 ? -17.745 -17.489 154.117 1.00 61.75 692 GLY A N 1
ATOM 5169 C CA . GLY A 1 692 ? -18.106 -16.110 153.791 1.00 61.75 692 GLY A CA 1
ATOM 5170 C C . GLY A 1 692 ? -18.829 -16.048 152.449 1.00 61.75 692 GLY A C 1
ATOM 5171 O O . GLY A 1 692 ? -18.492 -16.816 151.547 1.00 61.75 692 GLY A O 1
ATOM 5172 N N . ALA A 1 693 ? -19.818 -15.155 152.347 1.00 60.41 693 ALA A N 1
ATOM 5173 C CA . ALA A 1 693 ? -20.593 -14.932 151.130 1.00 60.41 693 ALA A CA 1
ATOM 5174 C C . ALA A 1 693 ? -19.697 -14.406 150.005 1.00 60.41 693 ALA A C 1
ATOM 5176 O O . ALA A 1 693 ? -18.841 -13.544 150.231 1.00 60.41 693 ALA A O 1
ATOM 5177 N N . TRP A 1 694 ? -19.901 -14.906 148.793 1.00 65.31 694 TRP A N 1
ATOM 5178 C CA . TRP A 1 694 ? -19.107 -14.526 147.634 1.00 65.31 694 TRP A CA 1
ATOM 5179 C C . TRP A 1 694 ? -19.977 -14.287 146.405 1.00 65.31 694 TRP A C 1
ATOM 5181 O O . TRP A 1 694 ? -21.027 -14.892 146.232 1.00 65.31 694 TRP A O 1
ATOM 5191 N N . ALA A 1 695 ? -19.506 -13.413 145.518 1.00 62.97 695 ALA A N 1
ATOM 5192 C CA . ALA A 1 695 ? -20.100 -13.187 144.208 1.00 62.97 695 ALA A CA 1
ATOM 5193 C C . ALA A 1 695 ? -18.993 -13.218 143.154 1.00 62.97 695 ALA A C 1
ATOM 5195 O O . ALA A 1 695 ? -17.961 -12.567 143.319 1.00 62.97 695 ALA A O 1
ATOM 5196 N N . GLN A 1 696 ? -19.195 -13.976 142.081 1.00 61.91 696 GLN A N 1
ATOM 5197 C CA . GLN A 1 696 ? -18.258 -14.062 140.968 1.00 61.91 696 GLN A CA 1
ATOM 5198 C C . GLN A 1 696 ? -19.019 -13.964 139.651 1.00 61.91 696 GLN A C 1
ATOM 5200 O O . GLN A 1 696 ? -20.011 -14.659 139.447 1.00 61.91 696 GLN A O 1
ATOM 5205 N N . THR A 1 697 ? -18.560 -13.076 138.770 1.00 66.31 697 THR A N 1
ATOM 5206 C CA . THR A 1 697 ? -19.097 -12.938 137.415 1.00 66.31 697 THR A CA 1
ATOM 5207 C C . THR A 1 697 ? -18.075 -13.473 136.433 1.00 66.31 697 THR A C 1
ATOM 5209 O O . THR A 1 697 ? -17.021 -12.868 136.255 1.00 66.31 697 THR A O 1
ATOM 5212 N N . ASP A 1 698 ? -18.410 -14.581 135.787 1.00 63.28 698 ASP A N 1
ATOM 5213 C CA . ASP A 1 698 ? -17.624 -15.151 134.705 1.00 63.28 698 ASP A CA 1
ATOM 5214 C C . ASP A 1 698 ? -18.272 -14.770 133.370 1.00 63.28 698 ASP A C 1
ATOM 5216 O O . ASP A 1 698 ? -19.492 -14.820 133.201 1.00 63.28 698 ASP A O 1
ATOM 5220 N N . THR A 1 699 ? -17.447 -14.359 132.411 1.00 68.12 699 THR A N 1
ATOM 5221 C CA . THR A 1 699 ? -17.872 -14.145 131.025 1.00 68.12 699 THR A CA 1
ATOM 5222 C C . THR A 1 699 ? -17.150 -15.168 130.169 1.00 68.12 699 THR A C 1
ATOM 5224 O O . THR A 1 699 ? -15.920 -15.170 130.143 1.00 68.12 699 THR A O 1
ATOM 5227 N N . SER A 1 700 ? -17.891 -16.036 129.486 1.00 63.66 700 SER A N 1
ATOM 5228 C CA . SER A 1 700 ? -17.326 -17.000 128.546 1.00 63.66 700 SER A CA 1
ATOM 5229 C C . SER A 1 700 ? -17.906 -16.774 127.156 1.00 63.6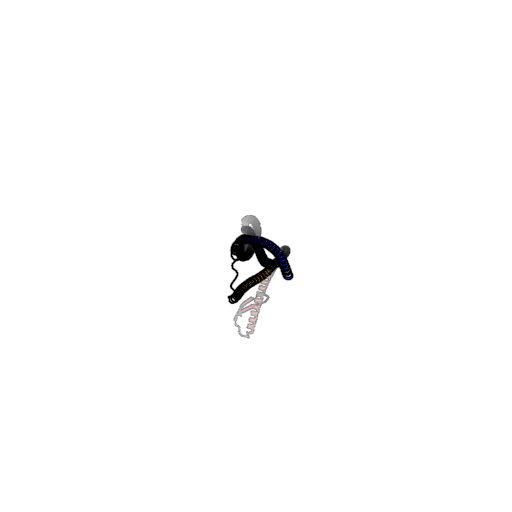6 700 SER A C 1
ATOM 5231 O O . SER A 1 700 ? -19.101 -16.521 126.987 1.00 63.66 700 SER A O 1
ATOM 5233 N N . LYS A 1 701 ? -17.022 -16.837 126.162 1.00 69.81 701 LYS A N 1
ATOM 5234 C CA . LYS A 1 701 ? -17.381 -16.850 124.748 1.00 69.81 701 LYS A CA 1
ATOM 5235 C C . LYS A 1 701 ? -17.096 -18.244 124.224 1.00 69.81 701 LYS A C 1
ATOM 5237 O O . LYS A 1 701 ? -15.943 -18.675 124.265 1.00 69.81 701 LYS A O 1
ATOM 5242 N N . THR A 1 702 ? -18.117 -18.951 123.762 1.00 65.12 702 THR A N 1
ATOM 5243 C CA . THR A 1 702 ? -17.946 -20.273 123.155 1.00 65.12 702 THR A CA 1
ATOM 5244 C C . THR A 1 702 ? -18.472 -20.257 121.733 1.00 65.12 702 THR A C 1
ATOM 5246 O O . THR A 1 702 ? -19.567 -19.774 121.448 1.00 65.12 702 THR A O 1
ATOM 5249 N N . GLN A 1 703 ? -17.661 -20.777 120.817 1.00 66.88 703 GLN A N 1
ATOM 5250 C CA . GLN A 1 703 ? -18.025 -20.907 119.417 1.00 66.88 703 GLN A CA 1
ATOM 5251 C C . GLN A 1 703 ? -18.382 -22.366 119.151 1.00 66.88 703 GLN A C 1
ATOM 5253 O O . GLN A 1 703 ? -17.541 -23.253 119.286 1.00 66.88 703 GLN A O 1
ATOM 5258 N N . HIS A 1 704 ? -19.640 -22.615 118.800 1.00 62.78 704 HIS A N 1
ATOM 5259 C CA . HIS A 1 704 ? -20.131 -23.952 118.500 1.00 62.78 704 HIS A CA 1
ATOM 5260 C C . HIS A 1 704 ? -20.154 -24.119 116.986 1.00 62.78 704 HIS A C 1
ATOM 5262 O O . HIS A 1 704 ? -20.896 -23.427 116.291 1.00 62.78 704 HIS A O 1
ATOM 5268 N N . GLN A 1 705 ? -19.323 -25.020 116.470 1.00 61.72 705 GLN A N 1
ATOM 5269 C CA . GLN A 1 705 ? -19.282 -25.378 115.054 1.00 61.72 705 GLN A CA 1
ATOM 5270 C C . GLN A 1 705 ? -19.531 -26.880 114.921 1.00 61.72 705 GLN A C 1
ATOM 5272 O O . GLN A 1 705 ? -18.948 -27.677 115.653 1.00 61.72 705 GLN A O 1
ATOM 5277 N N . SER A 1 706 ? -20.429 -27.254 114.015 1.00 59.34 706 SER A N 1
ATOM 5278 C CA . SER A 1 706 ? -20.721 -28.640 113.652 1.00 59.34 706 SER A CA 1
ATOM 5279 C C . SER A 1 706 ? -21.103 -28.684 112.182 1.00 59.34 706 SER A C 1
ATOM 5281 O O . SER A 1 706 ? -21.744 -27.761 111.686 1.00 59.34 706 SER A O 1
ATOM 5283 N N . ASP A 1 707 ? -20.769 -29.769 111.494 1.00 58.47 707 ASP A N 1
ATOM 5284 C CA . ASP A 1 707 ? -21.108 -29.945 110.078 1.00 58.47 707 ASP A CA 1
ATOM 5285 C C . ASP A 1 707 ? -22.617 -30.162 109.850 1.00 58.47 707 ASP A C 1
ATOM 5287 O O . ASP A 1 707 ? -23.088 -30.136 108.714 1.00 58.47 707 ASP A O 1
ATOM 5291 N N . GLN A 1 708 ? -23.392 -30.376 110.922 1.00 50.91 708 GLN A N 1
ATOM 5292 C CA . GLN A 1 708 ? -24.828 -30.677 110.855 1.00 50.91 708 GLN A CA 1
ATOM 5293 C C . GLN A 1 708 ? -25.747 -29.506 111.234 1.00 50.91 708 GLN A C 1
ATOM 5295 O O . GLN A 1 708 ? -26.960 -29.604 111.055 1.00 50.91 708 GLN A O 1
ATOM 5300 N N . TYR A 1 709 ? -25.209 -28.388 111.725 1.00 59.06 709 TYR A N 1
ATOM 5301 C CA . TYR A 1 709 ? -25.986 -27.181 112.021 1.00 59.06 709 TYR A CA 1
ATOM 5302 C C . TYR A 1 709 ? -25.141 -25.918 111.855 1.00 59.06 709 TYR A C 1
ATOM 5304 O O . TYR A 1 709 ? -23.915 -25.950 111.895 1.00 59.06 709 TYR A O 1
ATOM 5312 N N . ARG A 1 710 ? -25.796 -24.771 111.641 1.00 57.53 710 ARG A N 1
ATOM 5313 C CA . ARG A 1 710 ? -25.094 -23.506 111.400 1.00 57.53 710 ARG A CA 1
ATOM 5314 C C . ARG A 1 710 ? -24.316 -23.112 112.653 1.00 57.53 710 ARG A C 1
ATOM 5316 O O . ARG A 1 710 ? -24.902 -22.982 113.725 1.00 57.53 710 ARG A O 1
ATOM 5323 N N . GLY A 1 711 ? -23.008 -22.914 112.501 1.00 61.25 711 GLY A N 1
ATOM 5324 C CA . GLY A 1 711 ? -22.161 -22.496 113.608 1.00 61.25 711 GLY A CA 1
ATOM 5325 C C . GLY A 1 711 ? -22.650 -21.180 114.212 1.00 61.25 711 GLY A C 1
ATOM 5326 O O . GLY A 1 711 ? -23.007 -20.253 113.479 1.00 61.25 711 GLY A O 1
ATOM 5327 N N . TYR A 1 712 ? -22.688 -21.113 115.537 1.00 65.00 712 TYR A N 1
ATOM 5328 C CA . TYR A 1 712 ? -23.125 -19.932 116.273 1.00 65.00 712 TYR A CA 1
ATOM 5329 C C . TYR A 1 712 ? -22.133 -19.599 117.388 1.00 65.00 712 TYR A C 1
ATOM 5331 O O . TYR A 1 712 ? -21.427 -20.465 117.912 1.00 65.00 712 TYR A O 1
ATOM 5339 N N . GLU A 1 713 ? -22.056 -18.314 117.713 1.00 65.38 713 GLU A N 1
ATOM 5340 C CA . GLU A 1 713 ? -21.223 -17.781 118.786 1.00 65.38 713 GLU A CA 1
ATOM 5341 C C . GLU A 1 713 ? -22.136 -17.435 119.961 1.00 65.38 713 GLU A C 1
ATOM 5343 O O . GLU A 1 713 ? -23.122 -16.713 119.796 1.00 65.38 713 GLU A O 1
ATOM 5348 N N . GLN A 1 714 ? -21.843 -17.995 121.132 1.00 69.06 714 GLN A N 1
ATOM 5349 C CA . GLN A 1 714 ? -22.600 -17.746 122.348 1.00 69.06 714 GLN A CA 1
ATOM 5350 C C . GLN A 1 714 ? -21.725 -16.978 123.338 1.00 69.06 714 GLN A C 1
ATOM 5352 O O . GLN A 1 714 ? -20.751 -17.504 123.877 1.00 69.06 714 GLN A O 1
ATOM 5357 N N . ASP A 1 715 ? -22.109 -15.728 123.593 1.00 68.19 715 ASP A N 1
ATOM 5358 C CA . ASP A 1 715 ? -21.584 -14.921 124.692 1.00 68.19 715 ASP A CA 1
ATOM 5359 C C . ASP A 1 715 ? -22.441 -15.177 125.932 1.00 68.19 715 ASP A C 1
ATOM 5361 O O . ASP A 1 715 ? -23.596 -14.750 125.997 1.00 68.19 715 ASP A O 1
ATOM 5365 N N . SER A 1 716 ? -21.888 -15.855 126.935 1.00 64.19 716 SER A N 1
ATOM 5366 C CA . SER A 1 716 ? -22.582 -16.087 128.200 1.00 64.19 716 SER A CA 1
ATOM 5367 C C . SER A 1 716 ? -21.919 -15.313 129.341 1.00 64.19 716 SER A C 1
ATOM 5369 O O . SER A 1 716 ? -20.704 -15.347 129.535 1.00 64.19 716 SER A O 1
ATOM 5371 N N . LYS A 1 717 ? -22.735 -14.563 130.090 1.00 66.62 717 LYS A N 1
ATOM 5372 C CA . LYS A 1 717 ? -22.339 -13.886 131.329 1.00 66.62 717 LYS A CA 1
ATOM 5373 C C . LYS A 1 717 ? -23.063 -14.557 132.474 1.00 66.62 717 LYS A C 1
ATOM 5375 O O . LYS A 1 717 ? -24.290 -14.512 132.536 1.00 66.62 717 LYS A O 1
ATOM 5380 N N . LEU A 1 718 ? -22.307 -15.171 133.368 1.00 67.62 718 LEU A N 1
ATOM 5381 C CA . LEU A 1 718 ? -22.851 -15.865 134.514 1.00 67.62 718 LEU A CA 1
ATOM 5382 C C . LEU A 1 718 ? -22.332 -15.226 135.797 1.00 67.62 718 LEU A C 1
ATOM 5384 O O . LEU A 1 718 ? -21.148 -15.313 136.111 1.00 67.62 718 LEU A O 1
ATOM 5388 N N . THR A 1 719 ? -23.237 -14.622 136.560 1.00 64.12 719 THR A N 1
ATOM 5389 C CA . THR A 1 719 ? -22.960 -14.150 137.917 1.00 64.12 719 THR A CA 1
ATOM 5390 C C . THR A 1 719 ? -23.476 -15.183 138.908 1.00 64.12 719 THR A C 1
ATOM 5392 O O . THR A 1 719 ? -24.684 -15.366 139.040 1.00 64.12 719 THR A O 1
ATOM 5395 N N . GLN A 1 720 ? -22.567 -15.874 139.590 1.00 62.19 720 GLN A N 1
ATOM 5396 C CA . GLN A 1 720 ? -22.896 -16.792 140.677 1.00 62.19 720 GLN A CA 1
ATOM 5397 C C . GLN A 1 720 ? -22.682 -16.096 142.023 1.00 62.19 720 GLN A C 1
ATOM 5399 O O . GLN A 1 720 ? -21.675 -15.412 142.221 1.00 62.19 720 GLN A O 1
ATOM 5404 N N . ILE A 1 721 ? -23.631 -16.277 142.939 1.00 63.03 721 ILE A N 1
ATOM 5405 C CA . ILE A 1 721 ? -23.584 -15.768 144.313 1.00 63.03 721 ILE A CA 1
ATOM 5406 C C . ILE A 1 721 ? -23.804 -16.970 145.234 1.00 63.03 721 ILE A C 1
ATOM 5408 O O . ILE A 1 721 ? -24.750 -17.727 145.005 1.00 63.03 721 ILE A O 1
ATOM 5412 N N . GLY A 1 722 ? -22.927 -17.165 146.220 1.00 58.78 722 GLY A N 1
ATOM 5413 C CA . GLY A 1 722 ? -22.931 -18.320 147.124 1.00 58.78 722 GLY A CA 1
ATOM 5414 C C . GLY A 1 722 ? -22.628 -17.958 148.565 1.00 58.78 722 GLY A C 1
ATOM 5415 O O . GLY A 1 722 ? -21.859 -16.992 148.788 1.00 58.78 722 GLY A O 1
#

Organism: NCBI:txid1120981

Foldseek 3Di:
DQVLLVVLLVLLVVLLVLLVVLLVVLVVLLVVLVVQLVVLVVQLVVLVVQLVVLVVVLVVCVVVVHPCNVVSVVSNVVSVVSNVVSVVSNVVSVVSNVVSVVSNVVSVVSNVLSVVSNVLSVVLNVLVVVLVVVLVVLVVVLVVLVVVLVVVLVVLVVLLVVLVVLLVVLVVLLVVLVVLLVVLVVLLVVLVVLLVVLVVLLVVLVVLLVVLVVLLVVLVVLLVVLVVLLVVLVVLLVVLVVQLVVLVVQLVVLVVQLVVLVVQLVVVVVPDDPSNVVSVVSNVVSVVSNVVSVVSNVVSVVSNVVSVVSNVVSVVSNVVSVVSNVVSVVSNVVSVVSNVVSVVSNVVSVVSNVVSVVSNVVSVVSVVVSVVSVVSSVVSVVVSVVSVVVVVVSVVVSVVSVVVSVVSVVVSVVSSVVSVVSSVVSVVSVVVSVVVVVVVVVVVVVVVVVVVVVVVVVVVVVVVVVPPPPDDDDDDDDDPPDPDPPPVVVVVVVVVVVVVVVVVVVVVVVVVVVVVVVVVVVVVVVVVVVVVVVVVVVVVVVVVVVVVVVVVVVVVVVVVVVVVVVVVVVVVVVVVVVVVVVVVVVVVVVVVVVVVVVVVVVVVVVVVVVVVVVVVVVVVVVVVVVVVVVVVVVVVVVVVVVVVVVVVVVVVVVLVVVQVVVVVVVVVVVVVVVVVVVVVVVVVVPPDDDDDKDKDKDWDWDWDDDPRHDIDIDTDIDIDID

Sequence (722 aa):
AKTAAESAKELAETARQNAENQLQAALTAKDVAENDKTKAQAELATALRDKKIAEDALKLAQDSGNQDVAKLQSDLAQANQLVQDKEQALQAAQTAQQAAESAQKIAENQRDTALTSLAQAEKAKTDAEQAVTQIQAALTQAQVDKQASDLAKQKAEEDKANAIAEAERQAELARQAETAKVAAQNALKLAEDAKNQAQTDLATAEAAKSAAESAKELAETARQNAENQLQAALTAKDVAETEKTKAQTELAQALKDKEDAQKALQNAQATGGQALADAQKALDAANAKVREHEQALQAAQNAQQAAESAQKLAENQRDTALSSLAQAEKAKTDAEQALTQIQAALNQAQADKQASDLAKQKSEQAKLQADLAAQQAQTAQKRAEVEATRQATAAAQSEIAKQAAQLQAQNAQKAQAIAEAAQQVAQLALKQAQTAQAELEAWNQRLQAAAQADAQTIAQIRNELAKAQALANETAQAVQAAQQDLTQKQAQLTQVQAQNTQIQAQLNQEKTLREQAQIAQQAAEQAQQAAEQAKLNAIAAQSQSEREKQQAQQALAQAEQLVQEKIAQAAQLEHERDQIAKQLEQALNQAQTQAGELAQAQAQTNLALAQIQEKEQELAAAQAEAERQRAVLAAEIAKQQAEAAKQKKQSEIISQYANAALSEVSATAHQQQHIASRIDERLQHLNGKNSGAWAQTDTSKTQHQSDQYRGYEQDSKLTQIG

Secondary structure (DSSP, 8-state):
-HHHHHHHHHHHHHHHHHHHHHHHHHHHHHHHHHHHHHHHHHHHHHHHHHHHHHHHHHHHHHHTT-TTHHHHHHHHHHHHHHHHHHHHHHHHHHHHHHHHHHHHHHHHHHHHHHHHHHHHHHHHHHHHHHHHHHHHHHHHHHHHHHHHHHHHHHHHHHHHHHHHHHHHHHHHHHHHHHHHHHHHHHHHHHHHHHHHHHHHHHHHHHHHHHHHHHHHHHHHHHHHHHHHHHHHHHHHHHHHHHHHHHHHHHHHHHHHHHHHHHHHHHHHTTT-THHHHHHHHHHHHHHHHHHHHHHHHHHHHHHHHHHHHHHHHHHHHHHHHHHHHHHHHHHHHHHHHHHHHHHHHHHHHHHHHHHHHHHHHHHHHHHHHHHHHHHHHHHHHHHHHHHHHHHHHHHHHHHHHHHHHHHHHHHHHHHHHHHHHHHHHHHHHHHHHHHHHHHHHHHHHHHHHHHHHHHHHHHHHHHHTTTSSS---S------SSSSSSHHHHHHHHHHHHHHHHHHHHHHHHHHHHHHHHHHHHHHHHHHHHHHHHHHHHHHHHHHHHHHHHHHHHHHHHHHHHHHHHHHHHHHHHHHHHHHHHHHHHHHHHHHHHHHHHHHHHHHHHHHHHHHHHHHHHHHHHHHHHHHHHHHHHHHHHHHHHHHHHHHHHHHHHHHHHHHHHHHHHHHHHHHHHHHHHHHHHHHH--S------EEEEEEEEEEEETTEEEEEEEEEEEEE-

pLDDT: mean 71.1, std 12.06, range [30.47, 93.56]